Protein AF-A0A940KIF6-F1 (afdb_monomer)

Structure (mmCIF, N/CA/C/O backbone):
data_AF-A0A940KIF6-F1
#
_e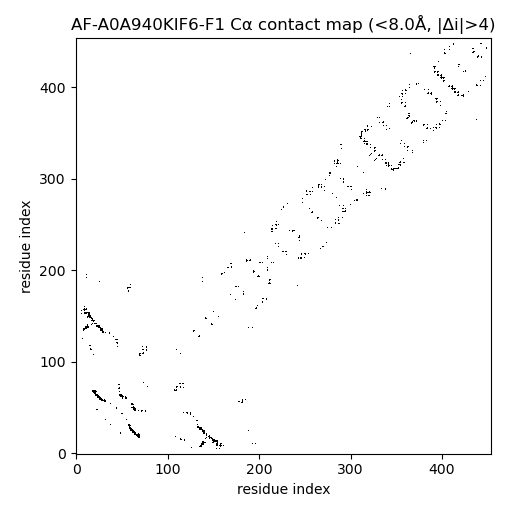ntry.id   AF-A0A940KIF6-F1
#
loop_
_atom_site.group_PDB
_atom_site.id
_atom_site.type_symbol
_atom_site.label_atom_id
_atom_site.label_alt_id
_atom_site.label_comp_id
_atom_site.label_asym_id
_atom_site.label_entity_id
_atom_site.label_seq_id
_atom_site.pdbx_PDB_ins_code
_atom_site.Cartn_x
_atom_site.Cartn_y
_atom_site.Cartn_z
_atom_site.occupancy
_atom_site.B_iso_or_equiv
_atom_site.auth_seq_id
_atom_site.auth_comp_id
_atom_site.auth_asym_id
_atom_site.auth_atom_id
_atom_site.pdbx_PDB_model_num
ATOM 1 N N . MET A 1 1 ? -19.596 -30.834 33.272 1.00 39.03 1 MET A N 1
ATOM 2 C CA . MET A 1 1 ? -20.323 -29.648 32.777 1.00 39.03 1 MET A CA 1
ATOM 3 C C . MET A 1 1 ? -19.350 -28.491 32.873 1.00 39.03 1 MET A C 1
ATOM 5 O O . MET A 1 1 ? -19.077 -28.072 33.989 1.00 39.03 1 MET A O 1
ATOM 9 N N . LYS A 1 2 ? -18.733 -28.082 31.754 1.00 42.28 2 LYS A N 1
ATOM 10 C CA . LYS A 1 2 ? -17.924 -26.857 31.721 1.00 42.28 2 LYS A CA 1
ATOM 11 C C . LYS A 1 2 ? -18.867 -25.713 32.093 1.00 42.28 2 LYS A C 1
ATOM 13 O O . LYS A 1 2 ? -19.949 -25.617 31.515 1.00 42.28 2 LYS A O 1
ATOM 18 N N . THR A 1 3 ? -18.528 -24.955 33.126 1.00 46.88 3 THR A N 1
ATOM 19 C CA . THR A 1 3 ? -19.202 -23.696 33.435 1.00 46.88 3 THR A CA 1
ATOM 20 C C . THR A 1 3 ? -19.171 -22.859 32.166 1.00 46.88 3 THR A C 1
ATOM 22 O O . THR A 1 3 ? -18.100 -22.673 31.602 1.00 46.88 3 THR A O 1
ATOM 25 N N . THR A 1 4 ? -20.332 -22.434 31.671 1.00 52.47 4 THR A N 1
ATOM 26 C CA . THR A 1 4 ? -20.407 -21.360 30.680 1.00 52.47 4 THR A CA 1
ATOM 27 C C . THR A 1 4 ? -19.744 -20.156 31.323 1.00 52.47 4 THR A C 1
ATOM 29 O O . THR A 1 4 ? -20.356 -19.508 32.176 1.00 52.47 4 THR A O 1
ATOM 32 N N . GLU A 1 5 ? -18.469 -19.935 31.017 1.00 63.94 5 GLU A N 1
ATOM 33 C CA . GLU A 1 5 ? -17.816 -18.676 31.327 1.00 63.94 5 GLU A CA 1
ATOM 34 C C . GLU A 1 5 ? -18.687 -17.587 30.715 1.00 63.94 5 GLU A C 1
ATOM 36 O O . GLU A 1 5 ? -19.080 -17.645 29.549 1.00 63.94 5 GLU A O 1
ATOM 41 N N . SER A 1 6 ? -19.140 -16.675 31.568 1.00 82.12 6 SER A N 1
ATOM 42 C CA . SER A 1 6 ? -19.979 -15.576 31.128 1.00 82.12 6 SER A CA 1
ATOM 43 C C . SER A 1 6 ? -19.061 -14.586 30.435 1.00 82.12 6 SER A C 1
ATOM 45 O O . SER A 1 6 ? -18.445 -13.766 31.107 1.00 82.12 6 SER A O 1
ATOM 47 N N . PHE A 1 7 ? -18.966 -14.666 29.112 1.00 92.44 7 PHE A N 1
ATOM 48 C CA . PHE A 1 7 ? -18.349 -13.628 28.296 1.00 92.44 7 PHE A CA 1
ATOM 49 C C . PHE A 1 7 ? -19.089 -12.304 28.562 1.00 92.44 7 PHE A C 1
ATOM 51 O O . PHE A 1 7 ? -20.265 -12.158 28.233 1.00 92.44 7 PHE A O 1
ATOM 58 N N . LEU A 1 8 ? -18.445 -11.375 29.279 1.00 95.88 8 LEU A N 1
ATOM 59 C CA . LEU A 1 8 ? -19.100 -10.168 29.819 1.00 95.88 8 LEU A CA 1
ATOM 60 C C . LEU A 1 8 ? -19.313 -9.073 28.764 1.00 95.88 8 LEU A C 1
ATOM 62 O O . LEU A 1 8 ? -20.166 -8.203 28.933 1.00 95.88 8 LEU A O 1
ATOM 66 N N . PHE A 1 9 ? -18.528 -9.115 27.693 1.00 97.81 9 PHE A N 1
ATOM 67 C CA . PHE A 1 9 ? -18.533 -8.188 26.566 1.00 97.81 9 PHE A CA 1
ATOM 68 C C . PHE A 1 9 ? -18.033 -8.928 25.315 1.00 97.81 9 PHE A C 1
ATOM 70 O O . PHE A 1 9 ? -17.348 -9.945 25.453 1.00 97.81 9 PHE A O 1
ATOM 77 N N . PRO A 1 10 ? -18.360 -8.457 24.102 1.00 98.31 10 PRO A N 1
ATOM 78 C CA . PRO A 1 10 ? -17.818 -9.030 22.878 1.00 98.31 10 PRO A CA 1
ATOM 79 C C . PRO A 1 10 ? -16.322 -8.710 22.728 1.00 98.31 10 PRO A C 1
ATOM 81 O O . PRO A 1 10 ? -15.910 -7.559 22.880 1.00 98.31 10 PRO A O 1
ATOM 84 N N . PHE A 1 11 ? -15.533 -9.733 22.411 1.00 97.94 11 PHE A N 1
ATOM 85 C CA . PHE A 1 11 ? -14.124 -9.667 22.044 1.00 97.94 11 PHE A CA 1
ATOM 86 C C . PHE A 1 11 ? -13.931 -10.309 20.658 1.00 97.94 11 PHE A C 1
ATOM 88 O O . PHE A 1 11 ? -13.804 -11.526 20.516 1.00 97.94 11 PHE A O 1
ATOM 95 N N . PHE A 1 12 ? -13.949 -9.471 19.622 1.00 97.56 12 PHE A N 1
ATOM 96 C CA . PHE A 1 12 ? -13.706 -9.873 18.239 1.00 97.56 12 PHE A CA 1
ATOM 97 C C . PHE A 1 12 ? -12.214 -10.103 18.020 1.00 97.56 12 PHE A C 1
ATOM 99 O O . PHE A 1 12 ? -11.389 -9.287 18.426 1.00 97.56 12 PHE A O 1
ATOM 106 N N . GLY A 1 13 ? -11.891 -11.230 17.395 1.00 95.38 13 GLY A N 1
ATOM 107 C CA . GLY A 1 13 ? -10.513 -11.679 17.205 1.00 95.38 13 GLY A CA 1
ATOM 108 C C . GLY A 1 13 ? -9.906 -12.416 18.402 1.00 95.38 13 GLY A C 1
ATOM 109 O O . GLY A 1 13 ? -8.739 -12.751 18.315 1.00 95.38 13 GLY A O 1
ATOM 110 N N . ALA A 1 14 ? -10.645 -12.698 19.486 1.00 96.00 14 ALA A N 1
ATOM 111 C CA . ALA A 1 14 ? -10.134 -13.464 20.636 1.00 96.00 14 ALA A CA 1
ATOM 112 C C . ALA A 1 14 ? -9.661 -14.876 20.241 1.00 96.00 14 ALA A C 1
ATOM 114 O O . ALA A 1 14 ? -10.328 -15.541 19.451 1.00 96.00 14 ALA A O 1
ATOM 115 N N . GLY A 1 15 ? -8.554 -15.363 20.809 1.00 92.25 15 GLY A N 1
ATOM 116 C CA . GLY A 1 15 ? -7.895 -16.590 20.341 1.00 92.25 15 GLY A CA 1
ATOM 117 C C . GLY A 1 15 ? -6.396 -16.630 20.624 1.00 92.25 15 GLY A C 1
ATOM 118 O O . GLY A 1 15 ? -5.867 -15.701 21.224 1.00 92.25 15 GLY A O 1
ATOM 119 N N . LEU A 1 16 ? -5.709 -17.656 20.137 1.00 90.75 16 LEU A N 1
ATOM 120 C CA . LEU A 1 16 ? -4.249 -17.729 20.135 1.00 90.75 16 LEU A CA 1
ATOM 121 C C . LEU A 1 16 ? -3.726 -17.128 18.827 1.00 90.75 16 LEU A C 1
ATOM 123 O O . LEU A 1 16 ? -3.892 -17.728 17.772 1.00 90.75 16 LEU A O 1
ATOM 127 N N . ALA A 1 17 ? -3.165 -15.922 18.875 1.00 83.62 17 ALA A N 1
ATOM 128 C CA . ALA A 1 17 ? -2.578 -15.295 17.693 1.00 83.62 17 ALA A CA 1
ATOM 129 C C . ALA A 1 17 ? -1.079 -15.605 17.621 1.00 83.62 17 ALA A C 1
ATOM 131 O O . ALA A 1 17 ? -0.358 -15.438 18.609 1.00 83.62 17 ALA A O 1
ATOM 132 N N . HIS A 1 18 ? -0.614 -16.040 16.449 1.00 82.75 18 HIS A N 1
ATOM 133 C CA . HIS A 1 18 ? 0.783 -16.400 16.196 1.00 82.75 18 HIS A CA 1
ATOM 134 C C . HIS A 1 18 ? 1.632 -15.164 15.900 1.00 82.75 18 HIS A C 1
ATOM 136 O O . HIS A 1 18 ? 2.296 -15.076 14.874 1.00 82.75 18 HIS A O 1
ATOM 142 N N . TYR A 1 19 ? 1.577 -14.166 16.785 1.00 74.19 19 TYR A N 1
ATOM 143 C CA . TYR A 1 19 ? 2.195 -12.878 16.511 1.00 74.19 19 TYR A CA 1
ATOM 144 C C . TYR A 1 19 ? 3.676 -13.013 16.161 1.00 74.19 19 TYR A C 1
ATOM 146 O O . TYR A 1 19 ? 4.466 -13.510 16.965 1.00 74.19 19 TYR A O 1
ATOM 154 N N . TYR A 1 20 ? 4.033 -12.496 14.992 1.00 78.19 20 TYR A N 1
ATOM 155 C CA . TYR A 1 20 ? 5.410 -12.393 14.543 1.00 78.19 20 TYR A CA 1
ATOM 156 C C . TYR A 1 20 ? 5.863 -10.933 14.589 1.00 78.19 20 TYR A C 1
ATOM 158 O O . TYR A 1 20 ? 6.794 -10.600 15.321 1.00 78.19 20 TYR A O 1
ATOM 166 N N . GLU A 1 21 ? 5.143 -10.029 13.915 1.00 81.62 21 GLU A N 1
ATOM 167 C CA . GLU A 1 21 ? 5.557 -8.631 13.838 1.00 81.62 21 GLU A CA 1
ATOM 168 C C . GLU A 1 21 ? 4.998 -7.784 14.979 1.00 81.62 21 GLU A C 1
ATOM 170 O O . GLU A 1 21 ? 5.765 -7.218 15.750 1.00 81.62 21 GLU A O 1
ATOM 175 N N . TRP A 1 22 ? 3.682 -7.676 15.132 1.00 88.56 22 TRP A N 1
ATOM 176 C CA . TRP A 1 22 ? 3.086 -6.785 16.130 1.00 88.56 22 TRP A CA 1
ATOM 177 C C . TRP A 1 22 ? 1.746 -7.316 16.641 1.00 88.56 22 TRP A C 1
ATOM 179 O O . TRP A 1 22 ? 1.119 -8.187 16.045 1.00 88.56 22 TRP A O 1
ATOM 189 N N . ALA A 1 23 ? 1.311 -6.797 17.786 1.00 90.56 23 ALA A N 1
ATOM 190 C CA . ALA A 1 23 ? 0.005 -7.078 18.366 1.00 90.56 23 ALA A CA 1
ATOM 191 C C . ALA A 1 23 ? -0.696 -5.761 18.693 1.00 90.56 23 ALA A C 1
ATOM 193 O O . ALA A 1 23 ? -0.071 -4.859 19.252 1.00 90.56 23 ALA A O 1
ATOM 194 N N . ALA A 1 24 ? -1.995 -5.654 18.409 1.00 94.44 24 ALA A N 1
ATOM 195 C CA . ALA A 1 24 ? -2.804 -4.525 18.856 1.00 94.44 24 ALA A CA 1
ATOM 196 C C . ALA A 1 24 ? -4.205 -4.955 19.295 1.00 94.44 24 ALA A C 1
ATOM 198 O O . ALA A 1 24 ? -4.878 -5.769 18.660 1.00 94.44 24 ALA A O 1
ATOM 199 N N . VAL A 1 25 ? -4.669 -4.350 20.385 1.00 96.88 25 VAL A N 1
ATOM 200 C CA . VAL A 1 25 ? -6.016 -4.519 20.918 1.00 96.88 25 VAL A CA 1
ATOM 201 C C . VAL A 1 25 ? -6.671 -3.154 21.057 1.00 96.88 25 VAL A C 1
ATOM 203 O O . VAL A 1 25 ? -6.228 -2.292 21.819 1.00 96.88 25 VAL A O 1
ATOM 206 N N . THR A 1 26 ? -7.772 -2.972 20.337 1.00 98.25 26 THR A N 1
ATOM 207 C CA . THR A 1 26 ? -8.628 -1.794 20.421 1.00 98.25 26 THR A CA 1
ATOM 208 C C . THR A 1 26 ? -9.788 -2.068 21.370 1.00 98.25 26 THR A C 1
ATOM 210 O O . THR A 1 26 ? -10.575 -2.995 21.182 1.00 98.25 26 THR A O 1
ATOM 213 N N . VAL A 1 27 ? -9.930 -1.232 22.394 1.00 98.62 27 VAL A N 1
ATOM 214 C CA . VAL A 1 27 ? -10.989 -1.324 23.402 1.00 98.62 27 VAL A CA 1
ATOM 215 C C . VAL A 1 27 ? -11.871 -0.091 23.312 1.00 98.62 27 VAL A C 1
ATOM 217 O O . VAL A 1 27 ? -11.389 1.042 23.361 1.00 98.62 27 VAL A O 1
ATOM 220 N N . ARG A 1 28 ? -13.185 -0.305 23.249 1.00 98.44 28 ARG A N 1
ATOM 221 C CA . ARG A 1 28 ? -14.167 0.760 23.446 1.00 98.44 28 ARG A CA 1
ATOM 222 C C . ARG A 1 28 ? -14.816 0.619 24.808 1.00 98.44 28 ARG A C 1
ATOM 224 O O . ARG A 1 28 ? -15.409 -0.411 25.118 1.00 98.44 28 ARG A O 1
ATOM 231 N N . PHE A 1 29 ? -14.776 1.676 25.601 1.00 98.56 29 PHE A N 1
ATOM 232 C CA . PHE A 1 29 ? -15.449 1.749 26.891 1.00 98.56 29 PHE A CA 1
ATOM 233 C C . PHE A 1 29 ? -16.864 2.311 26.751 1.00 98.56 29 PHE A C 1
ATOM 235 O O . PHE A 1 29 ? -17.156 3.139 25.888 1.00 98.56 29 PHE A O 1
ATOM 242 N N . VAL A 1 30 ? -17.756 1.921 27.662 1.00 97.75 30 VAL A N 1
ATOM 243 C CA . VAL A 1 30 ? -19.113 2.487 27.741 1.00 97.75 30 VAL A CA 1
ATOM 244 C C . VAL A 1 30 ? -19.055 3.997 28.024 1.00 97.75 30 VAL A C 1
ATOM 246 O O . VAL A 1 30 ? -19.818 4.776 27.441 1.00 97.75 30 VAL A O 1
ATOM 249 N N . ASN A 1 31 ? -18.122 4.412 28.888 1.00 97.56 31 ASN A N 1
ATOM 250 C CA . ASN A 1 31 ? -17.825 5.803 29.235 1.00 97.56 31 ASN A CA 1
ATOM 251 C C . ASN A 1 31 ? -16.325 6.073 29.081 1.00 97.56 31 ASN A C 1
ATOM 253 O O . ASN A 1 31 ? -15.530 5.158 29.264 1.00 97.56 31 ASN A O 1
ATOM 257 N N . GLU A 1 32 ? -15.946 7.323 28.811 1.00 98.00 32 GLU A N 1
ATOM 258 C CA . GLU A 1 32 ? -14.538 7.739 28.776 1.00 98.00 32 GLU A CA 1
ATOM 259 C C . GLU A 1 32 ? -13.853 7.426 30.123 1.00 98.00 32 GLU A C 1
ATOM 261 O O . GLU A 1 32 ? -14.356 7.865 31.167 1.00 98.00 32 GLU A O 1
ATOM 266 N N . PRO A 1 33 ? -12.741 6.665 30.131 1.00 98.19 33 PRO A N 1
ATOM 267 C CA . PRO A 1 33 ? -12.020 6.360 31.359 1.00 98.19 33 PRO A CA 1
ATOM 268 C C . PRO A 1 33 ? -11.464 7.630 32.012 1.00 98.19 33 PRO A C 1
ATOM 270 O O . PRO A 1 33 ? -10.833 8.455 31.348 1.00 98.19 33 PRO A O 1
ATOM 273 N N . THR A 1 34 ? -11.630 7.778 33.329 1.00 98.19 34 THR A N 1
ATOM 274 C CA . THR A 1 34 ? -10.962 8.856 34.078 1.00 98.19 34 THR A CA 1
ATOM 275 C C . THR A 1 34 ? -9.451 8.638 34.110 1.00 98.19 34 THR A C 1
ATOM 277 O O . THR A 1 34 ? -8.977 7.524 33.912 1.00 98.19 34 THR A O 1
ATOM 280 N N . LYS A 1 35 ? -8.667 9.671 34.438 1.00 98.00 35 LYS A N 1
ATOM 281 C CA . LYS A 1 35 ? -7.200 9.547 34.537 1.00 98.00 35 LYS A CA 1
ATOM 282 C C . LYS A 1 35 ? -6.755 8.458 35.515 1.00 98.00 35 LYS A C 1
ATOM 284 O O . LYS A 1 35 ? -5.795 7.745 35.247 1.00 98.00 35 LYS A O 1
ATOM 289 N N . GLU A 1 36 ? -7.466 8.304 36.629 1.00 98.38 36 GLU A N 1
ATOM 290 C CA . GLU A 1 36 ? -7.207 7.254 37.615 1.00 98.38 36 GLU A CA 1
ATOM 291 C C . GLU A 1 36 ? -7.515 5.863 37.047 1.00 98.38 36 GLU A C 1
ATOM 293 O O . GLU A 1 36 ? -6.781 4.911 37.310 1.00 98.38 36 GLU A O 1
ATOM 298 N N . GLN A 1 37 ? -8.582 5.737 36.249 1.00 98.56 37 GLN A N 1
ATOM 299 C CA . GLN A 1 37 ? -8.892 4.493 35.546 1.00 98.56 37 GLN A CA 1
ATOM 300 C C . GLN A 1 37 ? -7.850 4.194 34.466 1.00 98.56 37 GLN A C 1
ATOM 302 O O . GLN A 1 37 ? -7.387 3.063 34.422 1.00 98.56 37 GLN A O 1
ATOM 307 N N . GLN A 1 38 ? -7.436 5.179 33.659 1.00 98.50 38 GLN A N 1
ATOM 308 C CA . GLN A 1 38 ? -6.382 5.030 32.642 1.00 98.50 38 GLN A CA 1
ATOM 309 C C . GLN A 1 38 ? -5.076 4.536 33.269 1.00 98.50 38 GLN A C 1
ATOM 311 O O . GLN A 1 38 ? -4.510 3.544 32.825 1.00 98.50 38 GLN A O 1
ATOM 316 N N . GLN A 1 39 ? -4.640 5.158 34.370 1.00 98.31 39 GLN A N 1
ATOM 317 C CA . GLN A 1 39 ? -3.455 4.708 35.096 1.00 98.31 39 GLN A CA 1
ATOM 318 C C . GLN A 1 39 ? -3.595 3.249 35.552 1.00 98.31 39 GLN A C 1
ATOM 320 O O . GLN A 1 39 ? -2.691 2.447 35.337 1.00 98.31 39 GLN A O 1
ATOM 325 N N . LYS A 1 40 ? -4.740 2.888 36.141 1.00 98.44 40 LYS A N 1
ATOM 326 C CA . LYS A 1 40 ? -4.985 1.520 36.606 1.00 98.44 40 LYS A CA 1
ATOM 327 C C . LYS A 1 40 ? -5.058 0.507 35.455 1.00 98.44 40 LYS A C 1
ATOM 329 O O . LYS A 1 40 ? -4.575 -0.608 35.609 1.00 98.44 40 LYS A O 1
ATOM 334 N N . ILE A 1 41 ? -5.649 0.878 34.318 1.00 98.44 41 ILE A N 1
ATOM 335 C CA . ILE A 1 41 ? -5.690 0.051 33.102 1.00 98.44 41 ILE A CA 1
ATOM 336 C C . ILE A 1 41 ? -4.261 -0.225 32.624 1.00 98.44 41 ILE A C 1
ATOM 338 O O . ILE A 1 41 ? -3.913 -1.387 32.427 1.00 98.44 41 ILE A O 1
ATOM 342 N N . THR A 1 42 ? -3.427 0.815 32.522 1.00 98.31 42 THR A N 1
ATOM 343 C CA . THR A 1 42 ? -2.012 0.707 32.138 1.00 98.31 42 THR A CA 1
ATOM 344 C C . THR A 1 42 ? -1.193 -0.123 33.131 1.00 98.31 42 THR A C 1
ATOM 346 O O . THR A 1 42 ? -0.336 -0.896 32.716 1.00 98.31 42 THR A O 1
ATOM 349 N N . GLU A 1 43 ? -1.427 0.004 34.439 1.00 98.19 43 GLU A N 1
ATOM 350 C CA . GLU A 1 43 ? -0.714 -0.773 35.466 1.00 98.19 43 GLU A CA 1
ATOM 351 C C . GLU A 1 43 ? -1.013 -2.278 35.404 1.00 98.19 43 GLU A C 1
ATOM 353 O O . GLU A 1 43 ? -0.138 -3.076 35.733 1.00 98.19 43 GLU A O 1
ATOM 358 N N . LEU A 1 44 ? -2.226 -2.661 34.993 1.00 98.25 44 LEU A N 1
ATOM 359 C CA . LEU A 1 44 ? -2.673 -4.057 34.935 1.00 98.25 44 LEU A CA 1
ATOM 360 C C . LEU A 1 44 ? -2.380 -4.758 33.602 1.00 98.25 44 LEU A C 1
ATOM 362 O O . LEU A 1 44 ? -2.523 -5.982 33.541 1.00 98.25 44 LEU A O 1
ATOM 366 N N . ALA A 1 45 ? -2.050 -3.993 32.559 1.00 98.06 45 ALA A N 1
ATOM 367 C CA . ALA A 1 45 ? -1.883 -4.497 31.203 1.00 98.06 45 ALA A CA 1
ATOM 368 C C . ALA A 1 45 ? -0.692 -5.464 31.080 1.00 98.06 45 ALA A C 1
ATOM 370 O O . ALA A 1 45 ? 0.327 -5.247 31.749 1.00 98.06 45 ALA A O 1
ATOM 371 N N . PRO A 1 46 ? -0.788 -6.484 30.203 1.00 97.25 46 PRO A N 1
ATOM 372 C CA . PRO A 1 46 ? 0.347 -7.325 29.839 1.00 97.25 46 PRO A CA 1
ATOM 373 C C . PRO A 1 46 ? 1.526 -6.478 29.362 1.00 97.25 46 PRO A C 1
ATOM 375 O O . PRO A 1 46 ? 1.338 -5.487 28.652 1.00 97.25 46 PRO A O 1
ATOM 378 N N . GLY A 1 47 ? 2.743 -6.878 29.735 1.00 96.44 47 GLY A N 1
ATOM 379 C CA . GLY A 1 47 ? 3.971 -6.169 29.363 1.00 96.44 47 GLY A CA 1
ATOM 380 C C . GLY A 1 47 ? 4.082 -5.873 27.858 1.00 96.44 47 GLY A C 1
ATOM 381 O O . GLY A 1 47 ? 4.255 -4.701 27.520 1.00 96.44 47 GLY A O 1
ATOM 382 N N . PRO A 1 48 ? 3.911 -6.878 26.971 1.00 95.50 48 PRO A N 1
ATOM 383 C CA . PRO A 1 48 ? 4.117 -6.711 25.528 1.00 95.50 48 PRO A CA 1
ATOM 384 C C . PRO A 1 48 ? 3.193 -5.705 24.823 1.00 95.50 48 PRO A C 1
ATOM 386 O O . PRO A 1 48 ? 3.562 -5.182 23.781 1.00 95.50 48 PRO A O 1
ATOM 389 N N . ILE A 1 49 ? 2.007 -5.417 25.372 1.00 95.69 49 ILE A N 1
ATOM 390 C CA . ILE A 1 49 ? 1.008 -4.513 24.762 1.00 95.69 49 ILE A CA 1
ATOM 391 C C . ILE A 1 49 ? 0.572 -3.417 25.737 1.00 95.69 49 ILE A C 1
ATOM 393 O O . ILE A 1 49 ? -0.597 -3.044 25.815 1.00 95.69 49 ILE A O 1
ATOM 397 N N . LYS A 1 50 ? 1.490 -2.933 26.572 1.00 97.00 50 LYS A N 1
ATOM 398 C CA . LYS A 1 50 ? 1.161 -1.986 27.638 1.00 97.00 50 LYS A CA 1
ATOM 399 C C . LYS A 1 50 ? 0.773 -0.607 27.070 1.00 97.00 50 LYS A C 1
ATOM 401 O O . LYS A 1 50 ? 1.625 0.050 26.476 1.00 97.00 50 LYS A O 1
ATOM 406 N N . PRO A 1 51 ? -0.453 -0.097 27.313 1.00 96.69 51 PRO A N 1
ATOM 407 C CA . PRO A 1 51 ? -0.877 1.190 26.771 1.00 96.69 51 PRO A CA 1
ATOM 408 C C . PRO A 1 51 ? -0.189 2.357 27.486 1.00 96.69 51 PRO A C 1
ATOM 410 O O . PRO A 1 51 ? -0.021 2.357 28.710 1.00 96.69 51 PRO A O 1
ATOM 413 N N . ASP A 1 52 ? 0.141 3.393 26.725 1.00 95.06 52 ASP A N 1
ATOM 414 C CA . ASP A 1 52 ? 0.755 4.634 27.190 1.00 95.06 52 ASP A CA 1
ATOM 415 C C . ASP A 1 52 ? -0.259 5.796 27.302 1.00 95.06 52 ASP A C 1
ATOM 417 O O . ASP A 1 52 ? -1.471 5.627 27.178 1.00 95.06 52 ASP A O 1
ATOM 421 N N . GLY A 1 53 ? 0.221 7.016 27.565 1.00 89.88 53 GLY A N 1
ATOM 422 C CA . GLY A 1 53 ? -0.652 8.191 27.676 1.00 89.88 53 GLY A CA 1
ATOM 423 C C . GLY A 1 53 ? -1.321 8.620 26.362 1.00 89.88 53 GLY A C 1
ATOM 424 O O . GLY A 1 53 ? -2.355 9.283 26.409 1.00 89.88 53 GLY A O 1
ATOM 425 N N . ASN A 1 54 ? -0.754 8.252 25.210 1.00 94.06 54 ASN A N 1
ATOM 426 C CA . ASN A 1 54 ? -1.292 8.577 23.885 1.00 94.06 54 ASN A CA 1
ATOM 427 C C . ASN A 1 54 ? -2.261 7.504 23.371 1.00 94.06 54 ASN A C 1
ATOM 429 O O . ASN A 1 54 ? -2.989 7.742 22.412 1.00 94.06 54 ASN A O 1
ATOM 433 N N . SER A 1 55 ? -2.299 6.353 24.040 1.00 96.31 55 SER A N 1
ATOM 434 C CA . SER A 1 55 ? -3.151 5.211 23.717 1.00 96.31 55 SER A CA 1
ATOM 435 C C . SER A 1 55 ? -4.643 5.480 23.924 1.00 96.31 55 SER A C 1
ATOM 437 O O . SER A 1 55 ? -5.470 4.731 23.414 1.00 96.31 55 SER A O 1
ATOM 439 N N . TYR A 1 56 ? -5.013 6.531 24.665 1.00 98.06 56 TYR A N 1
ATOM 440 C CA . TYR A 1 56 ? -6.401 6.851 25.011 1.00 98.06 56 TYR A CA 1
ATOM 441 C C . TYR A 1 56 ? -6.952 8.004 24.167 1.00 98.06 56 TYR A C 1
ATOM 443 O O . TYR A 1 56 ? -6.365 9.085 24.097 1.00 98.06 56 TYR A O 1
ATOM 451 N N . CYS A 1 57 ? -8.144 7.813 23.599 1.00 97.00 57 CYS A N 1
ATOM 452 C CA . CYS A 1 57 ? -8.858 8.834 22.842 1.00 97.00 57 CYS A CA 1
ATOM 453 C C . CYS A 1 57 ? -10.366 8.778 23.129 1.00 97.00 57 CYS A C 1
ATOM 455 O O . CYS A 1 57 ? -11.102 7.995 22.527 1.00 97.00 57 CYS A O 1
ATOM 457 N N . GLY A 1 58 ? -10.838 9.602 24.070 1.00 96.94 58 GLY A N 1
ATOM 458 C CA . GLY A 1 58 ? -12.238 9.597 24.499 1.00 96.94 58 GLY A CA 1
ATOM 459 C C . GLY A 1 58 ? -12.655 8.226 25.040 1.00 96.94 58 GLY A C 1
ATOM 460 O O . GLY A 1 58 ? -12.054 7.713 25.982 1.00 96.94 58 GLY A O 1
ATOM 461 N N . LYS A 1 59 ? -13.678 7.599 24.445 1.00 98.06 59 LYS A N 1
ATOM 462 C CA . LYS A 1 59 ? -14.104 6.238 24.821 1.00 98.06 59 LYS A CA 1
ATOM 463 C C . LYS A 1 59 ? -13.229 5.123 24.240 1.00 98.06 59 LYS A C 1
ATOM 465 O O . LYS A 1 59 ? -13.493 3.962 24.543 1.00 98.06 59 LYS A O 1
ATOM 470 N N . MET A 1 60 ? -12.257 5.436 23.390 1.00 98.31 60 MET A N 1
ATOM 471 C CA . MET A 1 60 ? -11.407 4.448 22.724 1.00 98.31 60 MET A CA 1
ATOM 472 C C . MET A 1 60 ? -10.044 4.346 23.413 1.00 98.31 60 MET A C 1
ATOM 474 O O . MET A 1 60 ? -9.511 5.338 23.913 1.00 98.31 60 MET A O 1
ATOM 478 N N . MET A 1 61 ? -9.466 3.151 23.395 1.00 98.31 61 MET A N 1
ATOM 479 C CA . MET A 1 61 ? -8.063 2.902 23.709 1.00 98.31 61 MET A CA 1
ATOM 480 C C . MET A 1 61 ? -7.490 1.913 22.699 1.00 98.31 61 MET A C 1
ATOM 482 O O . MET A 1 61 ? -8.170 0.950 22.352 1.00 98.31 61 MET A O 1
ATOM 486 N N . VAL A 1 62 ? -6.248 2.122 22.271 1.00 97.81 62 VAL A N 1
ATOM 487 C CA . VAL A 1 62 ? -5.466 1.133 21.517 1.00 97.81 62 VAL A CA 1
ATOM 488 C C . VAL A 1 62 ? -4.253 0.759 22.349 1.00 97.81 62 VAL A C 1
ATOM 490 O O . VAL A 1 62 ? -3.489 1.634 22.736 1.00 97.81 62 VAL A O 1
ATOM 493 N N . ALA A 1 63 ? -4.090 -0.523 22.643 1.00 97.06 63 ALA A N 1
ATOM 494 C CA . ALA A 1 63 ? -2.917 -1.050 23.321 1.00 97.06 63 ALA A CA 1
ATOM 495 C C . ALA A 1 63 ? -2.181 -1.961 22.338 1.00 97.06 63 ALA A C 1
ATOM 497 O O . ALA A 1 63 ? -2.761 -2.946 21.884 1.00 97.06 63 ALA A O 1
ATOM 498 N N . GLY A 1 64 ? -0.954 -1.606 21.967 1.00 94.69 64 GLY A N 1
ATOM 499 C CA . GLY A 1 64 ? -0.184 -2.346 20.973 1.00 94.69 64 GLY A CA 1
ATOM 500 C C . GLY A 1 64 ? 1.287 -2.475 21.338 1.00 94.69 64 GLY A C 1
ATOM 501 O O . GLY A 1 64 ? 1.749 -1.830 22.281 1.00 94.69 64 GLY A O 1
ATOM 502 N N . SER A 1 65 ? 1.988 -3.335 20.611 1.00 93.56 65 SER A N 1
ATOM 503 C CA . SER A 1 65 ? 3.426 -3.565 20.738 1.00 93.56 65 SER A CA 1
ATOM 504 C C . SER A 1 65 ? 4.218 -2.803 19.673 1.00 93.56 65 SER A C 1
ATOM 506 O O . SER A 1 65 ? 3.670 -2.366 18.661 1.00 93.56 65 SER A O 1
ATOM 508 N N . ASP A 1 66 ? 5.533 -2.715 19.870 1.00 90.69 66 ASP A N 1
ATOM 509 C CA . ASP A 1 66 ? 6.469 -2.449 18.775 1.00 90.69 66 ASP A CA 1
ATOM 510 C C . ASP A 1 66 ? 6.589 -3.684 17.850 1.00 90.69 66 ASP A C 1
ATOM 512 O O . ASP A 1 66 ? 5.954 -4.718 18.093 1.00 90.69 66 ASP A O 1
ATOM 516 N N . GLN A 1 67 ? 7.412 -3.576 16.799 1.00 89.94 67 GLN A N 1
ATOM 517 C CA . GLN A 1 67 ? 7.786 -4.719 15.958 1.00 89.94 67 GLN A CA 1
ATOM 518 C C . GLN A 1 67 ? 8.500 -5.815 16.775 1.00 89.94 67 GLN A C 1
ATOM 520 O O . GLN A 1 67 ? 9.171 -5.525 17.772 1.00 89.94 67 GLN A O 1
ATOM 525 N N . PHE A 1 68 ? 8.391 -7.057 16.303 1.00 89.62 68 PHE A N 1
ATOM 526 C CA . PHE A 1 68 ? 8.910 -8.285 16.909 1.00 89.62 68 PHE A CA 1
ATOM 527 C C . PHE A 1 68 ? 8.287 -8.607 18.276 1.00 89.62 68 PHE A C 1
ATOM 529 O O . PHE A 1 68 ? 8.975 -8.868 19.267 1.00 89.62 68 PHE A O 1
ATOM 536 N N . VAL A 1 69 ? 6.953 -8.575 18.356 1.00 91.88 69 VAL A N 1
ATOM 537 C CA . VAL A 1 69 ? 6.207 -8.886 19.592 1.00 91.88 69 VAL A CA 1
ATOM 538 C C . VAL A 1 69 ? 6.436 -10.302 20.123 1.00 91.88 69 VAL A C 1
ATOM 540 O O . VAL A 1 69 ? 6.409 -10.498 21.336 1.00 91.88 69 VAL A O 1
ATOM 543 N N . ASN A 1 70 ? 6.747 -11.264 19.254 1.00 90.56 70 ASN A N 1
ATOM 544 C CA . ASN A 1 70 ? 7.214 -12.603 19.625 1.00 90.56 70 ASN A CA 1
ATOM 545 C C . ASN A 1 70 ? 8.375 -12.564 20.636 1.00 90.56 70 ASN A C 1
ATOM 547 O O . ASN A 1 70 ? 8.344 -13.291 21.628 1.00 90.56 70 ASN A O 1
ATOM 551 N N . MET A 1 71 ? 9.363 -11.683 20.439 1.00 92.25 71 MET A N 1
ATOM 552 C CA . MET A 1 71 ? 10.504 -11.542 21.350 1.00 92.25 71 MET A CA 1
ATOM 553 C C . MET A 1 71 ? 10.066 -11.030 22.724 1.00 92.25 71 MET A C 1
ATOM 555 O O . MET A 1 71 ? 10.499 -11.548 23.751 1.00 92.25 71 MET A O 1
ATOM 559 N N . TRP A 1 72 ? 9.167 -10.044 22.745 1.00 93.69 72 TRP A N 1
ATOM 560 C CA . TRP A 1 72 ? 8.633 -9.465 23.978 1.00 93.69 72 TRP A CA 1
ATOM 561 C C . TRP A 1 72 ? 7.743 -10.451 24.745 1.00 93.69 72 TRP A C 1
ATOM 563 O O . TRP A 1 72 ? 7.729 -10.446 25.978 1.00 93.69 72 TRP A O 1
ATOM 573 N N . ILE A 1 73 ? 7.009 -11.311 24.032 1.00 94.44 73 ILE A N 1
ATOM 574 C CA . ILE A 1 73 ? 6.224 -12.391 24.635 1.00 94.44 73 ILE A CA 1
ATOM 575 C C . ILE A 1 73 ? 7.158 -13.462 25.213 1.00 94.44 73 ILE A C 1
ATOM 577 O O . ILE A 1 73 ? 6.960 -13.844 26.367 1.00 94.44 73 ILE A O 1
ATOM 581 N N . GLU A 1 74 ? 8.192 -13.910 24.487 1.00 93.81 74 GLU A N 1
ATOM 582 C CA . GLU A 1 74 ? 9.139 -14.893 25.039 1.00 93.81 74 GLU A CA 1
ATOM 583 C C . GLU A 1 74 ? 9.858 -14.320 26.265 1.00 93.81 74 GLU A C 1
ATOM 585 O O . GLU A 1 74 ? 9.966 -14.989 27.289 1.00 93.81 74 GLU A O 1
ATOM 590 N N . GLU A 1 75 ? 10.302 -13.064 26.212 1.00 93.81 75 GLU A N 1
ATOM 591 C CA . GLU A 1 75 ? 10.954 -12.425 27.355 1.00 93.81 75 GLU A CA 1
ATOM 592 C C . GLU A 1 75 ? 10.023 -12.364 28.574 1.00 93.81 75 GLU A C 1
ATOM 594 O O . GLU A 1 75 ? 10.455 -12.606 29.696 1.00 93.81 75 GLU A O 1
ATOM 599 N N . ALA A 1 76 ? 8.736 -12.066 28.381 1.00 95.19 76 ALA A N 1
ATOM 600 C CA . ALA A 1 76 ? 7.795 -11.935 29.489 1.00 95.19 76 ALA A CA 1
ATOM 601 C C . ALA A 1 76 ? 7.277 -13.282 30.032 1.00 95.19 76 ALA A C 1
ATOM 603 O O . ALA A 1 76 ? 6.955 -13.370 31.222 1.00 95.19 76 ALA A O 1
ATOM 604 N N . TYR A 1 77 ? 7.176 -14.318 29.191 1.00 95.38 77 TYR A N 1
ATOM 605 C CA . TYR A 1 77 ? 6.457 -15.558 29.517 1.00 95.38 77 TYR A CA 1
ATOM 606 C C . TYR A 1 77 ? 7.247 -16.862 29.268 1.00 95.38 77 TYR A C 1
ATOM 608 O O . TYR A 1 77 ? 6.828 -17.909 29.759 1.00 95.38 77 TYR A O 1
ATOM 616 N N . GLY A 1 78 ? 8.399 -16.823 28.592 1.00 92.50 78 GLY A N 1
ATOM 617 C CA . GLY A 1 78 ? 9.206 -17.986 28.176 1.00 92.50 78 GLY A CA 1
ATOM 618 C C . GLY A 1 78 ? 10.109 -18.604 29.252 1.00 92.50 78 GLY A C 1
ATOM 619 O O . GLY A 1 78 ? 10.766 -19.619 29.029 1.00 92.50 78 GLY A O 1
ATOM 620 N N . HIS A 1 79 ? 10.135 -18.055 30.470 1.00 80.25 79 HIS A N 1
ATOM 621 C CA . HIS A 1 79 ? 11.037 -18.478 31.559 1.00 80.25 79 HIS A CA 1
ATOM 622 C C . HIS A 1 79 ? 10.746 -19.868 32.176 1.00 80.25 79 HIS A C 1
ATOM 624 O O . HIS A 1 79 ? 11.150 -20.148 33.304 1.00 80.25 79 HIS A O 1
ATOM 630 N N . GLY A 1 80 ? 10.022 -20.740 31.473 1.00 63.66 80 GLY A N 1
ATOM 631 C CA . GLY A 1 80 ? 9.510 -22.000 32.002 1.00 63.66 80 GLY A CA 1
ATOM 632 C C . GLY A 1 80 ? 10.443 -23.211 31.919 1.00 63.66 80 GLY A C 1
ATOM 633 O O . GLY A 1 80 ? 10.251 -24.115 32.723 1.00 63.66 80 GLY A O 1
ATOM 634 N N . ASN A 1 81 ? 11.414 -23.272 30.993 1.00 55.62 81 ASN A N 1
ATOM 635 C CA . ASN A 1 81 ? 12.105 -24.543 30.681 1.00 55.62 81 ASN A CA 1
ATOM 636 C C . ASN A 1 81 ? 13.563 -24.440 30.171 1.00 55.62 81 ASN A C 1
ATOM 638 O O . ASN A 1 81 ? 14.102 -25.437 29.693 1.00 55.62 81 ASN A O 1
ATOM 642 N N . SER A 1 82 ? 14.240 -23.289 30.256 1.00 54.34 82 SER A N 1
ATOM 643 C CA . SER A 1 82 ? 15.591 -23.163 29.669 1.00 54.34 82 SER A CA 1
ATOM 644 C C . SER A 1 82 ? 16.726 -23.785 30.500 1.00 54.34 82 SER A C 1
ATOM 646 O O . SER A 1 82 ? 17.863 -23.760 30.048 1.00 54.34 82 SER A O 1
ATOM 648 N N . GLU A 1 83 ? 16.464 -24.315 31.701 1.00 55.62 83 GLU A N 1
ATOM 649 C CA . GLU A 1 83 ? 17.508 -24.951 32.531 1.00 55.62 83 GLU A CA 1
ATOM 650 C C . GLU A 1 83 ? 17.690 -26.459 32.269 1.00 55.62 83 GLU A C 1
ATOM 652 O O . GLU A 1 83 ? 18.670 -27.014 32.746 1.00 55.62 83 GLU A O 1
ATOM 657 N N . ASP A 1 84 ? 16.815 -27.112 31.488 1.00 55.69 84 ASP A N 1
ATOM 658 C CA . ASP A 1 84 ? 16.885 -28.569 31.232 1.00 55.69 84 ASP A CA 1
ATOM 659 C C . ASP A 1 84 ? 17.034 -28.947 29.741 1.00 55.69 84 ASP A C 1
ATOM 661 O O . ASP A 1 84 ? 17.044 -30.131 29.399 1.00 55.69 84 ASP A O 1
ATOM 665 N N . LYS A 1 85 ? 17.195 -27.971 28.837 1.00 53.84 85 LYS A N 1
ATOM 666 C CA . LYS A 1 85 ? 17.707 -28.228 27.479 1.00 53.84 85 LYS A CA 1
ATOM 667 C C . LYS A 1 85 ? 19.224 -28.040 27.466 1.00 53.84 85 LYS A C 1
ATOM 669 O O . LYS A 1 85 ? 19.756 -27.202 26.750 1.00 53.84 85 LYS A O 1
ATOM 674 N N . ASP A 1 86 ? 19.909 -28.825 28.296 1.00 52.53 86 ASP A N 1
ATOM 675 C CA . ASP A 1 86 ? 21.293 -29.191 28.016 1.00 52.53 86 ASP A CA 1
ATOM 676 C C . ASP A 1 86 ? 21.264 -29.989 26.706 1.00 52.53 86 ASP A C 1
ATOM 678 O O . ASP A 1 86 ? 20.957 -31.183 26.677 1.00 52.53 86 ASP A O 1
ATOM 682 N N . GLU A 1 87 ? 21.501 -29.286 25.602 1.00 52.09 87 GLU A N 1
ATOM 683 C CA . GLU A 1 87 ? 21.827 -29.851 24.302 1.00 52.09 87 GLU A CA 1
ATOM 684 C C . GLU A 1 87 ? 23.117 -30.675 24.440 1.00 52.09 87 GLU A C 1
ATOM 686 O O . GLU A 1 87 ? 24.219 -30.242 24.114 1.00 52.09 87 GLU A O 1
ATOM 691 N N . GLU A 1 88 ? 22.978 -31.926 24.884 1.00 49.69 88 GLU A N 1
ATOM 692 C CA . GLU A 1 88 ? 23.752 -33.023 24.305 1.00 49.69 88 GLU A CA 1
ATOM 693 C C . GLU A 1 88 ? 23.248 -33.249 22.867 1.00 49.69 88 GLU A C 1
ATOM 695 O O . GLU A 1 88 ? 22.754 -34.320 22.516 1.00 49.69 88 GLU A O 1
ATOM 700 N N . GLU A 1 89 ? 23.367 -32.234 22.005 1.00 52.56 89 GLU A N 1
ATOM 701 C CA . GLU A 1 89 ? 23.546 -32.502 20.588 1.00 52.56 89 GLU A CA 1
ATOM 702 C C . GLU A 1 89 ? 24.947 -33.087 20.458 1.00 52.56 89 GLU A C 1
ATOM 704 O O . GLU A 1 89 ? 25.968 -32.400 20.404 1.00 52.56 89 GLU A O 1
ATOM 709 N N . THR A 1 90 ? 25.003 -34.415 20.508 1.00 48.97 90 THR A N 1
ATOM 710 C CA . THR A 1 90 ? 26.135 -35.172 20.002 1.00 48.97 90 THR A CA 1
ATOM 711 C C . THR A 1 90 ? 26.302 -34.802 18.533 1.00 48.97 90 THR A C 1
ATOM 713 O O . THR A 1 90 ? 25.646 -35.385 17.670 1.00 48.97 90 THR A O 1
ATOM 716 N N . PHE A 1 91 ? 27.160 -33.816 18.276 1.00 45.81 91 PHE A N 1
ATOM 717 C CA . PHE A 1 91 ? 27.847 -33.628 17.008 1.00 45.81 91 PHE A CA 1
ATOM 718 C C . PHE A 1 91 ? 28.586 -34.935 16.707 1.00 45.81 91 PHE A C 1
ATOM 720 O O . PHE A 1 91 ? 29.703 -35.159 17.176 1.00 45.81 91 PHE A O 1
ATOM 727 N N . ASP A 1 92 ? 27.914 -35.851 16.012 1.00 52.25 92 ASP A N 1
ATOM 728 C CA . ASP A 1 92 ? 28.583 -36.968 15.363 1.00 52.25 92 ASP A CA 1
ATOM 729 C C . ASP A 1 92 ? 29.299 -36.363 14.149 1.00 52.25 92 ASP A C 1
ATOM 731 O O . ASP A 1 92 ? 28.710 -36.116 13.095 1.00 52.25 92 ASP A O 1
ATOM 735 N N . ASP A 1 93 ? 30.565 -36.017 14.386 1.00 55.25 93 ASP A N 1
ATOM 736 C CA . ASP A 1 93 ? 31.565 -35.614 13.404 1.00 55.25 93 ASP A CA 1
ATOM 737 C C . ASP A 1 93 ? 31.720 -36.712 12.333 1.00 55.25 93 ASP A C 1
ATOM 739 O O . ASP A 1 93 ? 32.605 -37.559 12.442 1.00 55.25 93 ASP A O 1
ATOM 743 N N . GLU A 1 94 ? 30.913 -36.701 11.273 1.00 55.28 94 GLU A N 1
ATOM 744 C CA . GLU A 1 94 ? 31.288 -37.338 10.003 1.00 55.28 94 GLU A CA 1
ATOM 745 C C . GLU A 1 94 ? 31.018 -36.387 8.826 1.00 55.28 94 GLU A C 1
ATOM 747 O O . GLU A 1 94 ? 29.988 -36.428 8.164 1.00 55.28 94 GLU A O 1
ATOM 752 N N . GLU A 1 95 ? 31.991 -35.488 8.641 1.00 54.47 95 GLU A N 1
ATOM 753 C CA . GLU A 1 95 ? 32.557 -35.011 7.370 1.00 54.47 95 GLU A CA 1
ATOM 754 C C . GLU A 1 95 ? 31.723 -35.242 6.088 1.00 54.47 95 GLU A C 1
ATOM 756 O O . GLU A 1 95 ? 31.969 -36.214 5.380 1.00 54.47 95 GLU A O 1
ATOM 761 N N . GLU A 1 96 ? 30.887 -34.281 5.679 1.00 51.31 96 GLU A N 1
ATOM 762 C CA . GLU A 1 96 ? 30.744 -33.939 4.251 1.00 51.31 96 GLU A CA 1
ATOM 763 C C . GLU A 1 96 ? 30.729 -32.407 4.092 1.00 51.31 96 GLU A C 1
ATOM 765 O O . GLU A 1 96 ? 29.780 -31.709 4.442 1.00 51.31 96 GLU A O 1
ATOM 770 N N . GLU A 1 97 ? 31.870 -31.886 3.627 1.00 55.78 97 GLU A N 1
ATOM 771 C CA . GLU A 1 97 ? 32.075 -30.511 3.175 1.00 55.78 97 GLU A CA 1
ATOM 772 C C . GLU A 1 97 ? 31.282 -30.269 1.879 1.00 55.78 97 GLU A C 1
ATOM 774 O O . GLU A 1 97 ? 31.825 -30.513 0.812 1.00 55.78 97 GLU A O 1
ATOM 779 N N . ASP A 1 98 ? 30.054 -29.756 1.945 1.00 51.06 98 ASP A N 1
ATOM 780 C CA . ASP A 1 98 ? 29.377 -29.110 0.806 1.00 51.06 98 ASP A CA 1
ATOM 781 C C . ASP A 1 98 ? 28.550 -27.929 1.369 1.00 51.06 98 ASP A C 1
ATOM 783 O O . ASP A 1 98 ? 27.569 -28.108 2.076 1.00 51.06 98 ASP A O 1
ATOM 787 N N . GLU A 1 99 ? 29.104 -26.714 1.372 1.00 51.59 99 GLU A N 1
ATOM 788 C CA . GLU A 1 99 ? 28.777 -25.653 0.403 1.00 51.59 99 GLU A CA 1
ATOM 789 C C . GLU A 1 99 ? 27.641 -24.725 0.901 1.00 51.59 99 GLU A C 1
ATOM 791 O O . GLU A 1 99 ? 26.489 -24.873 0.535 1.00 51.59 99 GLU A O 1
ATOM 796 N N . TYR A 1 100 ? 28.016 -23.753 1.749 1.00 50.62 100 TYR A N 1
ATOM 797 C CA . TYR A 1 100 ? 27.350 -22.460 2.009 1.00 50.62 100 TYR A CA 1
ATOM 798 C C . TYR A 1 100 ? 25.828 -22.361 1.737 1.00 50.62 100 TYR A C 1
ATOM 800 O O . TYR A 1 100 ? 25.415 -21.682 0.796 1.00 50.62 100 TYR A O 1
ATOM 808 N N . GLU A 1 101 ? 24.994 -22.928 2.611 1.00 53.28 101 GLU A N 1
ATOM 809 C CA . GLU A 1 101 ? 23.617 -22.449 2.813 1.00 53.28 101 GLU A CA 1
ATOM 810 C C . GLU A 1 101 ? 23.635 -21.391 3.935 1.00 53.28 101 GLU A C 1
ATOM 812 O O . GLU A 1 101 ? 23.398 -21.678 5.102 1.00 53.28 101 GLU A O 1
ATOM 817 N N . ASP A 1 102 ? 24.003 -20.158 3.573 1.00 53.88 102 ASP A N 1
ATOM 818 C CA . ASP A 1 102 ? 24.064 -18.956 4.433 1.00 53.88 102 ASP A CA 1
ATOM 819 C C . ASP A 1 102 ? 22.666 -18.318 4.667 1.00 53.88 102 ASP A C 1
ATOM 821 O O . ASP A 1 102 ? 22.569 -17.113 4.883 1.00 53.88 102 ASP A O 1
ATOM 825 N N . ASP A 1 103 ? 21.585 -19.108 4.635 1.00 54.22 103 ASP A N 1
ATOM 826 C CA . ASP A 1 103 ? 20.191 -18.631 4.736 1.00 54.22 103 ASP A CA 1
ATOM 827 C C . ASP A 1 103 ? 19.420 -19.299 5.896 1.00 54.22 103 ASP A C 1
ATOM 829 O O . ASP A 1 103 ? 18.213 -19.528 5.806 1.00 54.22 103 ASP A O 1
ATOM 833 N N . ASP A 1 104 ? 20.086 -19.610 7.014 1.00 53.31 104 ASP A N 1
ATOM 834 C CA . ASP A 1 104 ? 19.381 -19.936 8.264 1.00 53.31 104 ASP A CA 1
ATOM 835 C C . ASP A 1 104 ? 18.955 -18.632 8.962 1.00 53.31 104 ASP A C 1
ATOM 837 O O . ASP A 1 104 ? 19.374 -18.303 10.075 1.00 53.31 104 ASP A O 1
ATOM 841 N N . ASP A 1 105 ? 18.120 -17.850 8.267 1.00 56.91 105 ASP A N 1
ATOM 842 C CA . ASP A 1 105 ? 17.225 -16.873 8.887 1.00 56.91 105 ASP A CA 1
ATOM 843 C C . ASP A 1 105 ? 16.193 -17.675 9.692 1.00 56.91 105 ASP A C 1
ATOM 845 O O . ASP A 1 105 ? 15.018 -17.767 9.334 1.00 56.91 105 ASP A O 1
ATOM 849 N N . SER A 1 106 ? 16.650 -18.326 10.767 1.00 60.19 106 SER A N 1
ATOM 850 C CA . SER A 1 106 ? 15.797 -19.070 11.676 1.00 60.19 106 SER A CA 1
ATOM 851 C C . SER A 1 106 ? 14.870 -18.051 12.336 1.00 60.19 106 SER A C 1
ATOM 853 O O . SER A 1 106 ? 15.229 -17.402 13.326 1.00 60.19 106 SER A O 1
ATOM 855 N N . GLU A 1 107 ? 13.707 -17.833 11.727 1.00 70.25 107 GLU A N 1
ATOM 856 C CA . GLU A 1 107 ? 12.680 -16.951 12.250 1.00 70.25 107 GLU A CA 1
ATOM 857 C C . GLU A 1 107 ? 12.413 -17.357 13.699 1.00 70.25 107 GLU A C 1
ATOM 859 O O . GLU A 1 107 ? 12.088 -18.504 14.009 1.00 70.25 107 GLU A O 1
ATOM 864 N N . PHE A 1 108 ? 12.637 -16.424 14.620 1.00 79.56 108 PHE A N 1
ATOM 865 C CA . PHE A 1 108 ? 12.442 -16.696 16.031 1.00 79.56 108 PHE A CA 1
ATOM 866 C C . PHE A 1 108 ? 10.944 -16.881 16.294 1.00 79.56 108 PHE A C 1
ATOM 868 O O . PHE A 1 108 ? 10.170 -15.929 16.202 1.00 79.56 108 PHE A O 1
ATOM 875 N N . TYR A 1 109 ? 10.528 -18.092 16.649 1.00 83.12 109 TYR A N 1
ATOM 876 C CA . TYR A 1 109 ? 9.158 -18.365 17.073 1.00 83.12 109 TYR A CA 1
ATOM 877 C C . TYR A 1 109 ? 9.097 -18.435 18.597 1.00 83.12 109 TYR A C 1
ATOM 879 O O . TYR A 1 109 ? 9.901 -19.111 19.240 1.00 83.12 109 TYR A O 1
ATOM 887 N N . VAL A 1 110 ? 8.133 -17.726 19.177 1.00 87.56 110 VAL A N 1
ATOM 888 C CA . VAL A 1 110 ? 7.875 -17.774 20.617 1.00 87.56 110 VAL A CA 1
ATOM 889 C C . VAL A 1 110 ? 7.276 -19.134 20.987 1.00 87.56 110 VAL A C 1
ATOM 891 O O . VAL A 1 110 ? 6.553 -19.750 20.199 1.00 87.56 110 VAL A O 1
ATOM 894 N N . SER A 1 111 ? 7.588 -19.627 22.183 1.00 90.06 111 SER A N 1
ATOM 895 C CA . SER A 1 111 ? 7.083 -20.925 22.634 1.00 90.06 111 SER A CA 1
ATOM 896 C C . SER A 1 111 ? 5.552 -20.934 22.748 1.00 90.06 111 SER A C 1
ATOM 898 O O . SER A 1 111 ? 4.926 -19.932 23.108 1.00 90.06 111 SER A O 1
ATOM 900 N N . GLU A 1 112 ? 4.926 -22.085 22.471 1.00 90.19 112 GLU A N 1
ATOM 901 C CA . GLU A 1 112 ? 3.468 -22.242 22.584 1.00 90.19 112 GLU A CA 1
ATOM 902 C C . GLU A 1 112 ? 2.994 -21.920 24.011 1.00 90.19 112 GLU A C 1
ATOM 904 O O . GLU A 1 112 ? 1.972 -21.258 24.207 1.00 90.19 112 GLU A O 1
ATOM 909 N N . GLU A 1 113 ? 3.771 -22.313 25.025 1.00 92.25 113 GLU A N 1
ATOM 910 C CA . GLU A 1 113 ? 3.487 -22.007 26.424 1.00 92.25 113 GLU A CA 1
ATOM 911 C C . GLU A 1 113 ? 3.516 -20.502 26.719 1.00 92.25 113 GLU A C 1
ATOM 913 O O . GLU A 1 113 ? 2.640 -20.009 27.437 1.00 92.25 113 GLU A O 1
ATOM 918 N N . ALA A 1 114 ? 4.486 -19.765 26.168 1.00 93.19 114 ALA A N 1
ATOM 919 C CA . ALA A 1 114 ? 4.578 -18.318 26.339 1.00 93.19 114 ALA A CA 1
ATOM 920 C C . ALA A 1 114 ? 3.422 -17.594 25.633 1.00 93.19 114 ALA A C 1
ATOM 922 O O . ALA A 1 114 ? 2.793 -16.721 26.237 1.00 93.19 114 ALA A O 1
ATOM 923 N N . HIS A 1 115 ? 3.062 -18.015 24.415 1.00 92.12 115 HIS A N 1
ATOM 924 C CA . HIS A 1 115 ? 1.873 -17.524 23.712 1.00 92.12 115 HIS A CA 1
ATOM 925 C C . HIS A 1 115 ? 0.591 -17.740 24.531 1.00 92.12 115 HIS A C 1
ATOM 927 O O . HIS A 1 115 ? -0.169 -16.799 24.768 1.00 92.12 115 HIS A O 1
ATOM 933 N N . GLN A 1 116 ? 0.355 -18.961 25.019 1.00 93.62 116 GLN A N 1
ATOM 934 C CA . GLN A 1 116 ? -0.827 -19.274 25.828 1.00 93.62 116 GLN A CA 1
ATOM 935 C C . GLN A 1 116 ? -0.859 -18.476 27.139 1.00 93.62 116 GLN A C 1
ATOM 937 O O . GLN A 1 116 ? -1.928 -18.055 27.595 1.00 93.62 116 GLN A O 1
ATOM 942 N N . ALA A 1 117 ? 0.301 -18.267 27.767 1.00 95.25 117 ALA A N 1
ATOM 943 C CA . ALA A 1 117 ? 0.410 -17.475 28.984 1.00 95.25 117 ALA A CA 1
ATOM 944 C C . ALA A 1 117 ? 0.096 -15.993 28.732 1.00 95.25 117 ALA A C 1
ATOM 946 O O . ALA A 1 117 ? -0.643 -15.398 29.522 1.00 95.25 117 ALA A O 1
ATOM 947 N N . PHE A 1 118 ? 0.584 -15.429 27.625 1.00 95.56 118 PHE A N 1
ATOM 948 C CA . PHE A 1 118 ? 0.265 -14.068 27.203 1.00 95.56 118 PHE A CA 1
ATOM 949 C C . PHE A 1 118 ? -1.230 -13.881 26.935 1.00 95.56 118 PHE A C 1
ATOM 951 O O . PHE A 1 118 ? -1.839 -12.970 27.495 1.00 95.56 118 PHE A O 1
ATOM 958 N N . GLU A 1 119 ? -1.854 -14.772 26.164 1.00 94.94 119 GLU A N 1
ATOM 959 C CA . GLU A 1 119 ? -3.286 -14.683 25.845 1.00 94.94 119 GLU A CA 1
ATOM 960 C C . GLU A 1 119 ? -4.164 -14.778 27.095 1.00 94.94 119 GLU A C 1
ATOM 962 O O . GLU A 1 119 ? -5.103 -14.003 27.292 1.00 94.94 119 GLU A O 1
ATOM 967 N N . LYS A 1 120 ? -3.809 -15.671 28.022 1.00 95.88 120 LYS A N 1
ATOM 968 C CA . LYS A 1 120 ? -4.496 -15.770 29.310 1.00 95.88 120 LYS A CA 1
ATOM 969 C C . LYS A 1 120 ? -4.347 -14.498 30.150 1.00 95.88 120 LYS A C 1
ATOM 971 O O . LYS A 1 120 ? -5.279 -14.123 30.866 1.00 95.88 120 LYS A O 1
ATOM 976 N N . ASP A 1 121 ? -3.182 -13.855 30.109 1.00 97.44 121 ASP A N 1
ATOM 977 C CA . ASP A 1 121 ? -2.937 -12.604 30.826 1.00 97.44 121 ASP A CA 1
ATOM 978 C C . ASP A 1 121 ? -3.691 -11.424 30.192 1.00 97.44 121 ASP A C 1
ATOM 980 O O . ASP A 1 121 ? -4.251 -10.588 30.906 1.00 97.44 121 ASP A O 1
ATOM 984 N N . LEU A 1 122 ? -3.800 -11.410 28.861 1.00 97.06 122 LEU A N 1
ATOM 985 C CA . LEU A 1 122 ? -4.624 -10.474 28.100 1.00 97.06 122 LEU A CA 1
ATOM 986 C C . LEU A 1 122 ? -6.108 -10.602 28.468 1.00 97.06 122 LEU A C 1
ATOM 988 O O . LEU A 1 122 ? -6.741 -9.609 28.837 1.00 97.06 122 LEU A O 1
ATOM 992 N N . GLU A 1 123 ? -6.663 -11.815 28.456 1.00 96.62 123 GLU A N 1
ATOM 993 C CA . GLU A 1 123 ? -8.051 -12.055 28.866 1.00 96.62 123 GLU A CA 1
ATOM 994 C C . GLU A 1 123 ? -8.294 -11.664 30.332 1.00 96.62 123 GLU A C 1
ATOM 996 O O . GLU A 1 123 ? -9.278 -10.981 30.640 1.00 96.62 123 GLU A O 1
ATOM 1001 N N . ARG A 1 124 ? -7.377 -12.033 31.243 1.00 97.38 124 ARG A N 1
ATOM 1002 C CA . ARG A 1 124 ? -7.426 -11.613 32.655 1.00 97.38 124 ARG A CA 1
ATOM 1003 C C . ARG A 1 124 ? -7.494 -10.092 32.762 1.00 97.38 124 ARG A C 1
ATOM 1005 O O . ARG A 1 124 ? -8.359 -9.573 33.469 1.00 97.38 124 ARG A O 1
ATOM 1012 N N . TRP A 1 125 ? -6.596 -9.384 32.080 1.00 98.31 125 TRP A N 1
ATOM 1013 C CA . TRP A 1 125 ? -6.536 -7.927 32.102 1.00 98.31 125 TRP A CA 1
ATOM 1014 C C . TRP A 1 125 ? -7.852 -7.298 31.638 1.00 98.31 125 TRP A C 1
ATOM 1016 O O . TRP A 1 125 ? -8.410 -6.469 32.359 1.00 98.31 125 TRP A O 1
ATOM 1026 N N . LEU A 1 126 ? -8.406 -7.732 30.503 1.00 98.19 126 LEU A N 1
ATOM 1027 C CA . LEU A 1 126 ? -9.666 -7.195 29.976 1.00 98.19 126 LEU A CA 1
ATOM 1028 C C . LEU A 1 126 ? -10.845 -7.433 30.935 1.00 98.19 126 LEU A C 1
ATOM 1030 O O . LEU A 1 126 ? -11.667 -6.536 31.154 1.00 98.19 126 LEU A O 1
ATOM 1034 N N . LEU A 1 127 ? -10.914 -8.614 31.558 1.00 97.81 127 LEU A N 1
ATOM 1035 C CA . LEU A 1 127 ? -11.931 -8.936 32.565 1.00 97.81 127 LEU A CA 1
ATOM 1036 C C . LEU A 1 127 ? -11.799 -8.060 33.820 1.00 97.81 127 LEU A C 1
ATOM 1038 O O . LEU A 1 127 ? -12.802 -7.547 34.326 1.00 97.81 127 LEU A O 1
ATOM 1042 N N . GLU A 1 128 ? -10.578 -7.858 34.318 1.00 98.12 128 GLU A N 1
ATOM 1043 C CA . GLU A 1 128 ? -10.320 -6.993 35.472 1.00 98.12 128 GLU A CA 1
ATOM 1044 C C . GLU A 1 128 ? -10.660 -5.529 35.176 1.00 98.12 128 GLU A C 1
ATOM 1046 O O . GLU A 1 128 ? -11.297 -4.867 36.004 1.00 98.12 128 GLU A O 1
ATOM 1051 N N . VAL A 1 129 ? -10.290 -5.037 33.990 1.00 98.50 129 VAL A N 1
ATOM 1052 C CA . VAL A 1 129 ? -10.614 -3.685 33.519 1.00 98.50 129 VAL A CA 1
ATOM 1053 C C . VAL A 1 129 ? -12.123 -3.480 33.458 1.00 98.50 129 VAL A C 1
ATOM 1055 O O . VAL A 1 129 ? -12.625 -2.516 34.044 1.00 98.50 129 VAL A O 1
ATOM 1058 N N . HIS A 1 130 ? -12.864 -4.410 32.849 1.00 98.38 130 HIS A N 1
ATOM 1059 C CA . HIS A 1 130 ? -14.323 -4.329 32.756 1.00 98.38 130 HIS A CA 1
ATOM 1060 C C . HIS A 1 130 ? -14.996 -4.184 34.132 1.00 98.38 130 HIS A C 1
ATOM 1062 O O . HIS A 1 130 ? -16.005 -3.489 34.263 1.00 98.38 130 HIS A O 1
ATOM 1068 N N . GLY A 1 131 ? -14.409 -4.775 35.180 1.00 98.12 131 GLY A N 1
ATOM 1069 C CA . GLY A 1 131 ? -14.914 -4.696 36.550 1.00 98.12 131 GLY A CA 1
ATOM 1070 C C . GLY A 1 131 ? -14.957 -3.283 37.150 1.00 98.12 131 GLY A C 1
ATOM 1071 O O . GLY A 1 131 ? -15.752 -3.038 38.059 1.00 98.12 131 GLY A O 1
ATOM 1072 N N . PHE A 1 132 ? -14.139 -2.340 36.665 1.00 98.50 132 PHE A N 1
ATOM 1073 C CA . PHE A 1 132 ? -14.126 -0.952 37.157 1.00 98.50 132 PHE A CA 1
ATOM 1074 C C . PHE A 1 132 ? -14.249 0.118 36.064 1.00 98.50 132 PHE A C 1
ATOM 1076 O O . PHE A 1 132 ? -14.473 1.286 36.389 1.00 98.50 132 PHE A O 1
ATOM 1083 N N . CYS A 1 133 ? -14.118 -0.253 34.794 1.00 98.50 133 CYS A N 1
ATOM 1084 C CA . CYS A 1 133 ? -14.335 0.595 33.631 1.00 98.50 133 CYS A CA 1
ATOM 1085 C C . CYS A 1 133 ? -15.056 -0.244 32.560 1.00 98.50 133 CYS A C 1
ATOM 1087 O O . CYS A 1 133 ? -14.401 -0.964 31.808 1.00 98.50 133 CYS A O 1
ATOM 1089 N N . PRO A 1 134 ? -16.404 -0.226 32.520 1.00 98.50 134 PRO A N 1
ATOM 1090 C CA . PRO A 1 134 ? -17.165 -1.126 31.660 1.00 98.50 134 PRO A CA 1
ATOM 1091 C C . PRO A 1 134 ? -16.772 -1.006 30.187 1.00 98.50 134 PRO A C 1
ATOM 1093 O O . PRO A 1 134 ? -16.801 0.083 29.609 1.00 98.50 134 PRO A O 1
ATOM 1096 N N . ILE A 1 135 ? -16.448 -2.150 29.594 1.00 98.69 135 ILE A N 1
ATOM 1097 C CA . ILE A 1 135 ? -16.085 -2.307 28.184 1.00 98.69 135 ILE A CA 1
ATOM 1098 C C . ILE A 1 135 ? -17.353 -2.551 27.358 1.00 98.69 135 ILE A C 1
ATOM 1100 O O . ILE A 1 135 ? -18.201 -3.357 27.741 1.00 98.69 135 ILE A O 1
ATOM 1104 N N . GLU A 1 136 ? -17.486 -1.833 26.246 1.00 98.38 136 GLU A N 1
ATOM 1105 C CA . GLU A 1 136 ? -18.521 -2.045 25.233 1.00 98.38 136 GLU A CA 1
ATOM 1106 C C . GLU A 1 136 ? -18.128 -3.163 24.266 1.00 98.38 136 GLU A C 1
ATOM 1108 O O . GLU A 1 136 ? -18.925 -4.070 24.041 1.00 98.38 136 GLU A O 1
ATOM 1113 N N . PHE A 1 137 ? -16.920 -3.093 23.705 1.00 98.62 137 PHE A N 1
ATOM 1114 C CA . PHE A 1 137 ? -16.346 -4.143 22.872 1.00 98.62 137 PHE A CA 1
ATOM 1115 C C . PHE A 1 137 ? -14.820 -4.114 22.936 1.00 98.62 137 PHE A C 1
ATOM 1117 O O . PHE A 1 137 ? -14.213 -3.086 23.258 1.00 98.62 137 PHE A O 1
ATOM 1124 N N . VAL A 1 138 ? -14.226 -5.243 22.567 1.00 98.50 138 VAL A N 1
ATOM 1125 C CA . VAL A 1 138 ? -12.805 -5.381 22.264 1.00 98.50 138 VAL A CA 1
ATOM 1126 C C . VAL A 1 138 ? -12.669 -5.909 20.840 1.00 98.50 138 VAL A C 1
ATOM 1128 O O . VAL A 1 138 ? -13.423 -6.791 20.430 1.00 98.50 138 VAL A O 1
ATOM 1131 N N . PHE A 1 139 ? -11.727 -5.353 20.094 1.00 97.75 139 PHE A N 1
ATOM 1132 C CA . PHE A 1 139 ? -11.329 -5.812 18.774 1.00 97.75 139 PHE A CA 1
ATOM 1133 C C . PHE A 1 139 ? -9.819 -6.015 18.776 1.00 97.75 139 PHE A C 1
ATOM 1135 O O . PHE A 1 139 ? -9.077 -5.099 19.133 1.00 97.75 139 PHE A O 1
ATOM 1142 N N . ARG A 1 140 ? -9.375 -7.210 18.403 1.00 94.81 140 ARG A N 1
ATOM 1143 C CA . ARG A 1 140 ? -7.979 -7.481 18.085 1.00 94.81 140 ARG A CA 1
ATOM 1144 C C . ARG A 1 140 ? -7.819 -7.488 16.574 1.00 94.81 140 ARG A C 1
ATOM 1146 O O . ARG A 1 140 ? -8.555 -8.194 15.890 1.00 94.81 140 ARG A O 1
ATOM 1153 N N . GLU A 1 141 ? -6.864 -6.700 16.101 1.00 88.56 141 GLU A N 1
ATOM 1154 C CA . GLU A 1 141 ? -6.479 -6.695 14.697 1.00 88.56 141 GLU A CA 1
ATOM 1155 C C . GLU A 1 141 ? -5.676 -7.961 14.389 1.00 88.56 141 GLU A C 1
ATOM 1157 O O . GLU A 1 141 ? -4.868 -8.402 15.209 1.00 88.56 141 GLU A O 1
ATOM 1162 N N . GLU A 1 142 ? -5.960 -8.579 13.247 1.00 77.75 142 GLU A N 1
ATOM 1163 C CA . GLU A 1 142 ? -5.259 -9.773 12.793 1.00 77.75 142 GLU A CA 1
ATOM 1164 C C . GLU A 1 142 ? -4.149 -9.342 11.836 1.00 77.75 142 GLU A C 1
ATOM 1166 O O . GLU A 1 142 ? -4.413 -8.689 10.825 1.00 77.75 142 GLU A O 1
ATOM 1171 N N . ASP A 1 143 ? -2.910 -9.686 12.174 1.00 71.19 143 ASP A N 1
ATOM 1172 C CA . ASP A 1 143 ? -1.788 -9.526 11.261 1.00 71.19 143 ASP A CA 1
ATOM 1173 C C . ASP A 1 143 ? -1.844 -10.663 10.230 1.00 71.19 143 ASP A C 1
ATOM 1175 O O . ASP A 1 143 ? -1.648 -11.838 10.555 1.00 71.19 143 ASP A O 1
ATOM 1179 N N . GLY A 1 144 ? -2.172 -10.307 8.986 1.00 69.12 144 GLY A N 1
ATOM 1180 C CA . GLY A 1 144 ? -2.299 -11.257 7.882 1.00 69.12 144 GLY A CA 1
ATOM 1181 C C . GLY A 1 144 ? -0.983 -11.944 7.504 1.00 69.12 144 GLY A C 1
ATOM 1182 O O . GLY A 1 144 ? -1.025 -12.984 6.847 1.00 69.12 144 GLY A O 1
ATOM 1183 N N . GLU A 1 145 ? 0.162 -11.396 7.921 1.00 70.12 145 GLU A N 1
ATOM 1184 C CA . GLU A 1 145 ? 1.490 -11.969 7.680 1.00 70.12 145 GLU A CA 1
ATOM 1185 C C . GLU A 1 145 ? 1.933 -12.890 8.834 1.00 70.12 145 GLU A C 1
ATOM 1187 O O . GLU A 1 145 ? 2.695 -13.829 8.617 1.00 70.12 145 GLU A O 1
ATOM 1192 N N . ALA A 1 146 ? 1.366 -12.727 10.036 1.00 67.81 146 ALA A N 1
ATOM 1193 C CA . ALA A 1 146 ? 1.723 -13.475 11.247 1.00 67.81 146 ALA A CA 1
ATOM 1194 C C . ALA A 1 146 ? 1.084 -14.877 11.362 1.00 67.81 146 ALA A C 1
ATOM 1196 O O . ALA A 1 146 ? 0.835 -15.366 12.457 1.00 67.81 146 ALA A O 1
ATOM 1197 N N . GLY A 1 147 ? 0.736 -15.534 10.254 1.00 70.56 147 GLY A N 1
ATOM 1198 C CA . GLY A 1 147 ? 0.165 -16.892 10.291 1.00 70.56 147 GLY A CA 1
ATOM 1199 C C . GLY A 1 147 ? -1.260 -17.011 10.870 1.00 70.56 147 GLY A C 1
ATOM 1200 O O . GLY A 1 147 ? -1.801 -18.117 10.913 1.00 70.56 147 GLY A O 1
ATOM 1201 N N . GLY A 1 148 ? -1.893 -15.892 11.243 1.00 83.50 148 GLY A N 1
ATOM 1202 C CA . GLY A 1 148 ? -3.295 -15.802 11.664 1.00 83.50 148 GLY A CA 1
ATOM 1203 C C . GLY A 1 148 ? -3.565 -16.077 13.149 1.00 83.50 148 GLY A C 1
ATOM 1204 O O . GLY A 1 148 ? -2.663 -16.200 13.982 1.00 83.50 148 GLY A O 1
ATOM 1205 N N . THR A 1 149 ? -4.855 -16.141 13.492 1.00 88.31 149 THR A N 1
ATOM 1206 C CA . THR A 1 149 ? -5.348 -16.380 14.856 1.00 88.31 149 THR A CA 1
ATOM 1207 C C . THR A 1 149 ? -6.164 -17.670 14.967 1.00 88.31 149 THR A C 1
ATOM 1209 O O . THR A 1 149 ? -7.197 -17.828 14.316 1.00 88.31 149 THR A O 1
ATOM 1212 N N . GLU A 1 150 ? -5.802 -18.558 15.897 1.00 92.12 150 GLU A N 1
ATOM 1213 C CA . GLU A 1 150 ? -6.678 -19.651 16.329 1.00 92.12 150 GLU A CA 1
ATOM 1214 C C . GLU A 1 150 ? -7.796 -19.109 17.234 1.00 92.12 150 GLU A C 1
ATOM 1216 O O . GLU A 1 150 ? -7.628 -18.923 18.443 1.00 92.12 150 GLU A O 1
ATOM 1221 N N . LEU A 1 151 ? -8.954 -18.815 16.642 1.00 94.56 151 LEU A N 1
ATOM 1222 C CA . LEU A 1 151 ? -10.066 -18.144 17.320 1.00 94.56 151 LEU A CA 1
ATOM 1223 C C . LEU A 1 151 ? -10.652 -18.976 18.481 1.00 94.56 151 LEU A C 1
ATOM 1225 O O . LEU A 1 151 ? -10.881 -20.182 18.366 1.00 94.56 151 LEU A O 1
ATOM 1229 N N . SER A 1 152 ? -10.934 -18.319 19.612 1.00 95.12 152 SER A N 1
ATOM 1230 C CA . SER A 1 152 ? -11.502 -18.948 20.812 1.00 95.12 152 SER A CA 1
ATOM 1231 C C . SER A 1 152 ? -13.035 -18.906 20.839 1.00 95.12 152 SER A C 1
ATOM 1233 O O . SER A 1 152 ? -13.689 -18.171 20.100 1.00 95.12 152 SER A O 1
ATOM 1235 N N . ALA A 1 153 ? -13.642 -19.625 21.790 1.00 96.12 153 ALA A N 1
ATOM 1236 C CA . ALA A 1 153 ? -15.092 -19.583 22.011 1.00 96.12 153 ALA A CA 1
ATOM 1237 C C . ALA A 1 153 ? -15.625 -18.177 22.369 1.00 96.12 153 ALA A C 1
ATOM 1239 O O . ALA A 1 153 ? -16.826 -17.924 22.236 1.00 96.12 153 ALA A O 1
ATOM 1240 N N . TRP A 1 154 ? -14.760 -17.265 22.833 1.00 97.00 154 TRP A N 1
ATOM 1241 C CA . TRP A 1 154 ? -15.137 -15.875 23.081 1.00 97.00 154 TRP A CA 1
ATOM 1242 C C . TRP A 1 154 ? -15.367 -15.131 21.758 1.00 97.00 154 TRP A C 1
ATOM 1244 O O . TRP A 1 154 ? -16.358 -14.407 21.635 1.00 97.00 154 TRP A O 1
ATOM 1254 N N . HIS A 1 155 ? -14.539 -15.366 20.735 1.00 96.81 155 HIS A N 1
ATOM 1255 C CA . HIS A 1 155 ? -14.763 -14.825 19.393 1.00 96.81 155 HIS A CA 1
ATOM 1256 C C . HIS A 1 155 ? -16.124 -15.277 18.852 1.00 96.81 155 HIS A C 1
ATOM 1258 O O . HIS A 1 155 ? -16.964 -14.436 18.529 1.00 96.81 155 HIS A O 1
ATOM 1264 N N . ASP A 1 156 ? -16.389 -16.588 18.862 1.00 96.44 156 ASP A N 1
ATOM 1265 C CA . ASP A 1 156 ? -17.651 -17.163 18.376 1.00 96.44 156 ASP A CA 1
ATOM 1266 C C . ASP A 1 156 ? -18.871 -16.550 19.073 1.00 96.44 156 ASP A C 1
ATOM 1268 O O . ASP A 1 156 ? -19.888 -16.234 18.451 1.00 96.44 156 ASP A O 1
ATOM 1272 N N . HIS A 1 157 ? -18.771 -16.347 20.389 1.00 96.25 157 HIS A N 1
ATOM 1273 C CA . HIS A 1 157 ? -19.815 -15.681 21.157 1.00 96.25 157 HIS A CA 1
ATOM 1274 C C . HIS A 1 157 ? -20.025 -14.226 20.713 1.00 96.25 157 HIS A C 1
ATOM 1276 O O . HIS A 1 157 ? -21.163 -13.752 20.656 1.00 96.25 157 HIS A O 1
ATOM 1282 N N . SER A 1 158 ? -18.939 -13.530 20.381 1.00 97.62 158 SER A N 1
ATOM 1283 C CA . SER A 1 158 ? -18.920 -12.111 20.015 1.00 97.62 158 SER A CA 1
ATOM 1284 C C . SER A 1 158 ? -19.566 -11.840 18.659 1.00 97.62 158 SER A C 1
ATOM 1286 O O . SER A 1 158 ? -20.257 -10.830 18.522 1.00 97.62 158 SER A O 1
ATOM 1288 N N . LEU A 1 159 ? -19.465 -12.771 17.702 1.00 97.25 159 LEU A N 1
ATOM 1289 C CA . LEU A 1 159 ? -20.158 -12.684 16.407 1.00 97.25 159 LEU A CA 1
ATOM 1290 C C . LEU A 1 159 ? -21.672 -12.460 16.578 1.00 97.25 159 LEU A C 1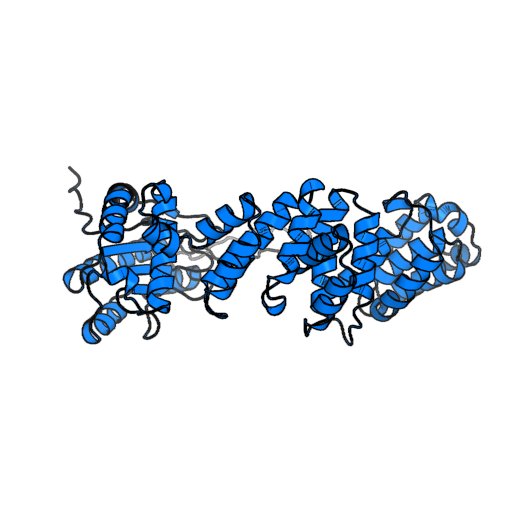
ATOM 1292 O O . LEU A 1 159 ? -22.284 -11.655 15.874 1.00 97.25 159 LEU A O 1
ATOM 1296 N N . GLY A 1 160 ? -22.278 -13.080 17.599 1.00 96.00 160 GLY A N 1
ATOM 1297 C CA . GLY A 1 160 ? -23.696 -12.904 17.937 1.00 96.00 160 GLY A CA 1
ATOM 1298 C C . GLY A 1 160 ? -24.092 -11.488 18.394 1.00 96.00 160 GLY A C 1
ATOM 1299 O O . GLY A 1 160 ? -25.284 -11.158 18.412 1.00 96.00 160 GLY A O 1
ATOM 1300 N N . PHE A 1 161 ? -23.125 -10.635 18.746 1.00 97.38 161 PHE A N 1
ATOM 1301 C CA . PHE A 1 161 ? -23.357 -9.252 19.176 1.00 97.38 161 PHE A CA 1
ATOM 1302 C C . PHE A 1 161 ? -23.249 -8.234 18.047 1.00 97.38 161 PHE A C 1
ATOM 1304 O O . PHE A 1 161 ? -23.754 -7.126 18.225 1.00 97.38 161 PHE A O 1
ATOM 1311 N N . GLY A 1 162 ? -22.673 -8.580 16.890 1.00 96.25 162 GLY A N 1
ATOM 1312 C CA . GLY A 1 162 ? -22.433 -7.618 15.808 1.00 96.25 162 GLY A CA 1
ATOM 1313 C C . GLY A 1 162 ? -23.692 -6.831 15.415 1.00 96.25 162 GLY A C 1
ATOM 1314 O O . GLY A 1 162 ? -23.673 -5.603 15.356 1.00 96.25 162 GLY A O 1
ATOM 1315 N N . LYS A 1 163 ? -24.846 -7.506 15.278 1.00 96.69 163 LYS A N 1
ATOM 1316 C CA . LYS A 1 163 ? -26.125 -6.840 14.948 1.00 96.69 163 LYS A CA 1
ATOM 1317 C C . LYS A 1 163 ? -26.640 -5.932 16.062 1.00 96.69 163 LYS A C 1
ATOM 1319 O O . LYS A 1 163 ? -27.237 -4.893 15.790 1.00 96.69 163 LYS A O 1
ATOM 1324 N N . GLN A 1 164 ? -26.417 -6.315 17.318 1.00 97.38 164 GLN A N 1
ATOM 1325 C CA . GLN A 1 164 ? -26.822 -5.513 18.475 1.00 97.38 164 GLN A CA 1
ATOM 1326 C C . GLN A 1 164 ? -25.963 -4.251 18.585 1.00 97.38 164 GLN A C 1
ATOM 1328 O O . GLN A 1 164 ? -26.496 -3.171 18.841 1.00 97.38 164 GLN A O 1
ATOM 1333 N N . LEU A 1 165 ? -24.655 -4.381 18.342 1.00 97.81 165 LEU A N 1
ATOM 1334 C CA . LEU A 1 165 ? -23.724 -3.261 18.263 1.00 97.81 165 LEU A CA 1
ATOM 1335 C C . LEU A 1 165 ? -24.110 -2.312 17.127 1.00 97.81 165 LEU A C 1
ATOM 1337 O O . LEU A 1 165 ? -24.309 -1.128 17.384 1.00 97.81 165 LEU A O 1
ATOM 1341 N N . LEU A 1 166 ? -24.353 -2.829 15.919 1.00 97.12 166 LEU A N 1
ATOM 1342 C CA . LEU A 1 166 ? -24.785 -2.015 14.782 1.00 97.12 166 LEU A CA 1
ATOM 1343 C C . LEU A 1 166 ? -26.068 -1.225 15.085 1.00 97.12 166 LEU A C 1
ATOM 1345 O O . LEU A 1 166 ? -26.140 -0.012 14.856 1.00 97.12 166 LEU A O 1
ATOM 1349 N N . GLN A 1 167 ? -27.079 -1.891 15.654 1.00 96.62 167 GLN A N 1
ATOM 1350 C CA . GLN A 1 167 ? -28.329 -1.242 16.051 1.00 96.62 167 GLN A CA 1
ATOM 1351 C C . GLN A 1 167 ? -28.091 -0.156 17.106 1.00 96.62 167 GLN A C 1
ATOM 1353 O O . GLN A 1 167 ? -28.661 0.936 17.021 1.00 96.62 167 GLN A O 1
ATOM 1358 N N . LYS A 1 168 ? -27.247 -0.439 18.103 1.00 96.81 168 LYS A N 1
ATOM 1359 C CA . LYS A 1 168 ? -26.889 0.531 19.137 1.00 96.81 168 LYS A CA 1
ATOM 1360 C C . LYS A 1 168 ? -26.222 1.754 18.512 1.00 96.81 168 LYS A C 1
ATOM 1362 O O . LYS A 1 168 ? -26.700 2.865 18.739 1.00 96.81 168 LYS A O 1
ATOM 1367 N N . TRP A 1 169 ? -25.197 1.557 17.683 1.00 96.88 169 TRP A N 1
ATOM 1368 C CA . TRP A 1 169 ? -24.433 2.634 17.054 1.00 96.88 169 TRP A CA 1
ATOM 1369 C C . TRP A 1 169 ? -25.288 3.521 16.151 1.00 96.88 169 TRP A C 1
ATOM 1371 O O . TRP A 1 169 ? -25.136 4.739 16.149 1.00 96.88 169 TRP A O 1
ATOM 1381 N N . THR A 1 170 ? -26.268 2.925 15.472 1.00 94.69 170 THR A N 1
ATOM 1382 C CA . THR A 1 170 ? -27.245 3.653 14.647 1.00 94.69 170 THR A CA 1
ATOM 1383 C C . THR A 1 170 ? -28.023 4.682 15.481 1.00 94.69 170 THR A C 1
ATOM 1385 O O . THR A 1 170 ? -28.316 5.789 15.035 1.00 94.69 170 THR A O 1
ATOM 1388 N N . THR A 1 171 ? -28.330 4.351 16.739 1.00 94.75 171 THR A N 1
ATOM 1389 C CA . THR A 1 171 ? -29.136 5.207 17.628 1.00 94.75 171 THR A CA 1
ATOM 1390 C C . THR A 1 171 ? -28.315 6.082 18.581 1.00 94.75 171 THR A C 1
ATOM 1392 O O . THR A 1 171 ? -28.836 7.060 19.129 1.00 94.75 171 THR A O 1
ATOM 1395 N N . GLU A 1 172 ? -27.036 5.769 18.797 1.00 94.62 172 GLU A N 1
ATOM 1396 C CA . GLU A 1 172 ? -26.186 6.466 19.759 1.00 94.62 172 GLU A CA 1
ATOM 1397 C C . GLU A 1 172 ? -25.639 7.772 19.174 1.00 94.62 172 GLU A C 1
ATOM 1399 O O . GLU A 1 172 ? -24.611 7.816 18.501 1.00 94.62 172 GLU A O 1
ATOM 1404 N N . LYS A 1 173 ? -26.296 8.890 19.507 1.00 92.88 173 LYS A N 1
ATOM 1405 C CA . LYS A 1 173 ? -25.864 10.225 19.063 1.00 92.88 173 LYS A CA 1
ATOM 1406 C C . LYS A 1 173 ? -24.399 10.532 19.415 1.00 92.88 173 LYS A C 1
ATOM 1408 O O . LYS A 1 173 ? -23.727 11.206 18.639 1.00 92.88 173 LYS A O 1
ATOM 1413 N N . ALA A 1 174 ? -23.918 10.028 20.554 1.00 92.25 174 ALA A N 1
ATOM 1414 C CA . ALA A 1 174 ? -22.577 10.305 21.057 1.00 92.25 174 ALA A CA 1
ATOM 1415 C C . ALA A 1 174 ? -21.469 9.919 20.067 1.00 92.25 174 ALA A C 1
ATOM 1417 O O . ALA A 1 174 ? -20.455 10.599 20.058 1.00 92.25 174 ALA A O 1
ATOM 1418 N N . ILE A 1 175 ? -21.678 8.917 19.203 1.00 92.00 175 ILE A N 1
ATOM 1419 C CA . ILE A 1 175 ? -20.710 8.502 18.172 1.00 92.00 175 ILE A CA 1
ATOM 1420 C C . ILE A 1 175 ? -20.390 9.651 17.203 1.00 92.00 175 ILE A C 1
ATOM 1422 O O . ILE A 1 175 ? -19.245 9.865 16.823 1.00 92.00 175 ILE A O 1
ATOM 1426 N N . TYR A 1 176 ? -21.386 10.464 16.853 1.00 90.75 176 TYR A N 1
ATOM 1427 C CA . TYR A 1 176 ? -21.207 11.562 15.900 1.00 90.75 176 TYR A CA 1
ATOM 1428 C C . TYR A 1 176 ? -20.562 12.810 16.519 1.00 90.75 176 TYR A C 1
ATOM 1430 O O . TYR A 1 176 ? -19.997 13.634 15.797 1.00 90.75 176 TYR A O 1
ATOM 1438 N N . ASP A 1 177 ? -20.640 12.943 17.845 1.00 92.25 177 ASP A N 1
ATOM 1439 C CA . ASP A 1 177 ? -20.174 14.110 18.601 1.00 92.25 177 ASP A CA 1
ATOM 1440 C C . ASP A 1 177 ? -18.742 13.915 19.166 1.00 92.25 177 ASP A C 1
ATOM 1442 O O . ASP A 1 177 ? -18.255 14.751 19.927 1.00 92.25 177 ASP A O 1
ATOM 1446 N N . GLN A 1 178 ? -18.061 12.826 18.788 1.00 91.81 178 GLN A N 1
ATOM 1447 C CA . GLN A 1 178 ? -16.688 12.490 19.187 1.00 91.81 178 GLN A CA 1
ATOM 1448 C C . GLN A 1 178 ? -15.626 13.425 18.582 1.00 91.81 178 GLN A C 1
ATOM 1450 O O . GLN A 1 178 ? -15.864 14.134 17.597 1.00 91.81 178 GLN A O 1
ATOM 1455 N N . SER A 1 179 ? -14.415 13.390 19.147 1.00 92.69 179 SER A N 1
ATOM 1456 C CA . SER A 1 179 ? -13.241 13.992 18.501 1.00 92.69 179 SER A CA 1
ATOM 1457 C C . SER A 1 179 ? -12.898 13.260 17.195 1.00 92.69 179 SER A C 1
ATOM 1459 O O . SER A 1 179 ? -13.216 12.086 17.044 1.00 92.69 179 SER A O 1
ATOM 1461 N N . GLU A 1 180 ? -12.233 13.921 16.244 1.00 89.38 180 GLU A N 1
ATOM 1462 C CA . GLU A 1 180 ? -11.882 13.286 14.959 1.00 89.38 180 GLU A CA 1
ATOM 1463 C C . GLU A 1 180 ? -10.960 12.067 15.129 1.00 89.38 180 GLU A C 1
ATOM 1465 O O . GLU A 1 180 ? -11.110 11.086 14.406 1.00 89.38 180 GLU A O 1
ATOM 1470 N N . ALA A 1 181 ? -10.054 12.099 16.112 1.00 90.56 181 ALA A N 1
ATOM 1471 C CA . ALA A 1 181 ? -9.181 10.969 16.426 1.00 90.56 181 ALA A CA 1
ATOM 1472 C C . ALA A 1 181 ? -9.969 9.783 17.013 1.00 90.56 181 ALA A C 1
ATOM 1474 O O . ALA A 1 181 ? -9.784 8.648 16.586 1.00 90.56 181 ALA A O 1
ATOM 1475 N N . GLU A 1 182 ? -10.910 10.047 17.925 1.00 94.75 182 GLU A N 1
ATOM 1476 C CA . GLU A 1 182 ? -11.770 9.005 18.496 1.00 94.75 182 GLU A CA 1
ATOM 1477 C C . GLU A 1 182 ? -12.686 8.393 17.429 1.00 94.75 182 GLU A C 1
ATOM 1479 O O . GLU A 1 182 ? -12.844 7.174 17.387 1.00 94.75 182 GLU A O 1
ATOM 1484 N N . LYS A 1 183 ? -13.248 9.225 16.538 1.00 92.62 183 LYS A N 1
ATOM 1485 C CA . LYS A 1 183 ? -14.045 8.749 15.401 1.00 92.62 183 LYS A CA 1
ATOM 1486 C C . LYS A 1 183 ? -13.233 7.833 14.504 1.00 92.62 183 LYS A C 1
ATOM 1488 O O . LYS A 1 183 ? -13.745 6.791 14.126 1.00 92.62 183 LYS A O 1
ATOM 1493 N N . ALA A 1 184 ? -11.997 8.205 14.168 1.00 90.19 184 ALA A N 1
ATOM 1494 C CA . ALA A 1 184 ? -11.148 7.398 13.298 1.00 90.19 184 ALA A CA 1
ATOM 1495 C C . ALA A 1 184 ? -10.910 5.995 13.882 1.00 90.19 184 ALA A C 1
ATOM 1497 O O . ALA A 1 184 ? -11.133 5.016 13.181 1.00 90.19 184 ALA A O 1
ATOM 1498 N N . LEU A 1 185 ? -10.560 5.903 15.171 1.00 93.88 185 LEU A N 1
ATOM 1499 C CA . LEU A 1 185 ? -10.390 4.618 15.862 1.00 93.88 185 LEU A CA 1
ATOM 1500 C C . LEU A 1 185 ? -11.691 3.811 15.930 1.00 93.88 185 LEU A C 1
ATOM 1502 O O . LEU A 1 185 ? -11.684 2.593 15.775 1.00 93.88 185 LEU A O 1
ATOM 1506 N N . PHE A 1 186 ? -12.819 4.482 16.180 1.00 96.12 186 PHE A N 1
ATOM 1507 C CA . PHE A 1 186 ? -14.121 3.824 16.203 1.00 96.12 186 PHE A CA 1
ATOM 1508 C C . PHE A 1 186 ? -14.496 3.254 14.832 1.00 96.12 186 PHE A C 1
ATOM 1510 O O . PHE A 1 186 ? -14.966 2.124 14.776 1.00 96.12 186 PHE A O 1
ATOM 1517 N N . CYS A 1 187 ? -14.307 4.018 13.753 1.00 93.94 187 CYS A N 1
ATOM 1518 C CA . CYS A 1 187 ? -14.692 3.599 12.405 1.00 93.94 187 CYS A CA 1
ATOM 1519 C C . CYS A 1 187 ? -13.894 2.377 11.952 1.00 93.94 187 CYS A C 1
ATOM 1521 O O . CYS A 1 187 ? -14.501 1.443 11.443 1.00 93.94 187 CYS A O 1
ATOM 1523 N N . ASP A 1 188 ? -12.586 2.344 12.221 1.00 92.38 188 ASP A N 1
ATOM 1524 C CA . ASP A 1 188 ? -11.737 1.190 11.899 1.00 92.38 188 ASP A CA 1
ATOM 1525 C C . ASP A 1 188 ? -12.221 -0.071 12.597 1.00 92.38 188 ASP A C 1
ATOM 1527 O O . ASP A 1 188 ? -12.563 -1.055 11.948 1.00 92.38 188 ASP A O 1
ATOM 1531 N N . ALA A 1 189 ? -12.333 -0.009 13.927 1.00 96.00 189 ALA A N 1
ATOM 1532 C CA . ALA A 1 189 ? -12.779 -1.152 14.703 1.00 96.00 189 ALA A CA 1
ATOM 1533 C C . ALA A 1 189 ? -14.202 -1.571 14.308 1.00 96.00 189 ALA A C 1
ATOM 1535 O O . ALA A 1 189 ? -14.486 -2.758 14.207 1.00 96.00 189 ALA A O 1
ATOM 1536 N N . ALA A 1 190 ? -15.107 -0.618 14.065 1.00 96.94 190 ALA A N 1
ATOM 1537 C CA . ALA A 1 190 ? -16.473 -0.920 13.656 1.00 96.94 190 ALA A CA 1
ATOM 1538 C C . ALA A 1 190 ? -16.525 -1.598 12.280 1.00 96.94 190 ALA A C 1
ATOM 1540 O O . ALA A 1 190 ? -17.258 -2.573 12.139 1.00 96.94 190 ALA A O 1
ATOM 1541 N N . GLN A 1 191 ? -15.752 -1.127 11.297 1.00 95.00 191 GLN A N 1
ATOM 1542 C CA . GLN A 1 191 ? -15.671 -1.743 9.972 1.00 95.00 191 GLN A CA 1
ATOM 1543 C C . GLN A 1 191 ? -15.159 -3.184 10.084 1.00 95.00 191 GLN A C 1
ATOM 1545 O O . GLN A 1 191 ? -15.858 -4.105 9.669 1.00 95.00 191 GLN A O 1
ATOM 1550 N N . SER A 1 192 ? -14.024 -3.397 10.757 1.00 94.81 192 SER A N 1
ATOM 1551 C CA . SER A 1 192 ? -13.451 -4.735 10.944 1.00 94.81 192 SER A CA 1
ATOM 1552 C C . SER A 1 192 ? -14.383 -5.677 11.709 1.00 94.81 192 SER A C 1
ATOM 1554 O O . SER A 1 192 ? -14.525 -6.841 11.344 1.00 94.81 192 SER A O 1
ATOM 1556 N N . ILE A 1 193 ? -15.074 -5.187 12.745 1.00 96.75 193 ILE A N 1
ATOM 1557 C CA . ILE A 1 193 ? -16.072 -5.974 13.484 1.00 96.75 193 ILE A CA 1
ATOM 1558 C C . ILE A 1 193 ? -17.226 -6.401 12.572 1.00 96.75 193 ILE A C 1
ATOM 1560 O O . ILE A 1 193 ? -17.684 -7.539 12.668 1.00 96.75 193 ILE A O 1
ATOM 1564 N N . LEU A 1 194 ? -17.733 -5.500 11.724 1.00 96.38 194 LEU A N 1
ATOM 1565 C CA . LEU A 1 194 ? -18.831 -5.815 10.809 1.00 96.38 194 LEU A CA 1
ATOM 1566 C C . LEU A 1 194 ? -18.399 -6.818 9.739 1.00 96.38 194 LEU A C 1
ATOM 1568 O O . LEU A 1 194 ? -19.167 -7.735 9.457 1.00 96.38 194 LEU A O 1
ATOM 1572 N N . ASP A 1 195 ? -17.180 -6.689 9.215 1.00 94.56 195 ASP A N 1
ATOM 1573 C CA . ASP A 1 195 ? -16.619 -7.626 8.241 1.00 94.56 195 ASP A CA 1
ATOM 1574 C C . ASP A 1 195 ? -16.437 -9.023 8.851 1.00 94.56 195 ASP A C 1
ATOM 1576 O O . ASP A 1 195 ? -16.949 -9.998 8.304 1.00 94.56 195 ASP A O 1
ATOM 1580 N N . ILE A 1 196 ? -15.824 -9.117 10.039 1.00 94.56 196 ILE A N 1
ATOM 1581 C CA . ILE A 1 196 ? -15.665 -10.378 10.789 1.00 94.56 196 ILE A CA 1
ATOM 1582 C C . ILE A 1 196 ? -17.022 -11.011 11.121 1.00 94.56 196 ILE A C 1
ATOM 1584 O O . ILE A 1 196 ? -17.181 -12.228 11.063 1.00 94.56 196 ILE A O 1
ATOM 1588 N N . ALA A 1 197 ? -18.019 -10.197 11.474 1.00 96.06 197 ALA A N 1
ATOM 1589 C CA . ALA A 1 197 ? -19.366 -10.671 11.778 1.00 96.06 197 ALA A CA 1
ATOM 1590 C C . ALA A 1 197 ? -20.220 -10.966 10.531 1.00 96.06 197 ALA A C 1
ATOM 1592 O O . ALA A 1 197 ? -21.388 -11.337 10.684 1.00 96.06 197 ALA A O 1
ATOM 1593 N N . GLU A 1 198 ? -19.675 -10.779 9.324 1.00 96.69 198 GLU A N 1
ATOM 1594 C CA . GLU A 1 198 ? -20.376 -10.896 8.040 1.00 96.69 198 GLU A CA 1
ATOM 1595 C C . GLU A 1 198 ? -21.658 -10.040 7.972 1.00 96.69 198 GLU A C 1
ATOM 1597 O O . GLU A 1 198 ? -22.681 -10.423 7.391 1.00 96.69 198 GLU A O 1
ATOM 1602 N N . ILE A 1 199 ? -21.638 -8.859 8.595 1.00 96.25 199 ILE A N 1
ATOM 1603 C CA . ILE A 1 199 ? -22.775 -7.939 8.628 1.00 96.25 199 ILE A CA 1
ATOM 1604 C C . ILE A 1 199 ? -22.591 -6.879 7.558 1.00 96.25 199 ILE A C 1
ATOM 1606 O O . ILE A 1 199 ? -21.691 -6.045 7.614 1.00 96.25 199 ILE A O 1
ATOM 1610 N N . SER A 1 200 ? -23.522 -6.845 6.607 1.00 94.69 200 SER A N 1
ATOM 1611 C CA . SER A 1 200 ? -23.509 -5.805 5.589 1.00 94.69 200 SER A CA 1
ATOM 1612 C C . SER A 1 200 ? -23.756 -4.435 6.217 1.00 94.69 200 SER A C 1
ATOM 1614 O O . SER A 1 200 ? -24.786 -4.208 6.852 1.00 94.69 200 SER A O 1
ATOM 1616 N N . LEU A 1 201 ? -22.885 -3.470 5.921 1.00 91.69 201 LEU A N 1
ATOM 1617 C CA . LEU A 1 201 ? -23.088 -2.066 6.287 1.00 91.69 201 LEU A CA 1
ATOM 1618 C C . LEU A 1 201 ? -24.364 -1.460 5.659 1.00 91.69 201 LEU A C 1
ATOM 1620 O O . LEU A 1 201 ? -24.846 -0.416 6.088 1.00 91.69 201 LEU A O 1
ATOM 1624 N N . ASN A 1 202 ? -24.972 -2.127 4.672 1.00 90.81 202 ASN A N 1
ATOM 1625 C CA . ASN A 1 202 ? -26.291 -1.761 4.148 1.00 90.81 202 ASN A CA 1
ATOM 1626 C C . ASN A 1 202 ? -27.439 -2.021 5.143 1.00 90.81 202 ASN A C 1
ATOM 1628 O O . ASN A 1 202 ? -28.542 -1.527 4.922 1.00 90.81 202 ASN A O 1
ATOM 1632 N N . GLU A 1 203 ? -27.203 -2.786 6.216 1.00 93.38 203 GLU A N 1
ATOM 1633 C CA . GLU A 1 203 ? -28.136 -2.924 7.343 1.00 93.38 203 GLU A CA 1
ATOM 1634 C C . GLU A 1 203 ? -28.107 -1.696 8.278 1.00 93.38 203 GLU A C 1
ATOM 1636 O O . GLU A 1 203 ? -29.038 -1.507 9.063 1.00 93.38 203 GLU A O 1
ATOM 1641 N N . ALA A 1 204 ? -27.066 -0.856 8.196 1.00 91.88 204 ALA A N 1
ATOM 1642 C CA . ALA A 1 204 ? -26.954 0.399 8.935 1.00 91.88 204 ALA A CA 1
ATOM 1643 C C . ALA A 1 204 ? -27.826 1.503 8.314 1.00 91.88 204 ALA A C 1
ATOM 1645 O O . ALA A 1 204 ? -28.169 1.452 7.129 1.00 91.88 204 ALA A O 1
ATOM 1646 N N . ASP A 1 205 ? -28.133 2.553 9.084 1.00 93.50 205 ASP A N 1
ATOM 1647 C CA . ASP A 1 205 ? -28.623 3.782 8.459 1.00 93.50 205 ASP A CA 1
ATOM 1648 C C . ASP A 1 205 ? -27.522 4.454 7.616 1.00 93.50 205 ASP A C 1
ATOM 1650 O O . ASP A 1 205 ? -26.327 4.203 7.789 1.00 93.50 205 ASP A O 1
ATOM 1654 N N . GLU A 1 206 ? -27.932 5.296 6.664 1.00 90.62 206 GLU A N 1
ATOM 1655 C CA . GLU A 1 206 ? -27.007 5.953 5.730 1.00 90.62 206 GLU A CA 1
ATOM 1656 C C . GLU A 1 206 ? -25.947 6.774 6.473 1.00 90.62 206 GLU A C 1
ATOM 1658 O O . GLU A 1 206 ? -24.778 6.740 6.118 1.00 90.62 206 GLU A O 1
ATOM 1663 N N . LYS A 1 207 ? -26.321 7.417 7.583 1.00 91.75 207 LYS A N 1
ATOM 1664 C CA . LYS A 1 207 ? -25.422 8.282 8.343 1.00 91.75 207 LYS A CA 1
ATOM 1665 C C . LYS A 1 207 ? -24.302 7.501 9.038 1.00 91.75 207 LYS A C 1
ATOM 1667 O O . LYS A 1 207 ? -23.171 7.981 9.070 1.00 91.75 207 LYS A O 1
ATOM 1672 N N . LEU A 1 208 ? -24.607 6.346 9.628 1.00 93.81 208 LEU A N 1
ATOM 1673 C CA . LEU A 1 208 ? -23.610 5.483 10.255 1.00 93.81 208 LEU A CA 1
ATOM 1674 C C . LEU A 1 208 ? -22.749 4.795 9.198 1.00 93.81 208 LEU A C 1
ATOM 1676 O O . LEU A 1 208 ? -21.535 4.725 9.364 1.00 93.81 208 LEU A O 1
ATOM 1680 N N . ALA A 1 209 ? -23.362 4.327 8.111 1.00 92.88 209 ALA A N 1
ATOM 1681 C CA . ALA A 1 209 ? -22.623 3.730 7.009 1.00 92.88 209 ALA A CA 1
ATOM 1682 C C . ALA A 1 209 ? -21.596 4.708 6.420 1.00 92.88 209 ALA A C 1
ATOM 1684 O O . ALA A 1 209 ? -20.450 4.336 6.211 1.00 92.88 209 ALA A O 1
ATOM 1685 N N . ASP A 1 210 ? -21.983 5.968 6.231 1.00 87.56 210 ASP A N 1
ATOM 1686 C CA . ASP A 1 210 ? -21.099 7.017 5.715 1.00 87.56 210 ASP A CA 1
ATOM 1687 C C . ASP A 1 210 ? -20.010 7.427 6.707 1.00 87.56 210 ASP A C 1
ATOM 1689 O O . ASP A 1 210 ? -18.972 7.952 6.309 1.00 87.56 210 ASP A O 1
ATOM 1693 N N . LEU A 1 211 ? -20.258 7.233 8.004 1.00 88.88 211 LEU A N 1
ATOM 1694 C CA . LEU A 1 211 ? -19.259 7.458 9.037 1.00 88.88 211 LEU A CA 1
ATOM 1695 C C . LEU A 1 211 ? -18.200 6.348 9.017 1.00 88.88 211 LEU A C 1
ATOM 1697 O O . LEU A 1 211 ? -17.017 6.661 9.030 1.00 88.88 211 LEU A O 1
ATOM 1701 N N . ILE A 1 212 ? -18.630 5.081 8.984 1.00 91.62 212 ILE A N 1
ATOM 1702 C CA . ILE A 1 212 ? -17.746 3.906 9.055 1.00 91.62 212 ILE A CA 1
ATOM 1703 C C . ILE A 1 212 ? -16.981 3.700 7.739 1.00 91.62 212 ILE A C 1
ATOM 1705 O O . ILE A 1 212 ? -15.769 3.522 7.772 1.00 91.62 212 ILE A O 1
ATOM 1709 N N . ALA A 1 213 ? -17.680 3.763 6.603 1.00 88.69 213 ALA A N 1
ATOM 1710 C CA . ALA A 1 213 ? -17.138 3.532 5.263 1.00 88.69 213 ALA A CA 1
ATOM 1711 C C . ALA A 1 213 ? -17.448 4.734 4.353 1.00 88.69 213 ALA A C 1
ATOM 1713 O O . ALA A 1 213 ? -18.316 4.664 3.469 1.00 88.69 213 ALA A O 1
ATOM 1714 N N . PRO A 1 214 ? -16.794 5.883 4.574 1.00 80.38 214 PRO A N 1
ATOM 1715 C CA . PRO A 1 214 ? -17.059 7.102 3.812 1.00 80.38 214 PRO A CA 1
ATOM 1716 C C . PRO A 1 214 ? -16.827 6.947 2.309 1.00 80.38 214 PRO A C 1
ATOM 1718 O O . PRO A 1 214 ? -17.515 7.575 1.496 1.00 80.38 214 PRO A O 1
ATOM 1721 N N . GLU A 1 215 ? -15.902 6.072 1.923 1.00 82.00 215 GLU A N 1
ATOM 1722 C CA . GLU A 1 215 ? -15.648 5.708 0.540 1.00 82.00 215 GLU A CA 1
ATOM 1723 C C . GLU A 1 215 ? -16.852 5.044 -0.130 1.00 82.00 215 GLU A C 1
ATOM 1725 O O . GLU A 1 215 ? -16.944 5.094 -1.348 1.00 82.00 215 GLU A O 1
ATOM 1730 N N . ARG A 1 216 ? -17.827 4.487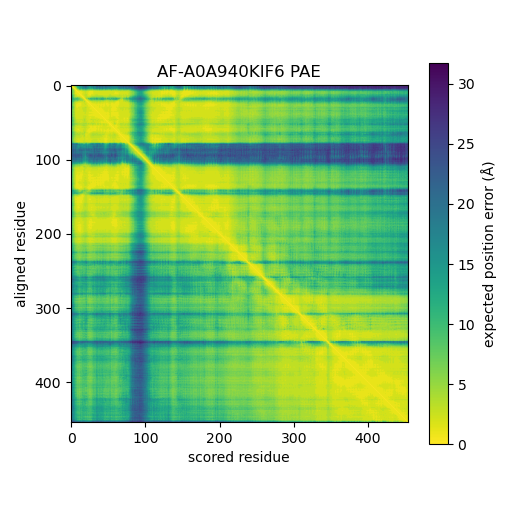 0.603 1.00 84.50 216 ARG A N 1
ATOM 1731 C CA . ARG A 1 216 ? -19.015 3.860 -0.001 1.00 84.50 216 ARG A CA 1
ATOM 1732 C C . ARG A 1 216 ? -19.812 4.849 -0.842 1.00 84.50 216 ARG A C 1
ATOM 1734 O O . ARG A 1 216 ? -20.184 4.550 -1.978 1.00 84.50 216 ARG A O 1
ATOM 1741 N N . ASN A 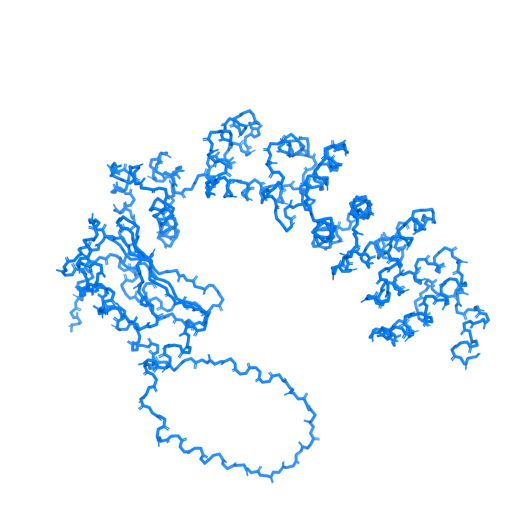1 217 ? -20.071 6.034 -0.293 1.00 81.12 217 ASN A N 1
ATOM 1742 C CA . ASN A 1 217 ? -20.766 7.089 -1.023 1.00 81.12 217 ASN A CA 1
ATOM 1743 C C . ASN A 1 217 ? -19.938 7.574 -2.197 1.00 81.12 217 ASN A C 1
ATOM 1745 O O . ASN A 1 217 ? -20.467 7.759 -3.289 1.00 81.12 217 ASN A O 1
ATOM 1749 N N . PHE A 1 218 ? -18.637 7.712 -1.986 1.00 82.06 218 PHE A N 1
ATOM 1750 C CA . PHE A 1 218 ? -17.727 8.118 -3.034 1.00 82.06 218 PHE A CA 1
ATOM 1751 C C . PHE A 1 218 ? -17.682 7.102 -4.190 1.00 82.06 218 PHE A C 1
ATOM 1753 O O . PHE A 1 218 ? -17.863 7.481 -5.341 1.00 82.06 218 PHE A O 1
ATOM 1760 N N . ASN A 1 219 ? -17.585 5.805 -3.897 1.00 81.06 219 ASN A N 1
ATOM 1761 C CA . ASN A 1 219 ? -17.625 4.697 -4.856 1.00 81.06 219 ASN A CA 1
ATOM 1762 C C . ASN A 1 219 ? -18.971 4.623 -5.586 1.00 81.06 219 ASN A C 1
ATOM 1764 O O . ASN A 1 219 ? -19.031 4.394 -6.795 1.00 81.06 219 ASN A O 1
ATOM 1768 N N . LYS A 1 220 ? -20.074 4.888 -4.880 1.00 84.88 220 LYS A N 1
ATOM 1769 C CA . LYS A 1 220 ? -21.394 5.027 -5.501 1.00 84.88 220 LYS A CA 1
ATOM 1770 C C . LYS A 1 220 ? -21.423 6.203 -6.481 1.00 84.88 220 LYS A C 1
ATOM 1772 O O . LYS A 1 220 ? -21.895 6.026 -7.599 1.00 84.88 220 LYS A O 1
ATOM 1777 N N . MET A 1 221 ? -20.887 7.365 -6.113 1.00 84.00 221 MET A N 1
ATOM 1778 C CA . MET A 1 221 ? -20.800 8.506 -7.029 1.00 84.00 221 MET A CA 1
ATOM 1779 C C . MET A 1 221 ? -19.879 8.199 -8.224 1.00 84.00 221 MET A C 1
ATOM 1781 O O . MET A 1 221 ? -20.199 8.583 -9.351 1.00 84.00 221 MET A O 1
ATOM 1785 N N . LEU A 1 222 ? -18.766 7.485 -7.994 1.00 78.00 222 LEU A N 1
ATOM 1786 C CA . LEU A 1 222 ? -17.798 7.090 -9.027 1.00 78.00 222 LEU A CA 1
ATOM 1787 C C . LEU A 1 222 ? -18.451 6.168 -10.053 1.00 78.00 222 LEU A C 1
ATOM 1789 O O . LEU A 1 222 ? -18.423 6.466 -11.244 1.00 78.00 222 LEU A O 1
ATOM 1793 N N . SER A 1 223 ? -19.122 5.112 -9.588 1.00 80.06 223 SER A N 1
ATOM 1794 C CA . SER A 1 223 ? -19.844 4.171 -10.457 1.00 80.06 223 SER A CA 1
ATOM 1795 C C . SER A 1 223 ? -20.985 4.827 -11.246 1.00 80.06 223 SER A C 1
ATOM 1797 O O . SER A 1 223 ? -21.329 4.381 -12.338 1.00 80.06 223 SER A O 1
ATOM 1799 N N . GLN A 1 224 ? -21.561 5.917 -10.730 1.00 84.56 224 GLN A N 1
ATOM 1800 C CA . GLN A 1 224 ? -22.567 6.719 -11.430 1.00 84.56 224 GLN A CA 1
ATOM 1801 C C . GLN A 1 224 ? -21.958 7.741 -12.403 1.00 84.56 224 GLN A C 1
ATOM 1803 O O . GLN A 1 224 ? -22.688 8.324 -13.204 1.00 84.56 224 GLN A O 1
ATOM 1808 N N . GLY A 1 225 ? -20.645 7.977 -12.340 1.00 78.12 225 GLY A N 1
ATOM 1809 C CA . GLY A 1 225 ? -19.951 8.984 -13.140 1.00 78.12 225 GLY A CA 1
ATOM 1810 C C . GLY A 1 225 ? -20.374 10.423 -12.826 1.00 78.12 225 GLY A C 1
ATOM 1811 O O . GLY A 1 225 ? -20.259 11.289 -13.692 1.00 78.12 225 GLY A O 1
ATOM 1812 N N . ASN A 1 226 ? -20.894 10.702 -11.623 1.00 83.56 226 ASN A N 1
ATOM 1813 C CA . ASN A 1 226 ? -21.373 12.040 -11.265 1.00 83.56 226 ASN A CA 1
ATOM 1814 C C . ASN A 1 226 ? -20.222 12.941 -10.782 1.00 83.56 226 ASN A C 1
ATOM 1816 O O . ASN A 1 226 ? -20.001 13.130 -9.585 1.00 83.56 226 ASN A O 1
ATOM 1820 N N . ILE A 1 227 ? -19.478 13.499 -11.738 1.00 79.19 227 ILE A N 1
ATOM 1821 C CA . ILE A 1 227 ? -18.278 14.313 -11.490 1.00 79.19 227 ILE A CA 1
ATOM 1822 C C . ILE A 1 227 ? -18.549 15.503 -10.563 1.00 79.19 227 ILE A C 1
ATOM 1824 O O . ILE A 1 227 ? -17.742 15.796 -9.681 1.00 79.19 227 ILE A O 1
ATOM 1828 N N . ASP A 1 228 ? -19.671 16.199 -10.746 1.00 83.00 228 ASP A N 1
ATOM 1829 C CA . ASP A 1 228 ? -19.989 17.396 -9.962 1.00 83.00 228 ASP A CA 1
ATOM 1830 C C . ASP A 1 228 ? -20.277 17.057 -8.496 1.00 83.00 228 ASP A C 1
ATOM 1832 O O . ASP A 1 228 ? -19.871 17.791 -7.592 1.00 83.00 228 ASP A O 1
ATOM 1836 N N . GLU A 1 229 ? -20.923 15.916 -8.250 1.00 85.44 229 GLU A N 1
ATOM 1837 C CA . GLU A 1 229 ? -21.166 15.410 -6.900 1.00 85.44 229 GLU A CA 1
ATOM 1838 C C . GLU A 1 229 ? -19.858 14.998 -6.220 1.00 85.44 229 GLU A C 1
ATOM 1840 O O . GLU A 1 229 ? -19.634 15.336 -5.060 1.00 85.44 229 GLU A O 1
ATOM 1845 N N . ILE A 1 230 ? -18.938 14.392 -6.971 1.00 81.56 230 ILE A N 1
ATOM 1846 C CA . ILE A 1 230 ? -17.598 14.035 -6.490 1.00 81.56 230 ILE A CA 1
ATOM 1847 C C . ILE A 1 230 ? -16.774 15.275 -6.149 1.00 81.56 230 ILE A C 1
ATOM 1849 O O . ILE A 1 230 ? -16.162 15.327 -5.082 1.00 81.56 230 ILE A O 1
ATOM 1853 N N . LYS A 1 231 ? -16.805 16.314 -6.994 1.00 80.44 231 LYS A N 1
ATOM 1854 C CA . LYS A 1 231 ? -16.173 17.610 -6.692 1.00 80.44 231 LYS A CA 1
ATOM 1855 C C . LYS A 1 231 ? -16.739 18.217 -5.415 1.00 80.44 231 LYS A C 1
ATOM 1857 O O . LYS A 1 231 ? -15.974 18.668 -4.564 1.00 80.44 231 LYS A O 1
ATOM 1862 N N . ALA A 1 232 ? -18.064 18.231 -5.276 1.00 83.81 232 ALA A N 1
ATOM 1863 C CA . ALA A 1 232 ? -18.726 18.766 -4.093 1.00 83.81 232 ALA A CA 1
ATOM 1864 C C . ALA A 1 232 ? -18.369 17.966 -2.830 1.00 83.81 232 ALA A C 1
ATOM 1866 O O . ALA A 1 232 ? -18.078 18.563 -1.793 1.00 83.81 232 ALA A O 1
ATOM 1867 N N . TYR A 1 233 ? -18.330 16.636 -2.931 1.00 82.50 233 TYR A N 1
ATOM 1868 C CA . TYR A 1 233 ? -17.947 15.745 -1.843 1.00 82.50 233 TYR A CA 1
ATOM 1869 C C . TYR A 1 233 ? -16.494 15.975 -1.413 1.00 82.50 233 TYR A C 1
ATOM 1871 O O . TYR A 1 233 ? -16.251 16.294 -0.251 1.00 82.50 233 TYR A O 1
ATOM 1879 N N . LEU A 1 234 ? -15.536 15.938 -2.344 1.00 78.38 234 LEU A N 1
ATOM 1880 C CA . LEU A 1 234 ? -14.120 16.178 -2.045 1.00 78.38 234 LEU A CA 1
ATOM 1881 C C . LEU A 1 234 ? -13.876 17.583 -1.479 1.00 78.38 234 LEU A C 1
ATOM 1883 O O . LEU A 1 234 ? -13.087 17.733 -0.551 1.00 78.38 234 LEU A O 1
ATOM 1887 N N . ALA A 1 235 ? -14.597 18.600 -1.962 1.00 80.19 235 ALA A N 1
ATOM 1888 C CA . ALA A 1 235 ? -14.529 19.956 -1.413 1.00 80.19 235 ALA A CA 1
ATOM 1889 C C . ALA A 1 235 ? -15.150 20.084 -0.006 1.00 80.19 235 ALA A C 1
ATOM 1891 O O . ALA A 1 235 ? -14.804 21.006 0.736 1.00 80.19 235 ALA A O 1
ATOM 1892 N N . SER A 1 236 ? -16.083 19.197 0.358 1.00 78.69 236 SER A N 1
ATOM 1893 C CA . SER A 1 236 ? -16.710 19.168 1.687 1.00 78.69 236 SER A CA 1
ATOM 1894 C C . SER A 1 236 ? -15.819 18.518 2.749 1.00 78.69 236 SER A C 1
ATOM 1896 O O . SER A 1 236 ? -15.937 18.826 3.939 1.00 78.69 236 SER A O 1
ATOM 1898 N N . ILE A 1 237 ? -14.899 17.652 2.321 1.00 74.88 237 ILE A N 1
ATOM 1899 C CA . ILE A 1 237 ? -13.962 16.965 3.195 1.00 74.88 237 ILE A CA 1
ATOM 1900 C C . ILE A 1 237 ? -12.791 17.899 3.532 1.00 74.88 237 ILE A C 1
ATOM 1902 O O . ILE A 1 237 ? -12.213 18.561 2.674 1.00 74.88 237 ILE A O 1
ATOM 1906 N N . LYS A 1 238 ? -12.390 17.957 4.808 1.00 72.81 238 LYS A N 1
ATOM 1907 C CA . LYS A 1 238 ? -11.196 18.717 5.211 1.00 72.81 238 LYS A CA 1
ATOM 1908 C C . LYS A 1 238 ? -9.932 18.063 4.629 1.00 72.81 238 LYS A C 1
ATOM 1910 O O . LYS A 1 238 ? -9.753 16.855 4.778 1.00 72.81 238 LYS A O 1
ATOM 1915 N N . ASN A 1 239 ? -9.027 18.879 4.072 1.00 60.88 239 ASN A N 1
ATOM 1916 C CA . ASN A 1 239 ? -7.790 18.505 3.344 1.00 60.88 239 ASN A CA 1
ATOM 1917 C C . ASN A 1 239 ? -6.805 17.542 4.057 1.00 60.88 239 ASN A C 1
ATOM 1919 O O . ASN A 1 239 ? -5.846 17.065 3.440 1.00 60.88 239 ASN A O 1
ATOM 1923 N N . GLU A 1 240 ? -7.012 17.262 5.341 1.00 61.81 240 GLU A N 1
ATOM 1924 C CA . GLU A 1 240 ? -6.153 16.407 6.176 1.00 61.81 240 GLU A CA 1
ATOM 1925 C C . GLU A 1 240 ? -6.909 15.251 6.835 1.00 61.81 240 GLU A C 1
ATOM 1927 O O . GLU A 1 240 ? -6.348 14.522 7.643 1.00 61.81 240 GLU A O 1
ATOM 1932 N N . SER A 1 241 ? -8.188 15.071 6.516 1.00 69.19 241 SER A N 1
ATOM 1933 C CA . SER A 1 241 ? -8.938 13.960 7.087 1.00 69.19 241 SER A CA 1
ATOM 1934 C C . SER A 1 241 ? -8.551 12.642 6.412 1.00 69.19 241 SER A C 1
ATOM 1936 O O . SER A 1 241 ? -8.366 12.577 5.194 1.00 69.19 241 SER A O 1
ATOM 1938 N N . ARG A 1 242 ? -8.480 11.575 7.208 1.00 70.38 242 ARG A N 1
ATOM 1939 C CA . ARG A 1 242 ? -8.360 10.189 6.735 1.00 70.38 242 ARG A CA 1
ATOM 1940 C C . ARG A 1 242 ? -9.402 9.848 5.665 1.00 70.38 242 ARG A C 1
ATOM 1942 O O . ARG A 1 242 ? -9.073 9.213 4.672 1.00 70.38 242 ARG A O 1
ATOM 1949 N N . TYR A 1 243 ? -10.617 10.368 5.832 1.00 70.44 243 TYR A N 1
ATOM 1950 C CA . TYR A 1 243 ? -11.724 10.292 4.878 1.00 70.44 243 TYR A CA 1
ATOM 1951 C C . TYR A 1 243 ? -11.302 10.671 3.453 1.00 70.44 243 TYR A C 1
ATOM 1953 O O . TYR A 1 243 ? -11.628 9.972 2.498 1.00 70.44 243 TYR A O 1
ATOM 1961 N N . LEU A 1 244 ? -10.529 11.754 3.301 1.00 72.50 244 LEU A N 1
ATOM 1962 C CA . LEU A 1 244 ? -10.027 12.173 1.995 1.00 72.50 244 LEU A CA 1
ATOM 1963 C C . LEU A 1 244 ? -9.040 11.153 1.422 1.00 72.50 244 LEU A C 1
ATOM 1965 O O . LEU A 1 244 ? -9.080 10.882 0.230 1.00 72.50 244 LEU A O 1
ATOM 1969 N N . GLN A 1 245 ? -8.159 10.589 2.251 1.00 74.12 245 GLN A N 1
ATOM 1970 C CA . GLN A 1 245 ? -7.180 9.594 1.807 1.00 74.12 245 GLN A CA 1
ATOM 1971 C C . GLN A 1 245 ? -7.852 8.283 1.388 1.00 74.12 245 GLN A C 1
ATOM 1973 O O . GLN A 1 245 ? -7.510 7.758 0.335 1.00 74.12 245 GLN A O 1
ATOM 1978 N N . GLN A 1 246 ? -8.833 7.794 2.153 1.00 74.88 246 GLN A N 1
ATOM 1979 C CA . GLN A 1 246 ? -9.609 6.592 1.818 1.00 74.88 246 GLN A CA 1
ATOM 1980 C C . GLN A 1 246 ? -10.449 6.787 0.553 1.00 74.88 246 GLN A C 1
ATOM 1982 O O . GLN A 1 246 ? -10.440 5.926 -0.326 1.00 74.88 246 GLN A O 1
ATOM 1987 N N . ALA A 1 247 ? -11.116 7.938 0.412 1.00 74.19 247 ALA A N 1
ATOM 1988 C CA . ALA A 1 247 ? -11.854 8.272 -0.802 1.00 74.19 247 ALA A CA 1
ATOM 1989 C C . ALA A 1 247 ? -10.916 8.360 -2.016 1.00 74.19 247 ALA A C 1
ATOM 1991 O O . ALA A 1 247 ? -11.184 7.738 -3.038 1.00 74.19 247 ALA A O 1
ATOM 1992 N N . ILE A 1 248 ? -9.783 9.064 -1.896 1.00 74.81 248 ILE A N 1
ATOM 1993 C CA . ILE A 1 248 ? -8.771 9.142 -2.960 1.00 74.81 248 ILE A CA 1
ATOM 1994 C C . ILE A 1 248 ? -8.247 7.746 -3.310 1.00 74.81 248 ILE A C 1
ATOM 1996 O O . ILE A 1 248 ? -8.241 7.395 -4.484 1.00 74.81 248 ILE A O 1
ATOM 2000 N N . GLY A 1 249 ? -7.862 6.936 -2.320 1.00 76.00 249 GLY A N 1
ATOM 2001 C CA . GLY A 1 249 ? -7.395 5.564 -2.526 1.00 76.00 249 GLY A CA 1
ATOM 2002 C C . GLY A 1 249 ? -8.432 4.700 -3.240 1.00 76.00 249 GLY A C 1
ATOM 2003 O O . GLY A 1 249 ? -8.105 4.028 -4.210 1.00 76.00 249 GLY A O 1
ATOM 2004 N N . SER A 1 250 ? -9.700 4.801 -2.843 1.00 75.69 250 SER A N 1
ATOM 2005 C CA . SER A 1 250 ? -10.797 4.075 -3.491 1.00 75.69 250 SER A CA 1
ATOM 2006 C C . SER A 1 250 ? -11.050 4.549 -4.922 1.00 75.69 250 SER A C 1
ATOM 2008 O O . SER A 1 250 ? -11.254 3.715 -5.797 1.00 75.69 250 SER A O 1
ATOM 2010 N N . ALA A 1 251 ? -10.958 5.859 -5.195 1.00 73.62 251 ALA A N 1
ATOM 2011 C CA . ALA A 1 251 ? -10.959 6.379 -6.568 1.00 73.62 251 ALA A CA 1
ATOM 2012 C C . ALA A 1 251 ? -9.849 5.751 -7.390 1.00 73.62 251 ALA A C 1
ATOM 2014 O O . ALA A 1 251 ? -10.084 5.298 -8.501 1.00 73.62 251 ALA A O 1
ATOM 2015 N N . LEU A 1 252 ? -8.635 5.750 -6.849 1.00 72.25 252 LEU A N 1
ATOM 2016 C CA . LEU A 1 252 ? -7.462 5.288 -7.571 1.00 72.25 252 LEU A CA 1
ATOM 2017 C C . LEU A 1 252 ? -7.528 3.789 -7.831 1.00 72.25 252 LEU A C 1
ATOM 2019 O O . LEU A 1 252 ? -7.232 3.388 -8.948 1.00 72.25 252 LEU A O 1
ATOM 2023 N N . ASN A 1 253 ? -7.981 2.993 -6.863 1.00 75.19 253 ASN A N 1
ATOM 2024 C CA . ASN A 1 253 ? -8.226 1.564 -7.050 1.00 75.19 253 ASN A CA 1
ATOM 2025 C C . ASN A 1 253 ? -9.330 1.323 -8.080 1.00 75.19 253 ASN A C 1
ATOM 2027 O O . ASN A 1 253 ? -9.125 0.559 -9.014 1.00 75.19 253 ASN A O 1
ATOM 2031 N N . TYR A 1 254 ? -10.448 2.051 -7.986 1.00 76.25 254 TYR A N 1
ATOM 2032 C CA . TYR A 1 254 ? -11.504 1.997 -8.994 1.00 76.25 254 TYR A CA 1
ATOM 2033 C C . TYR A 1 254 ? -10.957 2.319 -10.391 1.00 76.25 254 TYR A C 1
ATOM 2035 O O . TYR A 1 254 ? -11.264 1.613 -11.345 1.00 76.25 254 TYR A O 1
ATOM 2043 N N . PHE A 1 255 ? -10.106 3.341 -10.530 1.00 69.69 255 PHE A N 1
ATOM 2044 C CA . PHE A 1 255 ? -9.459 3.636 -11.807 1.00 69.69 255 PHE A CA 1
ATOM 2045 C C . PHE A 1 255 ? -8.526 2.513 -12.237 1.00 69.69 255 PHE A C 1
ATOM 2047 O O . PHE A 1 255 ? -8.641 2.080 -13.373 1.00 69.69 255 PHE A O 1
ATOM 2054 N N . CYS A 1 256 ? -7.660 2.009 -11.358 1.00 68.31 256 CYS A N 1
ATOM 2055 C CA . CYS A 1 256 ? -6.784 0.872 -11.645 1.00 68.31 256 CYS A CA 1
ATOM 2056 C C . CYS A 1 256 ? -7.556 -0.336 -12.188 1.00 68.31 256 CYS A C 1
ATOM 2058 O O . CYS A 1 256 ? -7.146 -0.904 -13.196 1.00 68.31 256 CYS A O 1
ATOM 2060 N N . ASP A 1 257 ? -8.696 -0.663 -11.584 1.00 74.25 257 ASP A N 1
ATOM 2061 C CA . ASP A 1 257 ? -9.520 -1.802 -11.989 1.00 74.25 257 ASP A CA 1
ATOM 2062 C C . ASP A 1 257 ? -10.256 -1.557 -13.319 1.00 74.25 257 ASP A C 1
ATOM 2064 O O . ASP A 1 257 ? -10.491 -2.494 -14.082 1.00 74.25 257 ASP A O 1
ATOM 2068 N N . GLN A 1 258 ? -10.620 -0.302 -13.616 1.00 70.56 258 GLN A N 1
ATOM 2069 C CA . GLN A 1 258 ? -11.345 0.089 -14.837 1.00 70.56 258 GLN A CA 1
ATOM 2070 C C . GLN A 1 258 ? -10.433 0.582 -15.974 1.00 70.56 258 GLN A C 1
ATOM 2072 O O . GLN A 1 258 ? -10.917 0.842 -17.073 1.00 70.56 258 GLN A O 1
ATOM 2077 N N . LEU A 1 259 ? -9.117 0.698 -15.756 1.00 62.28 259 LEU A N 1
ATOM 2078 C CA . LEU A 1 259 ? -8.141 1.275 -16.698 1.00 62.28 259 LEU A CA 1
ATOM 2079 C C . LEU A 1 259 ? -8.009 0.510 -18.030 1.00 62.28 259 LEU A C 1
ATOM 2081 O O . LEU A 1 259 ? -7.264 0.944 -18.904 1.00 62.28 259 LEU A O 1
ATOM 2085 N N . PHE A 1 260 ? -8.732 -0.596 -18.201 1.00 61.38 260 PHE A N 1
ATOM 2086 C CA . PHE A 1 260 ? -8.766 -1.392 -19.426 1.00 61.38 260 PHE A CA 1
ATOM 2087 C C . PHE A 1 260 ? -10.082 -1.270 -20.216 1.00 61.38 260 PHE A C 1
ATOM 2089 O O . PHE A 1 260 ? -10.208 -1.912 -21.260 1.00 61.38 260 PHE A O 1
ATOM 2096 N N . ASP A 1 261 ? -11.048 -0.461 -19.761 1.00 71.88 261 ASP A N 1
ATOM 2097 C CA . ASP A 1 261 ? -12.239 -0.121 -20.549 1.00 71.88 261 ASP A CA 1
ATOM 2098 C C . ASP A 1 261 ? -12.079 1.260 -21.206 1.00 71.88 261 ASP A C 1
ATOM 2100 O O . ASP A 1 261 ? -12.116 2.306 -20.551 1.00 71.88 261 ASP A O 1
ATOM 2104 N N . GLU A 1 262 ? -11.927 1.268 -22.535 1.00 68.12 262 GLU A N 1
ATOM 2105 C CA . GLU A 1 262 ? -11.774 2.497 -23.322 1.00 68.12 262 GLU A CA 1
ATOM 2106 C C . GLU A 1 262 ? -12.938 3.484 -23.145 1.00 68.12 262 GLU A C 1
ATOM 2108 O O . GLU A 1 262 ? -12.758 4.690 -23.334 1.00 68.12 262 GLU A O 1
ATOM 2113 N N . ALA A 1 263 ? -14.129 3.002 -22.768 1.00 70.25 263 ALA A N 1
ATOM 2114 C CA . ALA A 1 263 ? -15.305 3.844 -22.570 1.00 70.25 263 ALA A CA 1
ATOM 2115 C C . ALA A 1 263 ? -15.176 4.808 -21.377 1.00 70.25 263 ALA A C 1
ATOM 2117 O O . ALA A 1 263 ? -15.925 5.789 -21.307 1.00 70.25 263 ALA A O 1
ATOM 2118 N N . ASP A 1 264 ? -14.241 4.560 -20.456 1.00 72.88 264 ASP A N 1
ATOM 2119 C CA . ASP A 1 264 ? -14.132 5.314 -19.210 1.00 72.88 264 ASP A CA 1
ATOM 2120 C C . ASP A 1 264 ? -12.991 6.339 -19.182 1.00 72.88 264 ASP A C 1
ATOM 2122 O O . ASP A 1 264 ? -12.997 7.207 -18.309 1.00 72.88 264 ASP A O 1
ATOM 2126 N N . TYR A 1 265 ? -12.080 6.361 -20.162 1.00 70.62 265 TYR A N 1
ATOM 2127 C CA . TYR A 1 265 ? -10.909 7.257 -20.152 1.00 70.62 265 TYR A CA 1
ATOM 2128 C C . TYR A 1 265 ? -11.251 8.748 -20.049 1.00 70.62 265 TYR A C 1
ATOM 2130 O O . TYR A 1 265 ? -10.597 9.481 -19.306 1.00 70.62 265 TYR A O 1
ATOM 2138 N N . GLU A 1 266 ? -12.313 9.204 -20.722 1.00 69.88 266 GLU A N 1
ATOM 2139 C CA . GLU A 1 266 ? -12.776 10.596 -20.619 1.00 69.88 266 GLU A CA 1
ATOM 2140 C C . GLU A 1 266 ? -13.195 10.943 -19.181 1.00 69.88 266 GLU A C 1
ATOM 2142 O O . GLU A 1 266 ? -12.881 12.024 -18.676 1.00 69.88 266 GLU A O 1
ATOM 2147 N N . LYS A 1 267 ? -13.847 10.005 -18.480 1.00 72.62 267 LYS A N 1
ATOM 2148 C CA . LYS A 1 267 ? -14.219 10.192 -17.074 1.00 72.62 267 LYS A CA 1
ATOM 2149 C C . LYS A 1 267 ? -12.970 10.271 -16.210 1.00 72.62 267 LYS A C 1
ATOM 2151 O O . LYS A 1 267 ? -12.900 11.145 -15.352 1.00 72.62 267 LYS A O 1
ATOM 2156 N N . ILE A 1 268 ? -11.970 9.418 -16.451 1.00 67.12 268 ILE A N 1
ATOM 2157 C CA . ILE A 1 268 ? -10.737 9.435 -15.656 1.00 67.12 268 ILE A CA 1
ATOM 2158 C C . ILE A 1 268 ? -9.963 10.746 -15.852 1.00 67.12 268 ILE A C 1
ATOM 2160 O O . ILE A 1 268 ? -9.479 11.306 -14.872 1.00 67.12 268 ILE A O 1
ATOM 2164 N N . GLY A 1 269 ? -9.922 11.305 -17.066 1.00 68.75 269 GLY A N 1
ATOM 2165 C CA . GLY A 1 269 ? -9.368 12.645 -17.307 1.00 68.75 269 GLY A CA 1
ATOM 2166 C C . GLY A 1 269 ? -10.074 13.730 -16.482 1.00 68.75 269 GLY A C 1
ATOM 2167 O O . GLY A 1 269 ? -9.435 14.530 -15.792 1.00 68.75 269 GLY A O 1
ATOM 2168 N N . GLN A 1 270 ? -11.410 13.701 -16.463 1.00 73.62 270 GLN A N 1
ATOM 2169 C CA . GLN A 1 270 ? -12.216 14.618 -15.652 1.00 73.62 270 GLN A CA 1
ATOM 2170 C C . GLN A 1 270 ? -11.974 14.426 -14.150 1.00 73.62 270 GLN A C 1
ATOM 2172 O O . GLN A 1 270 ? -11.886 15.415 -13.418 1.00 73.62 270 GLN A O 1
ATOM 2177 N N . PHE A 1 271 ? -11.813 13.185 -13.691 1.00 70.62 271 PHE A N 1
ATOM 2178 C CA . PHE A 1 271 ? -11.488 12.867 -12.303 1.00 70.62 271 PHE A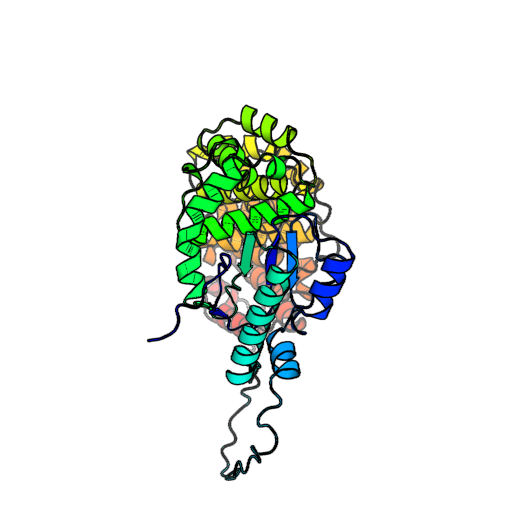 CA 1
ATOM 2179 C C . PHE A 1 271 ? -10.090 13.291 -11.900 1.00 70.62 271 PHE A C 1
ATOM 2181 O O . PHE A 1 271 ? -9.895 13.779 -10.783 1.00 70.62 271 PHE A O 1
ATOM 2188 N N . GLY A 1 272 ? -9.138 13.156 -12.820 1.00 67.00 272 GLY A N 1
ATOM 2189 C CA . GLY A 1 272 ? -7.756 13.482 -12.557 1.00 67.00 272 GLY A CA 1
ATOM 2190 C C . GLY A 1 272 ? -7.603 14.942 -12.128 1.00 67.00 272 GLY A C 1
ATOM 2191 O O . GLY A 1 272 ? -6.958 15.246 -11.130 1.00 67.00 272 GLY A O 1
ATOM 2192 N N . SER A 1 273 ? -8.358 15.836 -12.770 1.00 69.31 273 SER A N 1
ATOM 2193 C CA . SER A 1 273 ? -8.400 17.262 -12.421 1.00 69.31 273 SER A CA 1
ATOM 2194 C C . SER A 1 273 ? -8.886 17.593 -10.996 1.00 69.31 273 SER A C 1
ATOM 2196 O O . SER A 1 273 ? -8.764 18.741 -10.566 1.00 69.31 273 SER A O 1
ATOM 2198 N N . ILE A 1 274 ? -9.465 16.632 -10.267 1.00 73.19 274 ILE A N 1
ATOM 2199 C CA . ILE A 1 274 ? -10.093 16.849 -8.953 1.00 73.19 274 ILE A CA 1
ATOM 2200 C C . ILE A 1 274 ? -9.211 16.335 -7.818 1.00 73.19 274 ILE A C 1
ATOM 2202 O O . ILE A 1 274 ? -9.235 16.896 -6.721 1.00 73.19 274 ILE A O 1
ATOM 2206 N N . ILE A 1 275 ? -8.447 15.266 -8.055 1.00 73.06 275 ILE A N 1
ATOM 2207 C CA . ILE A 1 275 ? -7.641 14.637 -7.010 1.00 73.06 275 ILE A CA 1
ATOM 2208 C C . ILE A 1 275 ? -6.385 15.482 -6.773 1.00 73.06 275 ILE A C 1
ATOM 2210 O O . ILE A 1 275 ? -5.598 15.676 -7.700 1.00 73.06 275 ILE A O 1
ATOM 2214 N N . PRO A 1 276 ? -6.143 15.969 -5.540 1.00 75.62 276 PRO A N 1
ATOM 2215 C CA . PRO A 1 276 ? -4.918 16.686 -5.238 1.00 75.62 276 PRO A CA 1
ATOM 2216 C C . PRO A 1 276 ? -3.720 15.763 -5.463 1.00 75.62 276 PRO A C 1
ATOM 2218 O O . PRO A 1 276 ? -3.515 14.792 -4.736 1.00 75.62 276 PRO A O 1
ATOM 2221 N N . ILE A 1 277 ? -2.908 16.099 -6.458 1.00 74.62 277 ILE A N 1
ATOM 2222 C CA . ILE A 1 277 ? -1.753 15.314 -6.900 1.00 74.62 277 ILE A CA 1
ATOM 2223 C C . ILE A 1 277 ? -0.772 15.030 -5.754 1.00 74.62 277 ILE A C 1
ATOM 2225 O O . ILE A 1 277 ? -0.186 13.954 -5.678 1.00 74.62 277 ILE A O 1
ATOM 2229 N N . SER A 1 278 ? -0.644 15.965 -4.809 1.00 76.62 278 SER A N 1
ATOM 2230 C CA . SER A 1 278 ? 0.184 15.822 -3.604 1.00 76.62 278 SER A CA 1
ATOM 2231 C C . SER A 1 278 ? -0.236 14.682 -2.670 1.00 76.62 278 SER A C 1
ATOM 2233 O O . SER A 1 278 ? 0.508 14.350 -1.749 1.00 76.62 278 SER A O 1
ATOM 2235 N N . LYS A 1 279 ? -1.421 14.097 -2.874 1.00 75.56 279 LYS A N 1
ATOM 2236 C CA . LYS A 1 279 ? -1.934 12.953 -2.111 1.00 75.56 279 LYS A CA 1
ATOM 2237 C C . LYS A 1 279 ? -1.732 11.619 -2.828 1.00 75.56 279 LYS A C 1
ATOM 2239 O O . LYS A 1 279 ? -1.965 10.582 -2.218 1.00 75.56 279 LYS A O 1
ATOM 2244 N N . LEU A 1 280 ? -1.306 11.631 -4.091 1.00 75.81 280 LEU A N 1
ATOM 2245 C CA . LEU A 1 280 ? -1.013 10.414 -4.838 1.00 75.81 280 LEU A CA 1
ATOM 2246 C C . LEU A 1 280 ? 0.346 9.854 -4.403 1.00 75.81 280 LEU A C 1
ATOM 2248 O O . LEU A 1 280 ? 1.324 10.591 -4.273 1.00 75.81 280 LEU A O 1
ATOM 2252 N N . THR A 1 281 ? 0.422 8.541 -4.208 1.00 76.06 281 THR A N 1
ATOM 2253 C CA . THR A 1 281 ? 1.653 7.842 -3.815 1.00 76.06 281 THR A CA 1
ATOM 2254 C C . THR A 1 281 ? 1.851 6.581 -4.653 1.00 76.06 281 THR A C 1
ATOM 2256 O O . THR A 1 281 ? 0.885 5.989 -5.135 1.00 76.06 281 THR A O 1
ATOM 2259 N N . GLY A 1 282 ? 3.113 6.176 -4.835 1.00 80.00 282 GLY A N 1
ATOM 2260 C CA . GLY A 1 282 ? 3.476 4.896 -5.455 1.00 80.00 282 GLY A CA 1
ATOM 2261 C C . GLY A 1 282 ? 2.790 4.639 -6.800 1.00 80.00 282 GLY A C 1
ATOM 2262 O O . GLY A 1 282 ? 2.770 5.509 -7.672 1.00 80.00 282 GLY A O 1
ATOM 2263 N N . ARG A 1 283 ? 2.203 3.446 -6.939 1.00 77.19 283 ARG A N 1
ATOM 2264 C CA . ARG A 1 283 ? 1.507 2.958 -8.141 1.00 77.19 283 ARG A CA 1
ATOM 2265 C C . ARG A 1 283 ? 0.389 3.883 -8.634 1.00 77.19 283 ARG A C 1
ATOM 2267 O O . ARG A 1 283 ? 0.205 4.029 -9.841 1.00 77.19 283 ARG A O 1
ATOM 2274 N N . HIS A 1 284 ? -0.309 4.570 -7.730 1.00 80.94 284 HIS A N 1
ATOM 2275 C CA . HIS A 1 284 ? -1.433 5.441 -8.078 1.00 80.94 284 HIS A CA 1
ATOM 2276 C C . HIS A 1 284 ? -1.049 6.603 -8.995 1.00 80.94 284 HIS A C 1
ATOM 2278 O O . HIS A 1 284 ? -1.837 7.040 -9.828 1.00 80.94 284 HIS A O 1
ATOM 2284 N N . ILE A 1 285 ? 0.177 7.102 -8.848 1.00 84.06 285 ILE A N 1
ATOM 2285 C CA . ILE A 1 285 ? 0.726 8.144 -9.712 1.00 84.06 285 ILE A CA 1
ATOM 2286 C C . ILE A 1 285 ? 0.847 7.635 -11.153 1.00 84.06 285 ILE A C 1
ATOM 2288 O O . ILE A 1 285 ? 0.480 8.345 -12.086 1.00 84.06 285 ILE A O 1
ATOM 2292 N N . GLY A 1 286 ? 1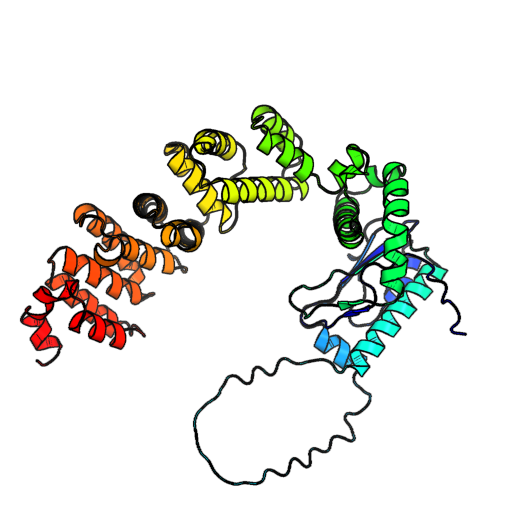.369 6.418 -11.333 1.00 84.81 286 GLY A N 1
ATOM 2293 C CA . GLY A 1 286 ? 1.522 5.805 -12.651 1.00 84.81 286 GLY A CA 1
ATOM 2294 C C . GLY A 1 286 ? 0.170 5.585 -13.325 1.00 84.81 286 GLY A C 1
ATOM 2295 O O . GLY A 1 286 ? -0.013 6.015 -14.461 1.00 84.81 286 GLY A O 1
ATOM 2296 N N . ALA A 1 287 ? -0.795 5.036 -12.583 1.00 82.62 287 ALA A N 1
ATOM 2297 C CA . ALA A 1 287 ? -2.173 4.850 -13.037 1.00 82.62 287 ALA A CA 1
ATOM 2298 C C . ALA A 1 287 ? -2.843 6.175 -13.439 1.00 82.62 287 ALA A C 1
ATOM 2300 O O . ALA A 1 287 ? -3.451 6.280 -14.502 1.00 82.62 287 ALA A O 1
ATOM 2301 N N . TYR A 1 288 ? -2.674 7.218 -12.625 1.00 82.56 288 TYR A N 1
ATOM 2302 C CA . TYR A 1 288 ? -3.200 8.550 -12.909 1.00 82.56 288 TYR A CA 1
ATOM 2303 C C . TYR A 1 288 ? -2.598 9.147 -14.190 1.00 82.56 288 TYR A C 1
ATOM 2305 O O . TYR A 1 288 ? -3.329 9.611 -15.064 1.00 82.56 288 TYR A O 1
ATOM 2313 N N . VAL A 1 289 ? -1.268 9.108 -14.340 1.00 87.19 289 VAL A N 1
ATOM 2314 C CA . VAL A 1 289 ? -0.590 9.610 -15.549 1.00 87.19 289 VAL A CA 1
ATOM 2315 C C . VAL A 1 289 ? -1.010 8.807 -16.780 1.00 87.19 289 VAL A C 1
ATOM 2317 O O . VAL A 1 289 ? -1.215 9.397 -17.840 1.00 87.19 289 VAL A O 1
ATOM 2320 N N . TYR A 1 290 ? -1.182 7.489 -16.645 1.00 86.31 290 TYR A N 1
ATOM 2321 C CA . TYR A 1 290 ? -1.677 6.642 -17.726 1.00 86.31 290 TYR A CA 1
ATOM 2322 C C . TYR A 1 290 ? -3.081 7.046 -18.169 1.00 86.31 290 TYR A C 1
ATOM 2324 O O . TYR A 1 290 ? -3.325 7.237 -19.358 1.00 86.31 290 TYR A O 1
ATOM 2332 N N . ALA A 1 291 ? -3.987 7.258 -17.219 1.00 80.56 291 ALA A N 1
ATOM 2333 C CA . ALA A 1 291 ? -5.341 7.670 -17.534 1.00 80.56 291 ALA A CA 1
ATOM 2334 C C . ALA A 1 291 ? -5.402 9.028 -18.244 1.00 80.56 291 ALA A C 1
ATOM 2336 O O . A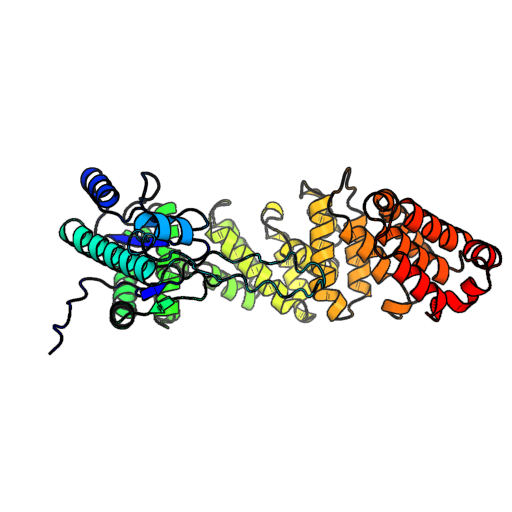LA A 1 291 ? -6.124 9.188 -19.226 1.00 80.56 291 ALA A O 1
ATOM 2337 N N . LEU A 1 292 ? -4.607 10.000 -17.786 1.00 83.94 292 LEU A N 1
ATOM 2338 C CA . LEU A 1 292 ? -4.489 11.286 -18.470 1.00 83.94 292 LEU A CA 1
ATOM 2339 C C . LEU A 1 292 ? -3.922 11.134 -19.885 1.00 83.94 292 LEU A C 1
ATOM 2341 O O . LEU A 1 292 ? -4.350 11.839 -20.797 1.00 83.94 292 LEU A O 1
ATOM 2345 N N . HIS A 1 293 ? -2.972 10.216 -20.076 1.00 87.56 293 HIS A N 1
ATOM 2346 C CA . HIS A 1 293 ? -2.411 9.917 -21.391 1.00 87.56 293 HIS A CA 1
ATOM 2347 C C . HIS A 1 293 ? -3.484 9.358 -22.333 1.00 87.56 293 HIS A C 1
ATOM 2349 O O . HIS A 1 293 ? -3.625 9.852 -23.450 1.00 87.56 293 HIS A O 1
ATOM 2355 N N . LEU A 1 294 ? -4.307 8.420 -21.863 1.00 82.88 294 LEU A N 1
ATOM 2356 C CA . LEU A 1 294 ? -5.427 7.866 -22.629 1.00 82.88 294 LEU A CA 1
ATOM 2357 C C . LEU A 1 294 ? -6.508 8.915 -22.941 1.00 82.88 294 LEU A C 1
ATOM 2359 O O . LEU A 1 294 ? -7.095 8.905 -24.022 1.00 82.88 294 LEU A O 1
ATOM 2363 N N . ALA A 1 295 ? -6.722 9.869 -22.032 1.00 80.44 295 ALA A N 1
ATOM 2364 C CA . ALA A 1 295 ? -7.612 11.011 -22.234 1.00 80.44 295 ALA A CA 1
ATOM 2365 C C . ALA A 1 295 ? -7.019 12.117 -23.138 1.00 80.44 295 ALA A C 1
ATOM 2367 O O . ALA A 1 295 ? -7.709 13.086 -23.443 1.00 80.44 295 ALA A O 1
ATOM 2368 N N . ASN A 1 296 ? -5.771 11.979 -23.606 1.00 86.31 296 ASN A N 1
ATOM 2369 C CA . ASN A 1 296 ? -5.024 12.994 -24.363 1.00 86.31 296 ASN A CA 1
ATOM 2370 C C . ASN A 1 296 ? -4.829 14.332 -23.613 1.00 86.31 296 ASN A C 1
ATOM 2372 O O . ASN A 1 296 ? -4.728 15.396 -24.227 1.00 86.31 296 ASN A O 1
ATOM 2376 N N . GLU A 1 297 ? -4.724 14.291 -22.285 1.00 86.62 297 GLU A N 1
ATOM 2377 C CA . GLU A 1 297 ? -4.595 15.463 -21.407 1.00 86.62 297 GLU A CA 1
ATOM 2378 C C . GLU A 1 297 ? -3.119 15.838 -21.147 1.00 86.62 297 GLU A C 1
ATOM 2380 O O . GLU A 1 297 ? -2.654 15.924 -20.007 1.00 86.62 297 GLU A O 1
ATOM 2385 N N . GLU A 1 298 ? -2.336 16.060 -22.212 1.00 88.12 298 GLU A N 1
ATOM 2386 C CA . GLU A 1 298 ? -0.880 16.277 -22.104 1.00 88.12 298 GLU A CA 1
ATOM 2387 C C . GLU A 1 298 ? -0.483 17.459 -21.205 1.00 88.12 298 GLU A C 1
ATOM 2389 O O . GLU A 1 298 ? 0.525 17.398 -20.494 1.00 88.12 298 GLU A O 1
ATOM 2394 N N . GLU A 1 299 ? -1.239 18.560 -21.241 1.00 87.12 299 GLU A N 1
ATOM 2395 C CA . GLU A 1 299 ? -0.948 19.737 -20.416 1.00 87.12 299 GLU A CA 1
ATOM 2396 C C . GLU A 1 299 ? -1.108 19.414 -18.927 1.00 87.12 299 GLU A C 1
ATOM 2398 O O . GLU A 1 299 ? -0.251 19.794 -18.122 1.00 87.12 299 GLU A O 1
ATOM 2403 N N . LEU A 1 300 ? -2.144 18.642 -18.584 1.00 84.19 300 LEU A N 1
ATOM 2404 C CA . LEU A 1 300 ? -2.415 18.213 -17.219 1.00 84.19 300 LEU A CA 1
ATOM 2405 C C . LEU A 1 300 ? -1.379 17.195 -16.732 1.00 84.19 300 LEU A C 1
ATOM 2407 O O . LEU A 1 300 ? -0.956 17.266 -15.580 1.00 84.19 300 LEU A O 1
ATOM 2411 N N . ILE A 1 301 ? -0.890 16.301 -17.602 1.00 87.44 301 ILE A N 1
ATOM 2412 C CA . ILE A 1 301 ? 0.264 15.447 -17.278 1.00 87.44 301 ILE A CA 1
ATOM 2413 C C . ILE A 1 301 ? 1.455 16.334 -16.914 1.00 87.44 301 ILE A C 1
ATOM 2415 O O . ILE A 1 301 ? 2.053 16.181 -15.853 1.00 87.44 301 ILE A O 1
ATOM 2419 N N . ARG A 1 302 ? 1.792 17.318 -17.754 1.00 86.81 302 ARG A N 1
ATOM 2420 C CA . ARG A 1 302 ? 2.955 18.187 -17.516 1.00 86.81 302 ARG A CA 1
ATOM 2421 C C . ARG A 1 302 ? 2.810 19.049 -16.264 1.00 86.81 302 ARG A C 1
ATOM 2423 O O . ARG A 1 302 ? 3.820 19.285 -15.603 1.00 86.81 302 ARG A O 1
ATOM 2430 N N . SER A 1 303 ? 1.615 19.546 -15.940 1.00 84.75 303 SER A N 1
ATOM 2431 C CA . SER A 1 303 ? 1.388 20.272 -14.684 1.00 84.75 303 SER A CA 1
ATOM 2432 C C . SER A 1 303 ? 1.509 19.333 -13.486 1.00 84.75 303 SER A C 1
ATOM 2434 O O . SER A 1 303 ? 2.249 19.647 -12.557 1.00 84.75 303 SER A O 1
ATOM 2436 N N . THR A 1 304 ? 0.909 18.141 -13.566 1.00 82.81 304 THR A N 1
ATOM 2437 C CA . THR A 1 304 ? 0.998 17.087 -12.544 1.00 82.81 304 THR A CA 1
ATOM 2438 C C . THR A 1 304 ? 2.443 16.757 -12.209 1.00 82.81 304 THR A C 1
ATOM 2440 O O . THR A 1 304 ? 2.867 16.807 -11.057 1.00 82.81 304 THR A O 1
ATOM 2443 N N . LEU A 1 305 ? 3.234 16.498 -13.243 1.00 83.69 305 LEU A N 1
ATOM 2444 C CA . LEU A 1 305 ? 4.643 16.160 -13.127 1.00 83.69 305 LEU A CA 1
ATOM 2445 C C . LEU A 1 305 ? 5.500 17.289 -12.529 1.00 83.69 305 LEU A C 1
ATOM 2447 O O . LEU A 1 305 ? 6.542 17.009 -11.942 1.00 83.69 305 LEU A O 1
ATOM 2451 N N . LYS A 1 306 ? 5.076 18.556 -12.649 1.00 83.44 306 LYS A N 1
ATOM 2452 C CA . LYS A 1 306 ? 5.766 19.716 -12.051 1.00 83.44 306 LYS A CA 1
ATOM 2453 C C . LYS A 1 306 ? 5.401 19.953 -10.591 1.00 83.44 306 LYS A C 1
ATOM 2455 O O . LYS A 1 306 ? 6.224 20.487 -9.853 1.00 83.44 306 LYS A O 1
ATOM 2460 N N . GLU A 1 307 ? 4.180 19.617 -10.186 1.00 81.44 307 GLU A N 1
ATOM 2461 C CA . GLU A 1 307 ? 3.706 19.838 -8.814 1.00 81.44 307 GLU A CA 1
ATOM 2462 C C . GLU A 1 307 ? 4.370 18.897 -7.804 1.00 81.44 307 GLU A C 1
ATOM 2464 O O . GLU A 1 307 ? 4.419 19.190 -6.608 1.00 81.44 307 GLU A O 1
ATOM 2469 N N . ILE A 1 308 ? 4.931 17.783 -8.273 1.00 74.19 308 ILE A N 1
ATOM 2470 C CA . ILE A 1 308 ? 5.484 16.752 -7.404 1.00 74.19 308 ILE A CA 1
ATOM 2471 C C . ILE A 1 308 ? 6.977 17.014 -7.200 1.00 74.19 308 ILE A C 1
ATOM 2473 O O . ILE A 1 308 ? 7.789 16.889 -8.113 1.00 74.19 308 ILE A O 1
ATOM 2477 N N . GLY A 1 309 ? 7.355 17.359 -5.967 1.00 73.31 309 GLY A N 1
ATOM 2478 C CA . GLY A 1 309 ? 8.707 17.809 -5.603 1.00 73.31 309 GLY A CA 1
ATOM 2479 C C . GLY A 1 309 ? 9.834 16.772 -5.725 1.00 73.31 309 GLY A C 1
ATOM 2480 O O . GLY A 1 309 ? 10.979 17.085 -5.399 1.00 73.31 309 GLY A O 1
ATOM 2481 N N . HIS A 1 310 ? 9.551 15.552 -6.197 1.00 82.88 310 HIS A N 1
ATOM 2482 C CA . HIS A 1 310 ? 10.522 14.457 -6.299 1.00 82.88 310 HIS A CA 1
ATOM 2483 C C . HIS A 1 310 ? 10.512 13.782 -7.687 1.00 82.88 310 HIS A C 1
ATOM 2485 O O . HIS A 1 310 ? 9.997 12.670 -7.829 1.00 82.88 310 HIS A O 1
ATOM 2491 N N . PRO A 1 311 ? 11.139 14.400 -8.710 1.00 82.56 311 PRO A N 1
ATOM 2492 C CA . PRO A 1 311 ? 11.175 13.885 -10.085 1.00 82.56 311 PRO A CA 1
ATOM 2493 C C . PRO A 1 311 ? 11.690 12.441 -10.223 1.00 82.56 311 PRO A C 1
ATOM 2495 O O . PRO A 1 311 ? 11.194 11.685 -11.049 1.00 82.56 311 PRO A O 1
ATOM 2498 N N . CYS A 1 312 ? 12.666 12.031 -9.401 1.00 82.38 312 CYS A N 1
ATOM 2499 C CA . CYS A 1 312 ? 13.194 10.657 -9.403 1.00 82.38 312 CYS A CA 1
ATOM 2500 C C . CYS A 1 312 ? 12.172 9.633 -8.896 1.00 82.38 312 CYS A C 1
ATOM 2502 O O . CYS A 1 312 ? 11.938 8.619 -9.550 1.00 82.38 312 CYS A O 1
ATOM 2504 N N . ALA A 1 313 ? 11.523 9.916 -7.762 1.00 82.56 313 ALA A N 1
ATOM 2505 C CA . ALA A 1 313 ? 10.472 9.053 -7.228 1.00 82.56 313 ALA A CA 1
ATOM 2506 C C . ALA A 1 313 ? 9.298 8.946 -8.210 1.00 82.56 313 ALA A C 1
ATOM 2508 O O . ALA A 1 313 ? 8.745 7.871 -8.402 1.00 82.56 313 ALA A O 1
ATOM 2509 N N . MET A 1 314 ? 8.976 10.053 -8.879 1.00 84.44 314 MET A N 1
ATOM 2510 C CA . MET A 1 314 ? 7.944 10.122 -9.906 1.00 84.44 314 MET A CA 1
ATOM 2511 C C . MET A 1 314 ? 8.253 9.242 -11.116 1.00 84.44 314 MET A C 1
ATOM 2513 O O . MET A 1 314 ? 7.442 8.390 -11.471 1.00 84.44 314 MET A O 1
ATOM 2517 N N . ALA A 1 315 ? 9.434 9.411 -11.716 1.00 85.12 315 ALA A N 1
ATOM 2518 C CA . ALA A 1 315 ? 9.865 8.587 -12.838 1.00 85.12 315 ALA A CA 1
ATOM 2519 C C . ALA A 1 315 ? 9.823 7.097 -12.468 1.00 85.12 315 ALA A C 1
ATOM 2521 O O . ALA A 1 315 ? 9.304 6.287 -13.232 1.00 85.12 315 ALA A O 1
ATOM 2522 N N . ASN A 1 316 ? 10.290 6.752 -11.264 1.00 84.56 316 ASN A N 1
ATOM 2523 C CA . ASN A 1 316 ? 10.228 5.387 -10.763 1.00 84.56 316 ASN A CA 1
ATOM 2524 C C . ASN A 1 316 ? 8.794 4.865 -10.625 1.00 84.56 316 ASN A C 1
ATOM 2526 O O . ASN A 1 316 ? 8.520 3.766 -11.076 1.00 84.56 316 ASN A O 1
ATOM 2530 N N . ASN A 1 317 ? 7.883 5.634 -10.031 1.00 85.31 317 ASN A N 1
ATOM 2531 C CA . ASN A 1 317 ? 6.494 5.208 -9.839 1.00 85.31 317 ASN A CA 1
ATOM 2532 C C . ASN A 1 317 ? 5.774 4.962 -11.173 1.00 85.31 317 ASN A C 1
ATOM 2534 O O . ASN A 1 317 ? 5.039 3.986 -11.302 1.00 85.31 317 ASN A O 1
ATOM 2538 N N . ILE A 1 318 ? 6.019 5.816 -12.173 1.00 86.50 318 ILE A N 1
ATOM 2539 C CA . ILE A 1 318 ? 5.529 5.598 -13.540 1.00 86.50 318 ILE A CA 1
ATOM 2540 C C . ILE A 1 318 ? 6.148 4.317 -14.115 1.00 86.50 318 ILE A C 1
ATOM 2542 O O . ILE A 1 318 ? 5.429 3.481 -14.650 1.00 86.50 318 ILE A O 1
ATOM 2546 N N . GLY A 1 319 ? 7.463 4.132 -13.965 1.00 84.81 319 GLY A N 1
ATOM 2547 C CA . GLY A 1 319 ? 8.170 2.936 -14.429 1.00 84.81 319 GLY A CA 1
ATOM 2548 C C . GLY A 1 319 ? 7.670 1.630 -13.802 1.00 84.81 319 GLY A C 1
ATOM 2549 O O . GLY A 1 319 ? 7.492 0.655 -14.527 1.00 84.81 319 GLY A O 1
ATOM 2550 N N . SER A 1 320 ? 7.411 1.616 -12.491 1.00 84.25 320 SER A N 1
ATOM 2551 C CA . SER A 1 320 ? 6.838 0.466 -11.776 1.00 84.25 320 SER A CA 1
ATOM 2552 C C . SER A 1 320 ? 5.453 0.120 -12.312 1.00 84.25 320 SER A C 1
ATOM 2554 O O . SER A 1 320 ? 5.226 -1.023 -12.685 1.00 84.25 320 SER A O 1
ATOM 2556 N N . PHE A 1 321 ? 4.569 1.114 -12.463 1.00 85.56 321 PHE A N 1
ATOM 2557 C CA . PHE A 1 321 ? 3.238 0.896 -13.037 1.00 85.56 321 PHE A CA 1
ATOM 2558 C C . PHE A 1 321 ? 3.309 0.309 -14.453 1.00 85.56 321 PHE A C 1
ATOM 2560 O O . PHE A 1 321 ? 2.597 -0.639 -14.768 1.00 85.56 321 PHE A O 1
ATOM 2567 N N . ILE A 1 322 ? 4.194 0.835 -15.309 1.00 86.25 322 ILE A N 1
ATOM 2568 C CA . ILE A 1 322 ? 4.395 0.282 -16.654 1.00 86.25 322 ILE A CA 1
ATOM 2569 C C . ILE A 1 322 ? 4.776 -1.201 -16.572 1.00 86.25 322 ILE A C 1
ATOM 2571 O O . ILE A 1 322 ? 4.203 -2.010 -17.297 1.00 86.25 322 ILE A O 1
ATOM 2575 N N . PHE A 1 323 ? 5.732 -1.546 -15.706 1.00 84.12 323 PHE A N 1
ATOM 2576 C CA . PHE A 1 323 ? 6.242 -2.909 -15.563 1.00 84.12 323 PHE A CA 1
ATOM 2577 C C . PHE A 1 323 ? 5.193 -3.886 -15.021 1.00 84.12 323 PHE A C 1
ATOM 2579 O O . PHE A 1 323 ? 5.078 -4.991 -15.541 1.00 84.12 323 PHE A O 1
ATOM 2586 N N . GLU A 1 324 ? 4.434 -3.472 -14.008 1.00 83.88 324 GLU A N 1
ATOM 2587 C CA . GLU A 1 324 ? 3.421 -4.300 -13.344 1.00 83.88 324 GLU A CA 1
ATOM 2588 C C . GLU A 1 324 ? 2.166 -4.487 -14.208 1.00 83.88 324 GLU A C 1
ATOM 2590 O O . GLU A 1 324 ? 1.601 -5.575 -14.230 1.00 83.88 324 GLU A O 1
ATOM 2595 N N . GLU A 1 325 ? 1.755 -3.461 -14.960 1.00 84.62 325 GLU A N 1
ATOM 2596 C CA . GLU A 1 325 ? 0.432 -3.439 -15.600 1.00 84.62 325 GLU A CA 1
ATOM 2597 C C . GLU A 1 325 ? 0.493 -3.470 -17.131 1.00 84.62 325 GLU A C 1
ATOM 2599 O O . GLU A 1 325 ? -0.225 -4.230 -17.782 1.00 84.62 325 GLU A O 1
ATOM 2604 N N . LEU A 1 326 ? 1.357 -2.653 -17.743 1.00 85.19 326 LEU A N 1
ATOM 2605 C CA . LEU A 1 326 ? 1.337 -2.450 -19.196 1.00 85.19 326 LEU A CA 1
ATOM 2606 C C . LEU A 1 326 ? 2.177 -3.473 -19.960 1.00 85.19 326 LEU A C 1
ATOM 2608 O O . LEU A 1 326 ? 1.761 -3.904 -21.038 1.00 85.19 326 LEU A O 1
ATOM 2612 N N . LEU A 1 327 ? 3.340 -3.875 -19.429 1.00 84.81 327 LEU A N 1
ATOM 2613 C CA . LEU A 1 327 ? 4.180 -4.882 -20.092 1.00 84.81 327 LEU A CA 1
ATOM 2614 C C . LEU A 1 327 ? 3.499 -6.259 -20.147 1.00 84.81 327 LEU A C 1
ATOM 2616 O O . LEU A 1 327 ? 3.484 -6.843 -21.233 1.00 84.81 327 LEU A O 1
ATOM 2620 N N . PRO A 1 328 ? 2.869 -6.776 -19.068 1.00 85.56 328 PRO A N 1
ATOM 2621 C CA . PRO A 1 328 ? 2.150 -8.050 -19.133 1.00 85.56 328 PRO A CA 1
ATOM 2622 C C . PRO A 1 328 ? 0.970 -8.008 -20.111 1.00 85.56 328 PRO A C 1
ATOM 2624 O O . PRO A 1 328 ? 0.708 -8.988 -20.809 1.00 85.56 328 PRO A O 1
ATOM 2627 N N . ALA A 1 329 ? 0.306 -6.853 -20.222 1.00 83.00 329 ALA A N 1
ATOM 2628 C CA . ALA A 1 329 ? -0.767 -6.608 -21.183 1.00 83.00 329 ALA A CA 1
ATOM 2629 C C . ALA A 1 329 ? -0.271 -6.314 -22.617 1.00 83.00 329 ALA A C 1
ATOM 2631 O O . ALA A 1 329 ? -1.090 -6.112 -23.513 1.00 83.00 329 ALA A O 1
ATOM 2632 N N . GLN A 1 330 ? 1.050 -6.286 -22.848 1.00 89.75 330 GLN A N 1
ATOM 2633 C CA . GLN A 1 330 ? 1.695 -5.981 -24.134 1.00 89.75 330 GLN A CA 1
ATOM 2634 C C . GLN A 1 330 ? 1.284 -4.624 -24.733 1.00 89.75 330 GLN A C 1
ATOM 2636 O O . GLN A 1 330 ? 1.253 -4.437 -25.952 1.00 89.75 330 GLN A O 1
ATOM 2641 N N . GLN A 1 331 ? 0.992 -3.643 -23.877 1.00 89.38 331 GLN A N 1
ATOM 2642 C CA . GLN A 1 331 ? 0.597 -2.285 -24.262 1.00 89.38 331 GLN A CA 1
ATOM 2643 C C . GLN A 1 331 ? 1.827 -1.418 -24.584 1.00 89.38 331 GLN A C 1
ATOM 2645 O O . GLN A 1 331 ? 2.037 -0.348 -24.009 1.00 89.38 331 GLN A O 1
ATOM 2650 N N . TRP A 1 332 ? 2.671 -1.891 -25.508 1.00 92.88 332 TRP A N 1
ATOM 2651 C CA . TRP A 1 332 ? 4.024 -1.368 -25.737 1.00 92.88 332 TRP A CA 1
ATOM 2652 C C . TRP A 1 332 ? 4.068 0.117 -26.094 1.00 92.88 332 TRP A C 1
ATOM 2654 O O . TRP A 1 332 ? 4.915 0.846 -25.582 1.00 92.88 332 TRP A O 1
ATOM 2664 N N . GLN A 1 333 ? 3.152 0.585 -26.947 1.00 93.56 333 GLN A N 1
ATOM 2665 C CA . GLN A 1 333 ? 3.134 1.992 -27.351 1.00 93.56 333 GLN A CA 1
ATOM 2666 C C . GLN A 1 333 ? 2.839 2.906 -26.155 1.00 93.56 333 GLN A C 1
ATOM 2668 O O . GLN A 1 333 ? 3.556 3.879 -25.938 1.00 93.56 333 GLN A O 1
ATOM 2673 N N . HIS A 1 334 ? 1.864 2.538 -25.322 1.00 91.56 334 HIS A N 1
ATOM 2674 C CA . HIS A 1 334 ? 1.561 3.274 -24.098 1.00 91.56 334 HIS A CA 1
ATOM 2675 C C . HIS A 1 334 ? 2.728 3.237 -23.107 1.00 91.56 334 HIS A C 1
ATOM 2677 O O . HIS A 1 334 ? 3.059 4.258 -22.509 1.00 91.56 334 HIS A O 1
ATOM 2683 N N . SER A 1 335 ? 3.411 2.096 -22.969 1.00 93.06 335 SER A N 1
ATOM 2684 C CA . SER A 1 335 ? 4.631 2.008 -22.158 1.00 93.06 335 SER A CA 1
ATOM 2685 C C . SER A 1 335 ? 5.702 2.998 -22.629 1.00 93.06 335 SER A C 1
ATOM 2687 O O . SER A 1 335 ? 6.281 3.716 -21.815 1.00 93.06 335 SER A O 1
ATOM 2689 N N . ILE A 1 336 ? 5.947 3.078 -23.940 1.00 94.69 336 ILE A N 1
ATOM 2690 C CA . ILE A 1 336 ? 6.914 4.008 -24.541 1.00 94.69 336 ILE A CA 1
ATOM 2691 C C . ILE A 1 336 ? 6.521 5.468 -24.279 1.00 94.69 336 ILE A C 1
ATOM 2693 O O . ILE A 1 336 ? 7.376 6.288 -23.920 1.00 94.69 336 ILE A O 1
ATOM 2697 N N . ASP A 1 337 ? 5.241 5.802 -24.425 1.00 93.75 337 ASP A N 1
ATOM 2698 C CA . ASP A 1 337 ? 4.742 7.159 -24.207 1.00 93.75 337 ASP A CA 1
ATOM 2699 C C . ASP A 1 337 ? 4.882 7.566 -22.730 1.00 93.75 337 ASP A C 1
ATOM 2701 O O . ASP A 1 337 ? 5.388 8.649 -22.419 1.00 93.75 337 ASP A O 1
ATOM 2705 N N . LEU A 1 338 ? 4.564 6.664 -21.797 1.00 91.56 338 LEU A N 1
ATOM 2706 C CA . LEU A 1 338 ? 4.718 6.925 -20.367 1.00 91.56 338 LEU A CA 1
ATOM 2707 C C . LEU A 1 338 ? 6.184 7.018 -19.935 1.00 91.56 338 LEU A C 1
ATOM 2709 O O . LEU A 1 338 ? 6.540 7.923 -19.174 1.00 91.56 338 LEU A O 1
ATOM 2713 N N . PHE A 1 339 ? 7.066 6.153 -20.449 1.00 93.38 339 PHE A N 1
ATOM 2714 C CA . PHE A 1 339 ? 8.504 6.304 -20.219 1.00 93.38 339 PHE A CA 1
ATOM 2715 C C . PHE A 1 339 ? 9.032 7.613 -20.808 1.00 93.38 339 PHE A C 1
ATOM 2717 O O . PHE A 1 339 ? 9.928 8.225 -20.227 1.00 93.38 339 PHE A O 1
ATOM 2724 N N . THR A 1 340 ? 8.455 8.103 -21.908 1.00 93.94 340 THR A N 1
ATOM 2725 C CA . THR A 1 340 ? 8.811 9.419 -22.447 1.00 93.94 340 THR A CA 1
ATOM 2726 C C . THR A 1 340 ? 8.510 10.523 -21.435 1.00 93.94 340 THR A C 1
ATOM 2728 O O . THR A 1 340 ? 9.386 11.353 -21.183 1.00 93.94 340 THR A O 1
ATOM 2731 N N . TYR A 1 341 ? 7.338 10.507 -20.790 1.00 91.56 341 TYR A N 1
ATOM 2732 C CA . TYR A 1 341 ? 7.029 11.452 -19.712 1.00 91.56 341 TYR A CA 1
ATOM 2733 C C . TYR A 1 341 ? 7.973 11.291 -18.513 1.00 91.56 341 TYR A C 1
ATOM 2735 O O . TYR A 1 341 ? 8.498 12.284 -18.006 1.00 91.56 341 TYR A O 1
ATOM 2743 N N . ALA A 1 342 ? 8.254 10.052 -18.099 1.00 88.62 342 ALA A N 1
ATOM 2744 C CA . ALA A 1 342 ? 9.154 9.770 -16.982 1.00 88.62 342 ALA A CA 1
ATOM 2745 C C . ALA A 1 342 ? 10.592 10.263 -17.236 1.00 88.62 342 ALA A C 1
ATOM 2747 O O . ALA A 1 342 ? 11.231 10.783 -16.328 1.00 88.62 342 ALA A O 1
ATOM 2748 N N . LEU A 1 343 ? 11.104 10.159 -18.466 1.00 88.81 343 LEU A N 1
ATOM 2749 C CA . LEU A 1 343 ? 12.448 10.628 -18.837 1.00 88.81 343 LEU A CA 1
ATOM 2750 C C . LEU A 1 343 ? 12.528 12.145 -19.091 1.00 88.81 343 LEU A C 1
ATOM 2752 O O . LEU A 1 343 ? 13.623 12.731 -19.101 1.00 88.81 343 LEU A O 1
ATOM 2756 N N . GLU A 1 344 ? 11.388 12.794 -19.332 1.00 88.06 344 GLU A N 1
ATOM 2757 C CA . GLU A 1 344 ? 11.284 14.254 -19.416 1.00 88.06 344 GLU A CA 1
ATOM 2758 C C . GLU A 1 344 ? 11.373 14.921 -18.043 1.00 88.06 344 GLU A C 1
ATOM 2760 O O . GLU A 1 344 ? 11.801 16.075 -17.961 1.00 88.06 344 GLU A O 1
ATOM 2765 N N . LEU A 1 345 ? 11.076 14.183 -16.970 1.00 82.62 345 LEU A N 1
ATOM 2766 C CA . LEU A 1 345 ? 11.371 14.602 -15.607 1.00 82.62 345 LEU A CA 1
ATOM 2767 C C . LEU A 1 345 ? 12.886 14.705 -15.435 1.00 82.62 345 LEU A C 1
ATOM 2769 O O . LEU A 1 345 ? 13.612 13.712 -15.379 1.00 82.62 345 LEU A O 1
ATOM 2773 N N . GLU A 1 346 ? 13.393 15.931 -15.370 1.00 66.19 346 GLU A N 1
ATOM 2774 C CA . GLU A 1 346 ? 14.799 16.156 -15.082 1.00 66.19 346 GLU A CA 1
ATOM 2775 C C . GLU A 1 346 ? 15.061 15.842 -13.612 1.00 66.19 346 GLU A C 1
ATOM 2777 O O . GLU A 1 346 ? 14.781 16.620 -12.703 1.00 66.19 346 GLU A O 1
ATOM 2782 N N . THR A 1 347 ? 15.577 14.647 -13.379 1.00 64.56 347 THR A N 1
ATOM 2783 C CA . THR A 1 347 ? 16.047 14.241 -12.066 1.00 64.56 347 THR A CA 1
ATOM 2784 C C . THR A 1 347 ? 17.512 14.669 -11.962 1.00 64.56 347 THR A C 1
ATOM 2786 O O . THR A 1 347 ? 18.293 14.459 -12.897 1.00 64.56 347 THR A O 1
ATOM 2789 N N . GLY A 1 348 ? 17.878 15.340 -10.867 1.00 73.06 348 GLY A N 1
ATOM 2790 C CA . GLY A 1 348 ? 19.281 15.575 -10.524 1.00 73.06 348 GLY A CA 1
ATOM 2791 C C . GLY A 1 348 ? 19.970 14.242 -10.218 1.00 73.06 348 GLY A C 1
ATOM 2792 O O . GLY A 1 348 ? 20.049 13.350 -11.065 1.00 73.06 348 GLY A O 1
ATOM 2793 N N . ASP A 1 349 ? 20.429 14.061 -8.983 1.00 78.62 349 ASP A N 1
ATOM 2794 C CA . ASP A 1 349 ? 20.806 12.727 -8.518 1.00 78.62 349 ASP A CA 1
ATOM 2795 C C . ASP A 1 349 ? 19.548 11.878 -8.290 1.00 78.62 349 ASP A C 1
ATOM 2797 O O . ASP A 1 349 ? 18.711 12.190 -7.444 1.00 78.62 349 ASP A O 1
ATOM 2801 N N . CYS A 1 350 ? 19.411 10.804 -9.069 1.00 80.06 350 CYS A N 1
ATOM 2802 C CA . CYS A 1 350 ? 18.386 9.783 -8.884 1.00 80.06 350 CYS A CA 1
ATOM 2803 C C . CYS A 1 350 ? 19.042 8.500 -8.377 1.00 80.06 350 CYS A C 1
ATOM 2805 O O . CYS A 1 350 ? 20.095 8.105 -8.879 1.00 80.06 350 CYS A O 1
ATOM 2807 N N . ASN A 1 351 ? 18.444 7.888 -7.359 1.00 81.19 351 ASN A N 1
ATOM 2808 C CA . ASN A 1 351 ? 18.917 6.654 -6.732 1.00 81.19 351 ASN A CA 1
ATOM 2809 C C . ASN A 1 351 ? 18.110 5.416 -7.150 1.00 81.19 351 ASN A C 1
ATOM 2811 O O . ASN A 1 351 ? 18.579 4.310 -6.924 1.00 81.19 351 ASN A O 1
ATOM 2815 N N . LYS A 1 352 ? 16.941 5.599 -7.776 1.00 83.88 352 LYS A N 1
ATOM 2816 C CA . LYS A 1 352 ? 16.128 4.524 -8.356 1.00 83.88 352 LYS A CA 1
ATOM 2817 C C . LYS A 1 352 ? 16.393 4.448 -9.854 1.00 83.88 352 LYS A C 1
ATOM 2819 O O . LYS A 1 352 ? 15.933 5.299 -10.618 1.00 83.88 352 LYS A O 1
ATOM 2824 N N . LEU A 1 353 ? 17.253 3.520 -10.259 1.00 88.69 353 LEU A N 1
ATOM 2825 C CA . LEU A 1 353 ? 17.846 3.497 -11.599 1.00 88.69 353 LEU A CA 1
ATOM 2826 C C . LEU A 1 353 ? 17.159 2.513 -12.551 1.00 88.69 353 LEU A C 1
ATOM 2828 O O . LEU A 1 353 ? 17.434 2.528 -13.751 1.00 88.69 353 LEU A O 1
ATOM 2832 N N . GLU A 1 354 ? 16.257 1.689 -12.028 1.00 88.94 354 GLU A N 1
ATOM 2833 C CA . GLU A 1 354 ? 15.501 0.654 -12.730 1.00 88.94 354 GLU A CA 1
ATOM 2834 C C . GLU A 1 354 ? 14.658 1.261 -13.855 1.00 88.94 354 GLU A C 1
ATOM 2836 O O . GLU A 1 354 ? 14.655 0.743 -14.969 1.00 88.94 354 GLU A O 1
ATOM 2841 N N . VAL A 1 355 ? 14.041 2.427 -13.619 1.00 89.62 355 VAL A N 1
ATOM 2842 C CA . VAL A 1 355 ? 13.251 3.149 -14.634 1.00 89.62 355 VAL A CA 1
ATOM 2843 C C . VAL A 1 355 ? 14.052 3.426 -15.910 1.00 89.62 355 VAL A C 1
ATOM 2845 O O . VAL A 1 355 ? 13.536 3.252 -17.011 1.00 89.62 355 VAL A O 1
ATOM 2848 N N . TYR A 1 356 ? 15.327 3.810 -15.792 1.00 92.19 356 TYR A N 1
ATOM 2849 C CA . TYR A 1 356 ? 16.173 4.123 -16.948 1.00 92.19 356 TYR A CA 1
ATOM 2850 C C . TYR A 1 356 ? 16.589 2.872 -17.713 1.00 92.19 356 TYR A C 1
ATOM 2852 O O . TYR A 1 356 ? 16.783 2.941 -18.927 1.00 92.19 356 TYR A O 1
ATOM 2860 N N . CYS A 1 357 ? 16.728 1.751 -17.004 1.00 94.12 357 CYS A N 1
ATOM 2861 C CA . CYS A 1 357 ? 17.005 0.449 -17.589 1.00 94.12 357 CYS A CA 1
ATOM 2862 C C . CYS A 1 357 ? 15.778 -0.068 -18.357 1.00 94.12 357 CYS A C 1
ATOM 2864 O O . CYS A 1 357 ? 15.887 -0.396 -19.541 1.00 94.12 357 CYS A O 1
ATOM 2866 N N . ASN A 1 358 ? 14.605 -0.043 -17.718 1.00 93.00 358 ASN A N 1
ATOM 2867 C CA . ASN A 1 358 ? 13.341 -0.529 -18.275 1.00 93.00 358 ASN A CA 1
ATOM 2868 C C . ASN A 1 358 ? 12.854 0.328 -19.452 1.00 93.00 358 ASN A C 1
ATOM 2870 O O . ASN A 1 358 ? 12.317 -0.203 -20.421 1.00 93.00 358 ASN A O 1
ATOM 2874 N N . ALA A 1 359 ? 13.123 1.637 -19.431 1.00 95.19 359 ALA A N 1
ATOM 2875 C CA . ALA A 1 359 ? 12.824 2.514 -20.558 1.00 95.19 359 ALA A CA 1
ATOM 2876 C C . ALA A 1 359 ? 13.561 2.096 -21.845 1.00 95.19 359 ALA A C 1
ATOM 2878 O O . ALA A 1 359 ? 13.023 2.261 -22.936 1.00 95.19 359 ALA A O 1
ATOM 2879 N N . LEU A 1 360 ? 14.780 1.548 -21.744 1.00 97.19 360 LEU A N 1
ATOM 2880 C CA . LEU A 1 360 ? 15.498 1.019 -22.911 1.00 97.19 360 LEU A CA 1
ATOM 2881 C C . LEU A 1 360 ? 14.952 -0.342 -23.352 1.00 97.19 360 LEU A C 1
ATOM 2883 O O . LEU A 1 360 ? 14.908 -0.613 -24.548 1.00 97.19 360 LEU A O 1
ATOM 2887 N N . TYR A 1 361 ? 14.527 -1.178 -22.404 1.00 95.44 361 TYR A N 1
ATOM 2888 C CA . TYR A 1 361 ? 13.997 -2.516 -22.673 1.00 95.44 361 TYR A CA 1
ATOM 2889 C C . TYR A 1 361 ? 12.772 -2.484 -23.600 1.00 95.44 361 TYR A C 1
ATOM 2891 O O . TYR A 1 361 ? 12.717 -3.231 -24.576 1.00 95.44 361 TYR A O 1
ATOM 2899 N N . VAL A 1 362 ? 11.828 -1.566 -23.354 1.00 96.00 362 VAL A N 1
ATOM 2900 C CA . VAL A 1 362 ? 10.585 -1.449 -24.146 1.00 96.00 362 VAL A CA 1
ATOM 2901 C C . VAL A 1 362 ? 10.782 -0.919 -25.567 1.00 96.00 362 VAL A C 1
ATOM 2903 O O . VAL A 1 362 ? 9.845 -0.920 -26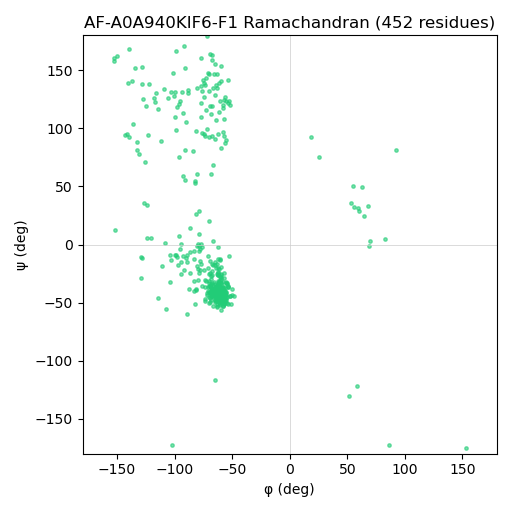.356 1.00 96.00 362 VAL A O 1
ATOM 2906 N N . LEU A 1 363 ? 11.979 -0.433 -25.902 1.00 96.62 363 LEU A N 1
ATOM 2907 C CA . LEU A 1 363 ? 12.307 0.045 -27.246 1.00 96.62 363 LEU A CA 1
ATOM 2908 C C . LEU A 1 363 ? 12.932 -1.036 -28.132 1.00 96.62 363 LEU A C 1
ATOM 2910 O O . LEU A 1 363 ? 13.111 -0.805 -29.327 1.00 96.62 363 LEU A O 1
ATOM 2914 N N . GLN A 1 364 ? 13.293 -2.184 -27.556 1.00 96.88 364 GLN A N 1
ATOM 2915 C CA . GLN A 1 364 ? 13.934 -3.268 -28.289 1.00 96.88 364 GLN A CA 1
ATOM 2916 C C . GLN A 1 364 ? 12.892 -3.968 -29.166 1.00 96.88 364 GLN A C 1
ATOM 2918 O O . GLN A 1 364 ? 11.830 -4.395 -28.692 1.00 96.88 364 GLN A O 1
ATOM 2923 N N . HIS A 1 365 ? 13.198 -4.075 -30.455 1.00 96.06 365 HIS A N 1
ATOM 2924 C CA . HIS A 1 365 ? 12.361 -4.773 -31.422 1.00 96.06 365 HIS A CA 1
ATOM 2925 C C . HIS A 1 365 ? 12.176 -6.242 -31.037 1.00 96.06 365 HIS A C 1
ATOM 2927 O O . HIS A 1 365 ? 11.066 -6.753 -31.152 1.00 96.06 365 HIS A O 1
ATOM 2933 N N . ASP A 1 366 ? 13.226 -6.901 -30.541 1.00 94.06 366 ASP A N 1
ATOM 2934 C CA . ASP A 1 366 ? 13.164 -8.317 -30.149 1.00 94.06 366 ASP A CA 1
ATOM 2935 C C . ASP A 1 366 ? 12.149 -8.579 -29.017 1.00 94.06 366 ASP A C 1
ATOM 2937 O O . ASP A 1 366 ? 11.465 -9.600 -29.017 1.00 94.06 366 ASP A O 1
ATOM 2941 N N . ASN A 1 367 ? 11.963 -7.611 -28.110 1.00 92.06 367 ASN A N 1
ATOM 2942 C CA . ASN A 1 367 ? 11.003 -7.726 -27.007 1.00 92.06 367 ASN A CA 1
ATOM 2943 C C . ASN A 1 367 ? 9.566 -7.397 -27.427 1.00 92.06 367 ASN A C 1
ATOM 2945 O O . ASN A 1 367 ? 8.618 -8.008 -26.939 1.00 92.06 367 ASN A O 1
ATOM 2949 N N . THR A 1 368 ? 9.388 -6.392 -28.289 1.00 93.88 368 THR A N 1
ATOM 2950 C CA . THR A 1 368 ? 8.068 -5.772 -28.524 1.00 93.88 368 THR A CA 1
ATOM 2951 C C . THR A 1 368 ? 7.483 -6.045 -29.906 1.00 93.88 368 THR A C 1
ATOM 2953 O O . THR A 1 368 ? 6.293 -5.828 -30.135 1.00 93.88 368 THR A O 1
ATOM 2956 N N . GLY A 1 369 ? 8.311 -6.461 -30.865 1.00 94.00 369 GLY A N 1
ATOM 2957 C CA . GLY A 1 369 ? 7.961 -6.552 -32.282 1.00 94.00 369 GLY A CA 1
ATOM 2958 C C . GLY A 1 369 ? 7.752 -5.197 -32.975 1.00 94.00 369 GLY A C 1
ATOM 2959 O O . GLY A 1 369 ? 7.496 -5.168 -34.182 1.00 94.00 369 GLY A O 1
ATOM 2960 N N . LEU A 1 370 ? 7.874 -4.068 -32.263 1.00 94.19 370 LEU A N 1
ATOM 2961 C CA . LEU A 1 370 ? 7.697 -2.732 -32.836 1.00 94.19 370 LEU A CA 1
ATOM 2962 C C . LEU A 1 370 ? 8.864 -2.362 -33.768 1.00 94.19 370 LEU A C 1
ATOM 2964 O O . LEU A 1 370 ? 9.995 -2.785 -33.528 1.00 94.19 370 LEU A O 1
ATOM 2968 N N . PRO A 1 371 ? 8.643 -1.573 -34.838 1.00 97.19 371 PRO A N 1
ATOM 2969 C CA . PRO A 1 371 ? 9.726 -1.151 -35.723 1.00 97.19 371 PRO A CA 1
ATOM 2970 C C . PRO A 1 371 ? 10.791 -0.321 -34.997 1.00 97.19 371 PRO A C 1
ATOM 2972 O O . PRO A 1 371 ? 10.467 0.594 -34.241 1.00 97.19 371 PRO A O 1
ATOM 2975 N N . VAL A 1 372 ? 12.064 -0.574 -35.312 1.00 97.75 372 VAL A N 1
ATOM 2976 C CA . VAL A 1 372 ? 13.197 0.193 -34.772 1.00 97.75 372 VAL A CA 1
ATOM 2977 C C . VAL A 1 372 ? 13.050 1.679 -35.118 1.00 97.75 372 VAL A C 1
ATOM 2979 O O . VAL A 1 372 ? 13.056 2.065 -36.290 1.00 97.75 372 VAL A O 1
ATOM 2982 N N . ASN A 1 373 ? 12.980 2.530 -34.093 1.00 97.88 373 ASN A N 1
ATOM 2983 C CA . ASN A 1 373 ? 12.931 3.984 -34.231 1.00 97.88 373 ASN A CA 1
ATOM 2984 C C . ASN A 1 373 ? 14.227 4.610 -33.702 1.00 97.88 373 ASN A C 1
ATOM 2986 O O . ASN A 1 373 ? 14.324 4.996 -32.539 1.00 97.88 373 ASN A O 1
ATOM 2990 N N . ALA A 1 374 ? 15.228 4.745 -34.575 1.00 97.81 374 ALA A N 1
ATOM 2991 C CA . ALA A 1 374 ? 16.558 5.208 -34.174 1.00 97.81 374 ALA A CA 1
ATOM 2992 C C . ALA A 1 374 ? 16.553 6.592 -33.494 1.00 97.81 374 ALA A C 1
ATOM 2994 O O . ALA A 1 374 ? 17.292 6.823 -32.540 1.00 97.81 374 ALA A O 1
ATOM 2995 N N . ALA A 1 375 ? 15.694 7.513 -33.945 1.00 97.56 375 ALA A N 1
ATOM 2996 C CA . ALA A 1 375 ? 15.598 8.845 -33.352 1.00 97.56 375 ALA A CA 1
ATOM 2997 C C . ALA A 1 375 ? 15.084 8.790 -31.903 1.00 97.56 375 ALA A C 1
ATOM 2999 O O . ALA A 1 375 ? 15.630 9.464 -31.025 1.00 97.56 375 ALA A O 1
ATOM 3000 N N . LEU A 1 376 ? 14.064 7.966 -31.647 1.00 96.69 376 LEU A N 1
ATOM 3001 C CA . LEU A 1 376 ? 13.530 7.749 -30.305 1.00 96.69 376 LEU A CA 1
ATOM 3002 C C . LEU A 1 376 ? 14.534 7.007 -29.414 1.00 96.69 376 LEU A C 1
ATOM 3004 O O . LEU A 1 376 ? 14.794 7.451 -28.294 1.00 96.69 376 LEU A O 1
ATOM 3008 N N . ASN A 1 377 ? 15.166 5.955 -29.938 1.00 98.06 377 ASN A N 1
ATOM 3009 C CA . ASN A 1 377 ? 16.199 5.196 -29.234 1.00 98.06 377 ASN A CA 1
ATOM 3010 C C . ASN A 1 377 ? 17.334 6.115 -28.775 1.00 98.06 377 ASN A C 1
ATOM 3012 O O . ASN A 1 377 ? 17.696 6.104 -27.601 1.00 98.06 377 ASN A O 1
ATOM 3016 N N . HIS A 1 378 ? 17.846 6.990 -29.648 1.00 97.88 378 HIS A N 1
ATOM 3017 C CA . HIS A 1 378 ? 18.867 7.965 -29.260 1.00 97.88 378 HIS A CA 1
ATOM 3018 C C . HIS A 1 378 ? 18.388 8.955 -28.185 1.00 97.88 378 HIS A C 1
ATOM 3020 O O . HIS A 1 378 ? 19.172 9.291 -27.294 1.00 97.88 378 HIS A O 1
ATOM 3026 N N . LYS A 1 379 ? 17.117 9.396 -28.213 1.00 96.25 379 LYS A N 1
ATOM 3027 C CA . LYS A 1 379 ? 16.539 10.251 -27.153 1.00 96.25 379 LYS A CA 1
ATOM 3028 C C . LYS A 1 379 ? 16.599 9.545 -25.794 1.00 96.25 379 LYS A C 1
ATOM 3030 O O . LYS A 1 379 ? 17.036 10.153 -24.816 1.00 96.25 379 LYS A O 1
ATOM 3035 N N . PHE A 1 380 ? 16.194 8.278 -25.735 1.00 96.44 380 PHE A N 1
ATOM 3036 C CA . PHE A 1 380 ? 16.185 7.492 -24.499 1.00 96.44 380 PHE A CA 1
ATOM 3037 C C . PHE A 1 380 ? 17.603 7.156 -24.026 1.00 96.44 380 PHE A C 1
ATOM 3039 O O . PHE A 1 380 ? 17.934 7.380 -22.863 1.00 96.44 380 PHE A O 1
ATOM 3046 N N . LEU A 1 381 ? 18.482 6.729 -24.937 1.00 97.62 381 LEU A N 1
ATOM 3047 C CA . LEU A 1 381 ? 19.888 6.440 -24.643 1.00 97.62 381 LEU A CA 1
ATOM 3048 C C . LEU A 1 381 ? 20.600 7.648 -24.026 1.00 97.62 381 LEU A C 1
ATOM 3050 O O . LEU A 1 381 ? 21.284 7.503 -23.013 1.00 97.62 381 LEU A O 1
ATOM 3054 N N . ALA A 1 382 ? 20.393 8.853 -24.569 1.00 95.25 382 ALA A N 1
ATOM 3055 C CA . ALA A 1 382 ? 20.984 10.080 -24.032 1.00 95.25 382 ALA A CA 1
ATOM 3056 C C . ALA A 1 382 ? 20.554 10.372 -22.581 1.00 95.25 382 ALA A C 1
ATOM 3058 O O . ALA A 1 382 ? 21.318 10.959 -21.812 1.00 95.25 382 ALA A O 1
ATOM 3059 N N . LYS A 1 383 ? 19.339 9.963 -22.194 1.00 92.81 383 LYS A N 1
ATOM 3060 C CA . LYS A 1 383 ? 18.810 10.136 -20.835 1.00 92.81 383 LYS A CA 1
ATOM 3061 C C . LYS A 1 383 ? 19.268 9.034 -19.883 1.00 92.81 383 LYS A C 1
ATOM 3063 O O . LYS A 1 383 ? 19.598 9.356 -18.744 1.00 92.81 383 LYS A O 1
ATOM 3068 N N . SER A 1 384 ? 19.318 7.782 -20.336 1.00 94.81 384 SER A N 1
ATOM 3069 C CA . SER A 1 384 ? 19.640 6.629 -19.487 1.00 94.81 384 SER A CA 1
ATOM 3070 C C . SER A 1 384 ? 21.143 6.433 -19.270 1.00 94.81 384 SER A C 1
ATOM 3072 O O . SER A 1 384 ? 21.562 6.138 -18.152 1.00 94.81 384 SER A O 1
ATOM 3074 N N . LEU A 1 385 ? 21.987 6.650 -20.289 1.00 96.25 385 LEU A N 1
ATOM 3075 C CA . LEU A 1 385 ? 23.419 6.310 -20.222 1.00 96.25 385 LEU A CA 1
ATOM 3076 C C . LEU A 1 385 ? 24.197 7.072 -19.139 1.00 96.25 385 LEU A C 1
ATOM 3078 O O . LEU A 1 385 ? 25.168 6.543 -18.606 1.00 96.25 385 LEU A O 1
ATOM 3082 N N . LYS A 1 386 ? 23.758 8.274 -18.741 1.00 93.31 386 LYS A N 1
ATOM 3083 C CA . LYS A 1 386 ? 24.392 9.020 -17.636 1.00 93.31 386 LYS A CA 1
ATOM 3084 C C . LYS A 1 386 ? 24.282 8.312 -16.275 1.00 93.31 386 LYS A C 1
ATOM 3086 O O . LYS A 1 386 ? 25.065 8.614 -15.379 1.00 93.3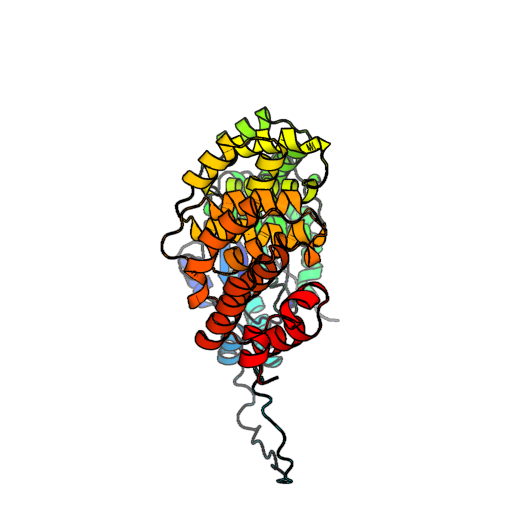1 386 LYS A O 1
ATOM 3091 N N . TYR A 1 387 ? 23.340 7.379 -16.120 1.00 93.19 387 TYR A N 1
ATOM 3092 C CA . TYR A 1 387 ? 23.160 6.582 -14.903 1.00 93.19 387 TYR A CA 1
ATOM 3093 C C . TYR A 1 387 ? 23.811 5.195 -14.980 1.00 93.19 387 TYR A C 1
ATOM 3095 O O . TYR A 1 387 ? 23.943 4.529 -13.954 1.00 93.19 387 TYR A O 1
ATOM 3103 N N . ALA A 1 388 ? 24.262 4.769 -16.162 1.00 96.50 388 ALA A N 1
ATOM 3104 C CA . ALA A 1 388 ? 24.808 3.434 -16.388 1.00 96.50 388 ALA A CA 1
ATOM 3105 C C . ALA A 1 388 ? 26.028 3.067 -15.513 1.00 96.50 388 ALA A C 1
ATOM 3107 O O . ALA A 1 388 ? 26.114 1.917 -15.095 1.00 96.50 388 ALA A O 1
ATOM 3108 N N . PRO A 1 389 ? 26.930 3.993 -15.117 1.00 96.38 389 PRO A N 1
ATOM 3109 C CA . PRO A 1 389 ? 27.987 3.671 -14.153 1.00 96.38 389 PRO A CA 1
ATOM 3110 C C . PRO A 1 389 ? 27.485 3.196 -12.782 1.00 96.38 389 PRO A C 1
ATOM 3112 O O . PRO A 1 389 ? 28.205 2.484 -12.090 1.00 96.38 389 PRO A O 1
ATOM 3115 N N . LYS A 1 390 ? 26.282 3.631 -12.377 1.00 94.75 390 LYS A N 1
ATOM 3116 C CA . LYS A 1 390 ? 25.638 3.260 -11.108 1.00 94.75 390 LYS A CA 1
ATOM 3117 C C . LYS A 1 390 ? 24.688 2.062 -11.271 1.00 94.75 390 LYS A C 1
ATOM 3119 O O . LYS A 1 390 ? 24.457 1.353 -10.303 1.00 94.75 390 LYS A O 1
ATOM 3124 N N . ASN A 1 391 ? 24.156 1.840 -12.476 1.00 95.62 391 ASN A N 1
ATOM 3125 C CA . ASN A 1 391 ? 23.383 0.652 -12.845 1.00 95.62 391 ASN A CA 1
ATOM 3126 C C . ASN A 1 391 ? 23.888 0.089 -14.190 1.00 95.62 391 ASN A C 1
ATOM 3128 O O . ASN A 1 391 ? 23.370 0.461 -15.251 1.00 95.62 391 ASN A O 1
ATOM 3132 N N . PRO A 1 392 ? 24.899 -0.800 -14.168 1.00 97.69 392 PRO A N 1
ATOM 3133 C CA . PRO A 1 392 ? 25.539 -1.310 -15.380 1.00 97.69 392 PRO A CA 1
ATOM 3134 C C . PRO A 1 392 ? 24.621 -2.112 -16.312 1.00 97.69 392 PRO A C 1
ATOM 3136 O O . PRO A 1 392 ? 24.942 -2.235 -17.494 1.00 97.69 392 PRO A O 1
ATOM 3139 N N . ALA A 1 393 ? 23.459 -2.586 -15.842 1.00 97.19 393 ALA A N 1
ATOM 3140 C CA . ALA A 1 393 ? 22.456 -3.230 -16.696 1.00 97.19 393 ALA A CA 1
ATOM 3141 C C . ALA A 1 393 ? 21.951 -2.294 -17.813 1.00 97.19 393 ALA A C 1
ATOM 3143 O O . ALA A 1 393 ? 21.597 -2.748 -18.902 1.00 97.19 393 ALA A O 1
ATOM 3144 N N . ILE A 1 394 ? 22.010 -0.972 -17.600 1.00 97.75 394 ILE A N 1
ATOM 3145 C CA . ILE A 1 394 ? 21.690 0.026 -18.630 1.00 97.75 394 ILE A CA 1
ATOM 3146 C C . ILE A 1 394 ? 22.621 -0.116 -19.841 1.00 97.75 394 ILE A C 1
ATOM 3148 O O . ILE A 1 394 ? 22.165 0.045 -20.972 1.00 97.75 394 ILE A O 1
ATOM 3152 N N . TYR A 1 395 ? 23.906 -0.439 -19.641 1.00 98.56 395 TYR A N 1
ATOM 3153 C CA . TYR A 1 395 ? 24.818 -0.673 -20.764 1.00 98.56 395 TYR A CA 1
ATOM 3154 C C . TYR A 1 395 ? 24.398 -1.886 -21.588 1.00 98.56 395 TYR A C 1
ATOM 3156 O O . TYR A 1 395 ? 24.529 -1.857 -22.809 1.00 98.56 395 TYR A O 1
ATOM 3164 N N . PHE A 1 396 ? 23.867 -2.930 -20.951 1.00 98.06 396 PHE A N 1
ATOM 3165 C CA . PHE A 1 396 ? 23.395 -4.096 -21.682 1.00 98.06 396 PHE A CA 1
ATOM 3166 C C . PHE A 1 396 ? 22.183 -3.750 -22.556 1.00 98.06 396 PHE A C 1
ATOM 3168 O O . PHE A 1 396 ? 22.250 -3.912 -23.774 1.00 98.06 396 PHE A O 1
ATOM 3175 N N . ASN A 1 397 ? 21.142 -3.141 -21.979 1.00 98.25 397 ASN A N 1
ATOM 3176 C CA . ASN A 1 397 ? 19.973 -2.723 -22.760 1.00 98.25 397 ASN A CA 1
ATOM 3177 C C . ASN A 1 397 ? 20.325 -1.693 -23.846 1.00 98.25 397 ASN A C 1
ATOM 3179 O O . ASN A 1 397 ? 19.726 -1.699 -24.923 1.00 98.25 397 ASN A O 1
ATOM 3183 N N . ALA A 1 398 ? 21.317 -0.832 -23.601 1.00 98.56 398 ALA A N 1
ATOM 3184 C CA . ALA A 1 398 ? 21.836 0.081 -24.612 1.00 98.56 398 ALA A CA 1
ATOM 3185 C C . ALA A 1 398 ? 22.537 -0.654 -25.764 1.00 98.56 398 ALA A C 1
ATOM 3187 O O . ALA A 1 398 ? 22.337 -0.286 -26.922 1.00 98.56 398 ALA A O 1
ATOM 3188 N N . ALA A 1 399 ? 23.324 -1.697 -25.474 1.00 98.56 399 ALA A N 1
ATOM 3189 C CA . ALA A 1 399 ? 23.964 -2.522 -26.496 1.00 98.56 399 ALA A CA 1
ATOM 3190 C C . ALA A 1 399 ? 22.923 -3.190 -27.409 1.00 98.56 399 ALA A C 1
ATOM 3192 O O . ALA A 1 399 ? 23.087 -3.159 -28.629 1.00 98.56 399 ALA A O 1
ATOM 3193 N N . CYS A 1 400 ? 21.828 -3.707 -26.841 1.00 98.44 400 CYS A N 1
ATOM 3194 C CA . CYS A 1 400 ? 20.714 -4.277 -27.606 1.00 98.44 400 CYS A CA 1
ATOM 3195 C C . CYS A 1 400 ? 20.091 -3.250 -28.574 1.00 98.44 400 CYS A C 1
ATOM 3197 O O . CYS A 1 400 ? 19.901 -3.541 -29.752 1.00 98.44 400 CYS A O 1
ATOM 3199 N N . LEU A 1 401 ? 19.858 -2.008 -28.135 1.00 98.38 401 LEU A N 1
ATOM 3200 C CA . LEU A 1 401 ? 19.333 -0.966 -29.029 1.00 98.38 401 LEU A CA 1
ATOM 3201 C C . LEU A 1 401 ? 20.339 -0.548 -30.110 1.00 98.38 401 LEU A C 1
ATOM 3203 O O . LEU A 1 401 ? 19.960 -0.353 -31.266 1.00 98.38 401 LEU A O 1
ATOM 3207 N N . TYR A 1 402 ? 21.621 -0.394 -29.765 1.00 98.75 402 TYR A N 1
ATOM 3208 C CA . TYR A 1 402 ? 22.647 -0.028 -30.745 1.00 98.75 402 TYR A CA 1
ATOM 3209 C C . TYR A 1 402 ? 22.821 -1.102 -31.824 1.00 98.75 402 TYR A C 1
ATOM 3211 O O . TYR A 1 402 ? 22.976 -0.747 -32.996 1.00 98.75 402 TYR A O 1
ATOM 3219 N N . VAL A 1 403 ? 22.726 -2.393 -31.481 1.00 98.44 403 VAL A N 1
ATOM 3220 C CA . VAL A 1 403 ? 22.840 -3.457 -32.487 1.00 98.44 403 VAL A CA 1
ATOM 3221 C C . VAL A 1 403 ? 21.655 -3.460 -33.453 1.00 98.44 403 VAL A C 1
ATOM 3223 O O . VAL A 1 403 ? 21.855 -3.614 -34.661 1.00 98.44 403 VAL A O 1
ATOM 3226 N N . GLU A 1 404 ? 20.439 -3.200 -32.965 1.00 98.06 404 GLU A N 1
ATOM 3227 C CA . GLU A 1 404 ? 19.239 -3.083 -33.802 1.00 98.06 404 GLU A CA 1
ATOM 3228 C C . GLU A 1 404 ? 19.330 -1.891 -34.764 1.00 98.06 404 GLU A C 1
ATOM 3230 O O . GLU A 1 404 ? 18.933 -1.989 -35.926 1.00 98.06 404 GLU A O 1
ATOM 3235 N N . MET A 1 405 ? 19.943 -0.789 -34.317 1.00 98.44 405 MET A N 1
ATOM 3236 C CA . MET A 1 405 ? 20.252 0.383 -35.146 1.00 98.44 405 MET A CA 1
ATOM 3237 C C . MET A 1 405 ? 21.474 0.192 -36.064 1.00 98.44 405 MET A C 1
ATOM 3239 O O . MET A 1 405 ? 21.820 1.108 -36.812 1.00 98.44 405 MET A O 1
ATOM 3243 N N . LYS A 1 406 ? 22.124 -0.982 -36.034 1.00 98.00 406 LYS A N 1
ATOM 3244 C CA . LYS A 1 406 ? 23.360 -1.309 -36.772 1.00 98.00 406 LYS A CA 1
ATOM 3245 C C . LYS A 1 406 ? 24.554 -0.409 -36.420 1.00 98.00 406 LYS A C 1
ATOM 3247 O O . LYS A 1 406 ? 25.463 -0.221 -37.228 1.00 98.00 406 LYS A O 1
ATOM 3252 N N . ASP A 1 407 ? 24.585 0.102 -35.193 1.00 98.38 407 ASP A N 1
ATOM 3253 C CA . ASP A 1 407 ? 25.688 0.879 -34.628 1.00 98.38 407 ASP A CA 1
ATOM 3254 C C . ASP A 1 407 ? 26.615 -0.030 -33.806 1.00 98.38 407 ASP A C 1
ATOM 3256 O O . ASP A 1 407 ? 26.594 -0.088 -32.572 1.00 98.38 407 ASP A O 1
ATOM 3260 N N . PHE A 1 408 ? 27.416 -0.819 -34.519 1.00 98.50 408 PHE A N 1
ATOM 3261 C CA . PHE A 1 408 ? 28.266 -1.847 -33.913 1.00 98.50 408 PHE A CA 1
ATOM 3262 C C . PHE A 1 408 ? 29.393 -1.277 -33.048 1.00 98.50 408 PHE A C 1
ATOM 3264 O O . PHE A 1 408 ? 29.820 -1.931 -32.096 1.00 98.50 408 PHE A O 1
ATOM 3271 N N . GLU A 1 409 ? 29.844 -0.054 -33.323 1.00 98.50 409 GLU A N 1
ATOM 3272 C CA . GLU A 1 409 ? 30.874 0.587 -32.508 1.00 98.50 409 GLU A CA 1
ATOM 3273 C C . GLU A 1 409 ? 30.329 0.940 -31.121 1.00 98.50 409 GLU A C 1
ATOM 3275 O O . GLU A 1 409 ? 30.911 0.543 -30.109 1.00 98.50 409 GLU A O 1
ATOM 3280 N N . ASN A 1 410 ? 29.164 1.594 -31.051 1.00 98.50 410 ASN A N 1
ATOM 3281 C CA . ASN A 1 410 ? 28.538 1.896 -29.764 1.00 98.50 410 ASN A CA 1
ATOM 3282 C C . ASN A 1 410 ? 28.030 0.638 -29.045 1.00 98.50 410 ASN A C 1
ATOM 3284 O O . ASN A 1 410 ? 28.079 0.581 -27.814 1.00 98.50 410 ASN A O 1
ATOM 3288 N N . THR A 1 411 ? 27.630 -0.399 -29.790 1.00 98.62 411 THR A N 1
ATOM 3289 C CA . THR A 1 411 ? 27.325 -1.724 -29.223 1.00 98.62 411 THR A CA 1
ATOM 3290 C C . THR A 1 411 ? 28.541 -2.281 -28.473 1.00 98.62 411 THR A C 1
ATOM 3292 O O . THR A 1 411 ? 28.453 -2.606 -27.287 1.00 98.62 411 THR A O 1
ATOM 3295 N N . LEU A 1 412 ? 29.709 -2.330 -29.130 1.00 98.50 412 LEU A N 1
ATOM 3296 C CA . LEU A 1 412 ? 30.955 -2.815 -28.530 1.00 98.50 412 LEU A CA 1
ATOM 3297 C C . LEU A 1 412 ? 31.407 -1.956 -27.345 1.00 98.50 412 LEU A C 1
ATOM 3299 O O . LEU A 1 412 ? 31.881 -2.488 -26.338 1.00 98.50 412 LEU A O 1
ATOM 3303 N N . GLN A 1 413 ? 31.239 -0.638 -27.439 1.00 98.50 413 GLN A N 1
ATOM 3304 C CA . GLN A 1 413 ? 31.568 0.263 -26.342 1.00 98.50 413 GLN A CA 1
ATOM 3305 C C . GLN A 1 413 ? 30.704 -0.005 -25.105 1.00 98.50 413 GLN A C 1
ATOM 3307 O O . GLN A 1 413 ? 31.239 -0.067 -23.999 1.00 98.50 413 GLN A O 1
ATOM 3312 N N . CYS A 1 414 ? 29.398 -0.230 -25.271 1.00 98.69 414 CYS A N 1
ATOM 3313 C CA . CYS A 1 414 ? 28.517 -0.583 -24.158 1.00 98.69 414 CYS A CA 1
ATOM 3314 C C . CYS A 1 414 ? 28.920 -1.915 -23.510 1.00 98.69 414 CYS A C 1
ATOM 3316 O O . CYS A 1 414 ? 28.968 -2.001 -22.287 1.00 98.69 414 CYS A O 1
ATOM 3318 N N . ILE A 1 415 ? 29.309 -2.923 -24.301 1.00 98.44 415 ILE A N 1
ATOM 3319 C CA . ILE A 1 415 ? 29.814 -4.205 -23.776 1.00 98.44 415 ILE A CA 1
ATOM 3320 C C . ILE A 1 415 ? 31.069 -3.995 -22.917 1.00 98.44 415 ILE A C 1
ATOM 3322 O O . ILE A 1 415 ? 31.169 -4.523 -21.809 1.00 98.44 415 ILE A O 1
ATOM 3326 N N . ARG A 1 416 ? 32.021 -3.181 -23.388 1.00 98.38 416 ARG A N 1
ATOM 3327 C CA . ARG A 1 416 ? 33.235 -2.857 -22.623 1.00 98.38 416 ARG A CA 1
ATOM 3328 C C . ARG A 1 416 ? 32.910 -2.145 -21.314 1.00 98.38 416 ARG A C 1
ATOM 3330 O O . ARG A 1 416 ? 33.460 -2.523 -20.283 1.00 98.38 416 ARG A O 1
ATOM 3337 N N . LEU A 1 417 ? 32.009 -1.165 -21.355 1.00 98.44 417 LEU A N 1
ATOM 3338 C CA . LEU A 1 417 ? 31.595 -0.405 -20.176 1.00 98.44 417 LEU A CA 1
ATOM 3339 C C . LEU A 1 417 ? 30.828 -1.272 -19.170 1.00 98.44 417 LEU A C 1
ATOM 3341 O O . LEU A 1 417 ? 31.074 -1.158 -17.973 1.00 98.44 417 LEU A O 1
ATOM 3345 N N . ALA A 1 418 ? 29.978 -2.195 -19.628 1.00 98.19 418 ALA A N 1
ATOM 3346 C CA . ALA A 1 418 ? 29.323 -3.171 -18.756 1.00 98.19 418 ALA A CA 1
ATOM 3347 C C . ALA A 1 418 ? 30.356 -4.013 -17.985 1.00 98.19 418 ALA A C 1
ATOM 3349 O O . ALA A 1 418 ? 30.230 -4.193 -16.775 1.00 98.19 418 ALA A O 1
ATOM 3350 N N . LYS A 1 419 ? 31.425 -4.466 -18.659 1.00 98.00 419 LYS A N 1
ATOM 3351 C CA . LYS A 1 419 ? 32.538 -5.181 -18.012 1.00 98.00 419 LYS A CA 1
ATOM 3352 C C . LYS A 1 419 ? 33.309 -4.297 -17.031 1.00 98.00 419 LYS A C 1
ATOM 3354 O O . LYS A 1 419 ? 33.604 -4.728 -15.921 1.00 98.00 419 LYS A O 1
ATOM 3359 N N . GLU A 1 420 ? 33.668 -3.085 -17.451 1.00 98.19 420 GLU A N 1
ATOM 3360 C CA . GLU A 1 420 ? 34.441 -2.126 -16.650 1.00 98.19 420 GLU A CA 1
ATOM 3361 C C . GLU A 1 420 ? 33.730 -1.784 -15.338 1.00 98.19 420 GLU A C 1
ATOM 3363 O O . GLU A 1 420 ? 34.347 -1.789 -14.273 1.00 98.19 420 GLU A O 1
ATOM 3368 N N . HIS A 1 421 ? 32.417 -1.571 -15.412 1.00 97.94 421 HIS A N 1
ATOM 3369 C CA . HIS A 1 421 ? 31.570 -1.269 -14.265 1.00 97.94 421 HIS A CA 1
ATOM 3370 C C . HIS A 1 421 ? 31.043 -2.512 -13.537 1.00 97.94 421 HIS A C 1
ATOM 3372 O O . HIS A 1 421 ? 30.162 -2.378 -12.696 1.00 97.94 421 HIS A O 1
ATOM 3378 N N . ARG A 1 422 ? 31.605 -3.700 -13.811 1.00 97.56 422 ARG A N 1
ATOM 3379 C CA . ARG A 1 422 ? 31.293 -4.960 -13.115 1.00 97.56 422 ARG A CA 1
ATOM 3380 C C . ARG A 1 422 ? 29.802 -5.305 -13.132 1.00 97.56 422 ARG A C 1
ATOM 3382 O O . ARG A 1 422 ? 29.222 -5.589 -12.097 1.00 97.56 422 ARG A O 1
ATOM 3389 N N . PHE A 1 423 ? 29.176 -5.272 -14.305 1.00 97.62 423 PHE A N 1
ATOM 3390 C CA . PHE A 1 423 ? 27.814 -5.775 -14.445 1.00 97.62 423 PHE A CA 1
ATOM 3391 C C . PHE A 1 423 ? 27.744 -7.254 -14.027 1.00 97.62 423 PHE A C 1
ATOM 3393 O O . PHE A 1 423 ? 28.363 -8.096 -14.676 1.00 97.62 423 PHE A O 1
ATOM 3400 N N . ASP A 1 424 ? 26.972 -7.579 -12.990 1.00 95.94 424 ASP A N 1
ATOM 3401 C CA . ASP A 1 424 ? 26.862 -8.955 -12.475 1.00 95.94 424 ASP A CA 1
ATOM 3402 C C . ASP A 1 424 ? 26.334 -9.931 -13.541 1.00 95.94 424 ASP A C 1
ATOM 3404 O O . ASP A 1 424 ? 26.789 -11.069 -13.657 1.00 95.94 424 ASP A O 1
ATOM 3408 N N . GLY A 1 425 ? 25.460 -9.446 -14.430 1.00 95.75 425 GLY A N 1
ATOM 3409 C CA . GLY A 1 425 ? 24.940 -10.190 -15.578 1.00 95.75 425 GLY A CA 1
ATOM 3410 C C . GLY A 1 425 ? 25.890 -10.284 -16.778 1.00 95.75 425 GLY A C 1
ATOM 3411 O O . GLY A 1 425 ? 25.470 -10.735 -17.843 1.00 95.75 425 GLY A O 1
ATOM 3412 N N . TYR A 1 426 ? 27.159 -9.870 -16.671 1.00 97.94 426 TYR A N 1
ATOM 3413 C CA . TYR A 1 426 ? 28.060 -9.779 -17.828 1.00 97.94 426 TYR A CA 1
ATOM 3414 C C . TYR A 1 426 ? 28.270 -11.123 -18.546 1.00 97.94 426 TYR A C 1
ATOM 3416 O O . TYR A 1 426 ? 28.294 -11.178 -19.776 1.00 97.94 426 TYR A O 1
ATOM 3424 N N . ALA A 1 427 ? 28.384 -12.229 -17.805 1.00 97.19 427 ALA A N 1
ATOM 3425 C CA . ALA A 1 427 ? 28.509 -13.556 -18.409 1.00 97.19 427 ALA A CA 1
ATOM 3426 C C . ALA A 1 427 ? 27.251 -13.947 -19.210 1.00 97.19 427 ALA A C 1
ATOM 3428 O O . ALA A 1 427 ? 27.367 -14.459 -20.328 1.00 97.19 427 ALA A O 1
ATOM 3429 N N . ALA A 1 428 ? 26.062 -13.656 -18.670 1.00 97.31 428 ALA A N 1
ATOM 3430 C CA . ALA A 1 428 ? 24.787 -13.876 -19.349 1.00 97.31 428 ALA A CA 1
ATOM 3431 C C . ALA A 1 428 ? 24.669 -13.002 -20.607 1.00 97.31 428 ALA A C 1
ATOM 3433 O O . ALA A 1 428 ? 24.369 -13.520 -21.679 1.00 97.31 428 ALA A O 1
ATOM 3434 N N . MET A 1 429 ? 25.043 -11.726 -20.511 1.00 97.25 429 MET A N 1
ATOM 3435 C CA . MET A 1 429 ? 25.110 -10.795 -21.639 1.00 97.25 429 MET A CA 1
ATOM 3436 C C . MET A 1 429 ? 26.002 -11.319 -22.778 1.00 97.25 429 MET A C 1
ATOM 3438 O O . MET A 1 429 ? 25.592 -11.313 -23.935 1.00 97.25 429 MET A O 1
ATOM 3442 N N . ILE A 1 430 ? 27.206 -11.832 -22.488 1.00 97.94 430 ILE A N 1
ATOM 3443 C CA . ILE A 1 430 ? 28.089 -12.406 -23.525 1.00 97.94 430 ILE A CA 1
ATOM 3444 C C . ILE A 1 430 ? 27.498 -13.673 -24.154 1.00 97.94 430 ILE A C 1
ATOM 3446 O O . ILE A 1 430 ? 27.633 -13.885 -25.367 1.00 97.94 430 ILE A O 1
ATOM 3450 N N . LYS A 1 431 ? 26.842 -14.517 -23.351 1.00 97.06 431 LYS A N 1
ATOM 3451 C CA . LYS A 1 431 ? 26.136 -15.705 -23.843 1.00 97.06 431 LYS A CA 1
ATOM 3452 C C . LYS A 1 431 ? 24.998 -15.311 -24.786 1.00 97.06 431 LYS A C 1
ATOM 3454 O O . LYS A 1 431 ? 24.874 -15.906 -25.856 1.00 97.06 431 LYS A O 1
ATOM 3459 N N . GLU A 1 432 ? 24.217 -14.300 -24.424 1.00 96.19 432 GLU A N 1
ATOM 3460 C CA . GLU A 1 432 ? 23.111 -13.791 -25.232 1.00 96.19 432 GLU A CA 1
ATOM 3461 C C . GLU A 1 432 ? 23.605 -13.178 -26.543 1.00 96.19 432 GLU A C 1
ATOM 3463 O O . GLU A 1 432 ? 23.183 -13.621 -27.605 1.00 96.19 432 GLU A O 1
ATOM 3468 N N . ILE A 1 433 ? 24.611 -12.295 -26.504 1.00 95.88 433 ILE A N 1
ATOM 3469 C CA . ILE A 1 433 ? 25.248 -11.730 -27.711 1.00 95.88 433 ILE A CA 1
ATOM 3470 C C . ILE A 1 433 ? 25.738 -12.832 -28.662 1.00 95.88 433 ILE A C 1
ATOM 3472 O O . ILE A 1 433 ? 25.655 -12.699 -29.880 1.00 95.88 433 ILE A O 1
ATOM 3476 N N . SER A 1 434 ? 26.239 -13.941 -28.114 1.00 96.00 434 SER A N 1
ATOM 3477 C CA . SER A 1 434 ? 26.753 -15.059 -28.910 1.00 96.00 434 SER A CA 1
ATOM 3478 C C . SER A 1 434 ? 25.668 -15.957 -29.514 1.00 96.00 434 SER A C 1
ATOM 3480 O O . SER A 1 434 ? 26.005 -16.798 -30.348 1.00 96.00 434 SER A O 1
ATOM 3482 N N . SER A 1 435 ? 24.411 -15.855 -29.072 1.00 96.00 435 SER A N 1
ATOM 3483 C CA . SER A 1 435 ? 23.356 -16.825 -29.406 1.00 96.00 435 SER A CA 1
ATOM 3484 C C . SER A 1 435 ? 22.058 -16.217 -29.938 1.00 96.00 435 SER A C 1
ATOM 3486 O O . SER A 1 435 ? 21.383 -16.870 -30.733 1.00 96.00 435 SER A O 1
ATOM 3488 N N . ALA A 1 436 ? 21.710 -14.991 -29.550 1.00 95.75 436 ALA A N 1
ATOM 3489 C CA . ALA A 1 436 ? 20.484 -14.331 -29.973 1.00 95.75 436 ALA A CA 1
ATOM 3490 C C . ALA A 1 436 ? 20.573 -13.847 -31.429 1.00 95.75 436 ALA A C 1
ATOM 3492 O O . ALA A 1 436 ? 21.584 -13.301 -31.880 1.00 95.75 436 ALA A O 1
ATOM 3493 N N . ALA A 1 437 ? 19.480 -14.032 -32.175 1.00 96.00 437 ALA A N 1
ATOM 3494 C CA . ALA A 1 437 ? 19.432 -13.757 -33.610 1.00 96.00 437 ALA A CA 1
ATOM 3495 C C . ALA A 1 437 ? 19.690 -12.277 -33.944 1.00 96.00 437 ALA A C 1
ATOM 3497 O O . ALA A 1 437 ? 20.333 -11.983 -34.954 1.00 96.00 437 ALA A O 1
ATOM 3498 N N . MET A 1 438 ? 19.258 -11.350 -33.080 1.00 96.12 438 MET A N 1
ATOM 3499 C CA . MET A 1 438 ? 19.462 -9.908 -33.265 1.00 96.12 438 MET A CA 1
ATOM 3500 C C . MET A 1 438 ? 20.948 -9.506 -33.353 1.00 96.12 438 MET A C 1
ATOM 3502 O O . MET A 1 438 ? 21.278 -8.511 -34.001 1.00 96.12 438 MET A O 1
ATOM 3506 N N . PHE A 1 439 ? 21.855 -10.304 -32.774 1.00 97.31 439 PHE A N 1
ATOM 3507 C CA . PHE A 1 439 ? 23.300 -10.059 -32.779 1.00 97.31 439 PHE A CA 1
ATOM 3508 C C . PHE A 1 439 ? 24.053 -10.765 -33.917 1.00 97.31 439 PHE A C 1
ATOM 3510 O O . PHE A 1 439 ? 25.267 -10.596 -34.021 1.00 97.31 439 PHE A O 1
ATOM 3517 N N . ALA A 1 440 ? 23.383 -11.513 -34.803 1.00 97.19 440 ALA A N 1
ATOM 3518 C CA . ALA A 1 440 ? 24.053 -12.319 -35.831 1.00 97.19 440 ALA A CA 1
ATOM 3519 C C . ALA A 1 440 ? 25.020 -11.507 -36.717 1.00 97.19 440 ALA A C 1
ATOM 3521 O O . ALA A 1 440 ? 26.162 -11.914 -36.920 1.00 97.19 440 ALA A O 1
ATOM 3522 N N . ASP A 1 441 ? 24.608 -10.322 -37.181 1.00 96.88 441 ASP A N 1
ATOM 3523 C CA . ASP A 1 441 ? 25.480 -9.447 -37.981 1.00 96.88 441 ASP A CA 1
ATOM 3524 C C . ASP A 1 441 ? 26.631 -8.858 -37.149 1.00 96.88 441 ASP A C 1
ATOM 3526 O O . ASP A 1 441 ? 27.747 -8.684 -37.641 1.00 96.88 441 ASP A O 1
ATOM 3530 N N . PHE A 1 442 ? 26.373 -8.553 -35.876 1.00 97.94 442 PHE A N 1
ATOM 3531 C CA . PHE A 1 442 ? 27.377 -8.009 -34.964 1.00 97.94 442 PHE A CA 1
ATOM 3532 C C . PHE A 1 442 ? 28.440 -9.047 -34.598 1.00 97.94 442 PHE A C 1
ATOM 3534 O O . PHE A 1 442 ? 29.608 -8.698 -34.451 1.00 97.94 442 PHE A O 1
ATOM 3541 N N . MET A 1 443 ? 28.081 -10.332 -34.550 1.00 97.38 443 MET A N 1
ATOM 3542 C CA . MET A 1 443 ? 29.030 -11.436 -34.372 1.00 97.38 443 MET A CA 1
ATOM 3543 C C . MET A 1 443 ? 30.062 -11.532 -35.502 1.00 97.38 443 MET A C 1
ATOM 3545 O O . MET A 1 443 ? 31.163 -12.050 -35.295 1.00 97.38 443 MET A O 1
ATOM 3549 N N . GLU A 1 444 ? 29.762 -10.964 -36.671 1.00 97.31 444 GLU A N 1
ATOM 3550 C CA . GLU A 1 444 ? 30.706 -10.843 -37.779 1.00 97.31 444 GLU A CA 1
ATOM 3551 C C . GLU A 1 444 ? 31.591 -9.585 -37.705 1.00 97.31 444 GLU A C 1
ATOM 3553 O O . GLU A 1 444 ? 32.548 -9.468 -38.476 1.00 97.31 444 GLU A O 1
ATOM 3558 N N . TYR A 1 445 ? 31.345 -8.672 -36.756 1.00 97.94 445 TYR A N 1
ATOM 3559 C CA . TYR A 1 445 ? 32.114 -7.439 -36.586 1.00 97.94 445 TYR A CA 1
ATOM 3560 C C . TYR A 1 445 ? 33.557 -7.738 -36.122 1.00 97.94 445 TYR A C 1
ATOM 3562 O O . TYR A 1 445 ? 33.750 -8.288 -35.033 1.00 97.94 445 TYR A O 1
ATOM 3570 N N . PRO A 1 446 ? 34.604 -7.362 -36.891 1.00 97.81 446 PRO A N 1
ATOM 3571 C CA . PRO A 1 446 ? 35.985 -7.749 -36.582 1.00 97.81 446 PRO A CA 1
ATOM 3572 C C . PRO A 1 446 ? 36.468 -7.339 -35.186 1.00 97.81 446 PRO A C 1
ATOM 3574 O O . PRO A 1 446 ? 37.115 -8.133 -34.509 1.00 97.81 446 PRO A O 1
ATOM 3577 N N . ALA A 1 447 ? 36.114 -6.134 -34.727 1.00 97.50 447 ALA A N 1
ATOM 3578 C CA . ALA A 1 447 ? 36.534 -5.643 -33.415 1.00 97.50 447 ALA A CA 1
ATOM 3579 C C . ALA A 1 447 ? 35.884 -6.420 -32.256 1.00 97.50 447 ALA A C 1
ATOM 3581 O O . ALA A 1 447 ? 36.476 -6.526 -31.181 1.00 97.50 447 ALA A O 1
ATOM 3582 N N . LEU A 1 448 ? 34.694 -6.997 -32.466 1.00 96.69 448 LEU A N 1
ATOM 3583 C CA . LEU A 1 448 ? 34.086 -7.903 -31.494 1.00 96.69 448 LEU A CA 1
ATOM 3584 C C . LEU A 1 448 ? 34.820 -9.247 -31.461 1.00 96.69 448 LEU A C 1
ATOM 3586 O O . LEU A 1 448 ? 35.088 -9.750 -30.374 1.00 96.69 448 LEU A O 1
ATOM 3590 N N . LYS A 1 449 ? 35.172 -9.820 -32.620 1.00 95.75 449 LYS A N 1
ATOM 3591 C CA . LYS A 1 449 ? 35.940 -11.080 -32.683 1.00 95.75 449 LYS A CA 1
ATOM 3592 C C . LYS A 1 449 ? 37.272 -10.949 -31.948 1.00 95.75 449 LYS A C 1
ATOM 3594 O O . LYS A 1 449 ? 37.566 -11.763 -31.077 1.00 95.75 449 LYS A O 1
ATOM 3599 N N . GLU A 1 450 ? 37.995 -9.855 -32.196 1.00 96.56 450 GLU A N 1
ATOM 3600 C CA . GLU A 1 450 ? 39.215 -9.512 -31.459 1.00 96.56 450 GLU A CA 1
ATOM 3601 C C . GLU A 1 450 ? 38.953 -9.388 -29.950 1.00 96.56 450 GLU A C 1
ATOM 3603 O O . GLU A 1 450 ? 39.666 -9.988 -29.147 1.00 96.56 450 GLU A O 1
ATOM 3608 N N . TYR A 1 451 ? 37.897 -8.668 -29.554 1.00 95.44 451 TYR A N 1
ATOM 3609 C CA . TYR A 1 451 ? 37.525 -8.497 -28.147 1.00 95.44 451 TYR A CA 1
ATOM 3610 C C . TYR A 1 451 ? 37.188 -9.819 -27.437 1.00 95.44 451 TYR A C 1
ATOM 3612 O O . TYR A 1 451 ? 37.533 -9.996 -26.269 1.00 95.44 451 TYR A O 1
ATOM 3620 N N . LEU A 1 452 ? 36.535 -10.752 -28.137 1.00 92.75 452 LEU A N 1
ATOM 3621 C CA . LEU A 1 452 ? 36.191 -12.085 -27.634 1.00 92.75 452 LEU A CA 1
ATOM 3622 C C . LEU A 1 452 ? 37.342 -13.099 -27.762 1.00 92.75 452 LEU A C 1
ATOM 3624 O O . LEU A 1 452 ? 37.196 -14.227 -27.290 1.00 92.75 452 LEU A O 1
ATOM 3628 N N . GLY A 1 453 ? 38.464 -12.727 -28.389 1.00 91.75 453 GLY A N 1
ATOM 3629 C CA . GLY A 1 453 ? 39.601 -13.617 -28.637 1.00 91.75 453 GLY A CA 1
ATOM 3630 C C . GLY A 1 453 ? 39.310 -14.740 -29.640 1.00 91.75 453 GLY A C 1
ATOM 3631 O O . GLY A 1 453 ? 39.828 -15.844 -29.468 1.00 91.75 453 GLY A O 1
ATOM 3632 N N . LYS A 1 454 ? 38.457 -14.480 -30.640 1.00 75.94 454 LYS A N 1
ATOM 3633 C CA . LYS A 1 454 ? 38.025 -15.436 -31.675 1.00 75.94 454 LYS A CA 1
ATOM 3634 C C . LYS A 1 454 ? 38.610 -15.150 -33.053 1.00 75.94 454 LYS A C 1
ATOM 3636 O O . LYS A 1 454 ? 38.844 -13.963 -33.373 1.00 75.94 454 LYS A O 1
#

Nearest PDB structures (foldseek):
  3u4t-assembly2_B  TM=3.961E-01  e=4.017E-03  Cytophaga hutchinsonii ATCC 33406
  4r7s-assembly1_A  TM=3.990E-01  e=1.252E-01  Parabacteroides merdae ATCC 43184
  3ieg-assembly2_B  TM=2.830E-01  e=9.986E-02  Mus musculus
  4rg9-assembly1_A  TM=2.655E-01  e=1.197E-01  Homo sapiens
  9f1d-assembly1_DB  TM=2.225E-01  e=1.643E-01  Homo sapiens

Foldseek 3Di:
DPPPPPLQAAEAQQFQFQDAFKWKKKFFFPFFDDPVLLVVLQVLADPQFRFDPVQGFTRMGMTMHGTGSLVVLCVRFVPPDPVPPPPPPPPPDDDDDDDDPVPPPVRDGHDPRSSVVNSVSRVVSVVVSCVPTNIHYMYIDFDPVSVTGPHDPSNVVNLVCLVVVLVCLLPDPVLVVGDLVVLVSVLVRNVVSCVSSVHDLVVHPPVVSCSNQVLVVLVVCVVVLVLVVNLVSLVVDDPPHPSNLNNLVSNLVVLVVCVPPLVCLLSLLSVLVRRDLQSDAALSLLSSLLSCVSNVVVVSNVVSCVVDPALQRNLVSNQVNCVVPVLVVLVLVSSQVSLVSSLVSDGDDHPRLVSLLVNLVSQQCVSRVDDRDPVSNVVSCVSNVVCCLVPVSSLLSNLRNCLSVVNLVSNVVSLVSSVVSVPVCNVVSVVCCVDPPSNPVSVVPPVVCVVVVD

Solvent-accessible surface area (backbone atoms only — not comparable to full-atom values): 25423 Å² total; per-residue (Å²): 130,83,75,80,74,77,77,88,50,37,30,39,68,34,43,58,60,52,49,46,46,51,50,43,39,39,36,33,34,73,56,58,68,49,73,69,49,49,53,51,49,37,72,58,37,46,78,57,36,44,42,60,88,80,28,57,33,70,39,36,34,47,24,43,34,60,78,46,34,21,59,44,36,29,72,74,44,45,87,79,60,82,89,76,68,75,75,78,69,75,79,78,87,72,89,75,95,76,81,86,80,91,72,80,76,70,75,81,74,53,50,71,67,11,51,54,49,48,47,52,44,45,52,50,29,55,57,58,39,36,75,81,51,48,51,56,37,35,38,40,70,78,51,85,84,24,84,40,60,56,68,33,76,56,19,65,58,19,44,75,40,41,65,57,51,52,56,46,58,63,69,42,66,66,66,79,73,51,55,74,68,34,39,53,58,48,22,53,52,50,46,53,46,27,60,77,43,72,49,62,59,84,79,46,51,71,72,54,31,45,62,48,43,46,37,55,60,49,50,52,36,56,78,68,64,41,61,69,59,48,50,53,52,60,70,70,46,58,98,81,41,67,64,50,54,50,32,50,49,50,51,45,50,51,44,63,75,46,70,82,47,81,88,46,28,64,56,44,35,63,47,54,80,68,56,64,67,92,74,56,55,59,52,50,45,19,50,50,50,48,31,22,56,73,44,66,37,62,68,58,46,55,51,55,63,64,73,47,96,48,38,38,64,49,23,32,20,37,38,50,31,32,59,72,54,30,55,81,69,64,39,52,69,60,41,52,54,52,41,48,56,31,67,66,40,79,46,77,94,58,89,69,56,62,36,47,31,52,51,41,48,69,63,29,36,92,77,65,72,51,79,82,51,63,73,60,51,51,57,50,48,69,65,28,58,81,49,18,82,83,40,23,63,33,24,52,37,48,21,57,47,26,41,75,67,67,37,56,67,61,18,52,50,23,54,51,49,17,58,75,54,61,28,86,59,45,68,57,52,55,52,43,54,74,67,41,75,81,30,56,72,53,66,67,34,65,71,53,28,59,72,71,74,98

Secondary structure (DSSP, 8-state):
--------S-EET-EEE--SS--EEEEEESSPPPHHHHHHHHHHS-GGG---TTSEETTEEEEE--S-HHHHHHHHH-TTSTTS------------------------PPPHHHHHHHHHHHHHHHHHHHTTS-EEEEEEPP-TTTT-EEE-HHHHHHHTTHHHHHHHHHH-GGGTTS-HHHHHHHHHHHHHHHHHTT--GGGS-HHHHHHH-HHHHHHHHHHHT-HHHHHHHHHHS-TT-HHHHHHHHHHHHHHHHHTT-GGGHHHHHHHHTTS-GGG--THHHHHHHHHHHHTT-HHHHHHHHHHSS-HHHHHHHHHHHIIIIITTTT-HHHHHHHHHHHHHS--SS-S--HHHHHHHHTT-HHHH-PPP-HHHHHHHHHHHGGGTTT-THHHHHHHHHHHHTT-HHHHHHHHHHHHHTT-TTHHHHHHHHTT-GGGHHHHT-HHHHHHHT-

Mean predicted aligned error: 8.56 Å

pLDDT: mean 87.06, std 13.03, range [39.03, 98.75]

Sequence (454 aa):
MKTTESFLFPFFGAGLAHYYEWAAVTVRFVNEPTKEQQQKITELAPGPIKPDGNSYCGKMMVAGSDQFVNMWIEEAYGHGNSEDKDEEETFDDEEEEDEYEDDDDSEFYVSEEAHQAFEKDLERWLLEVHGFCPIEFVFREEDGEAGGTELSAWHDHSLGFGKQLLQKWTTEKAIYDQSEAEKALFCDAAQSILDIAEISLNEADEKLADLIAPERNFNKMLSQGNIDEIKAYLASIKNESRYLQQAIGSALNYFCDQLFDEADYEKIGQFGSIIPISKLTGRHIGAYVYALHLANEEELIRSTLKEIGHPCAMANNIGSFIFEELLPAQQWQHSIDLFTYALELETGDCNKLEVYCNALYVLQHDNTGLPVNAALNHKFLAKSLKYAPKNPAIYFNAACLYVEMKDFENTLQCIRLAKEHRFDGYAAMIKEISSAAMFADFMEYPALKEYLGK

Radius of gyration: 29.74 Å; Cα contacts (8 Å, |Δi|>4): 561; chains: 1; bounding box: 69×58×76 Å